Protein AF-A0A949DR14-F1 (afdb_monomer)

pLDDT: mean 87.58, std 13.89, range [32.75, 98.5]

Nearest PDB structures (foldseek):
  3b0y-assembly1_A  TM=7.344E-01  e=4.936E-49  Thermus thermophilus HB8
  3au6-assembly1_A  TM=6.839E-01  e=1.281E-44  Thermus thermophilus HB8
  2w9m-assembly2_B  TM=6.385E-01  e=6.179E-33  Deinococcus radiodurans
  2w9m-assembly1_A  TM=6.493E-01  e=2.794E-31  Deinococcus radiodurans
  4k4g-assembly4_M  TM=5.877E-01  e=2.862E-17  Homo sapiens

Mean predicted aligned error: 13.81 Å

Solvent-accessible surface area (backbone atoms only — not comparable to full-atom values): 28981 Å² total; per-residue (Å²): 137,54,42,64,60,55,21,52,54,31,42,50,46,17,52,53,32,53,56,70,65,48,76,73,56,24,61,44,30,41,37,24,19,53,32,44,54,68,47,94,58,59,58,69,58,45,35,74,74,46,41,62,65,48,38,38,70,37,58,54,24,46,67,80,50,22,54,43,51,50,42,25,73,76,70,75,46,43,69,76,52,52,53,49,44,72,76,53,72,48,44,57,82,58,39,47,60,22,51,94,29,48,70,55,51,47,49,50,42,27,78,74,70,67,39,35,42,55,68,51,46,49,54,36,41,74,71,56,56,46,39,75,41,92,96,25,45,65,71,50,33,52,43,39,51,55,21,44,57,41,51,75,73,31,88,64,50,40,49,37,84,73,49,47,61,64,50,52,52,52,50,53,58,55,59,67,39,90,53,43,79,42,75,45,68,24,20,44,62,51,29,65,38,69,59,27,57,52,44,35,38,43,30,28,37,94,53,37,56,68,56,50,55,50,61,72,64,36,91,54,49,75,44,75,78,46,83,53,72,44,39,37,33,33,33,32,77,87,72,43,40,40,37,41,38,48,38,52,58,65,18,39,7,23,29,51,50,54,52,30,31,30,75,63,30,49,51,53,55,35,50,57,23,41,79,68,29,27,45,61,47,56,66,27,34,26,52,26,88,86,63,55,91,66,90,72,84,83,62,51,72,49,72,9,53,42,46,56,38,46,27,50,75,68,61,28,48,69,75,60,53,67,54,33,66,66,80,57,51,64,65,25,15,61,67,71,57,60,80,89,74,90,50,80,87,72,57,46,54,53,67,81,36,62,26,46,82,35,74,39,88,44,45,65,67,57,52,48,54,51,36,50,75,72,66,28,43,33,39,23,39,23,37,44,28,47,77,42,69,92,46,46,24,40,49,69,66,51,52,56,51,51,48,55,51,49,53,53,49,37,57,48,65,66,39,93,84,58,78,82,77,84,84,73,80,94,68,92,81,71,78,82,88,73,80,78,72,82,64,83,48,43,73,41,50,39,28,32,36,40,43,41,92,84,9,49,63,57,62,59,65,81,55,48,6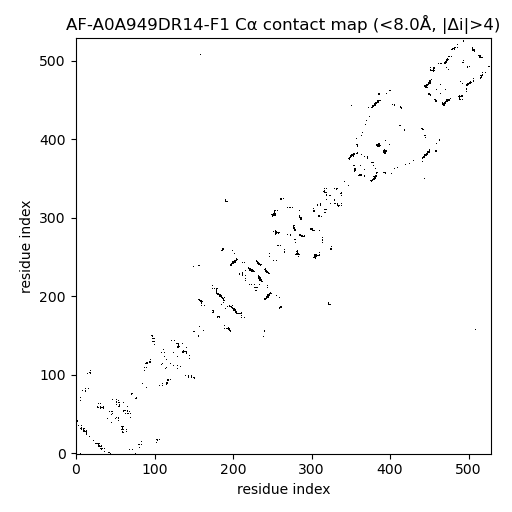8,68,42,78,45,26,31,36,29,68,87,66,76,64,84,47,56,38,70,57,42,32,51,19,52,43,46,38,53,66,37,94,55,49,76,41,73,44,71,86,42,60,52,36,91,99,77,39,73,58,41,51,62,50,62,70,62,46,52,51,46,61,73,72,96

Radius of gyration: 28.85 Å; Cα contacts (8 Å, |Δi|>4): 848; chains: 1; bounding box: 71×71×62 Å

Sequence (529 aa):
MKNSELAKVFYKIAEYLKMDRVPFKPQAYEKAAIGIEALDKNIKDIYKKGGLKALEEIPGVGKSIAEKIEECLKTGRVKYYEEFRKKLPINLEEITKVEGVGSQKAKMLYEKLGIKNLAELEAAAKKGEIRTIAGFGEKTEKNILEGIAFVKKNTGRFLLGNIMPPVKEIYKKLKKLKEVEKIDIAGSVRRMKETIGDVDFLIISKNPKPIIDFFVSLPEVIKIWNKGKTKSSVRTKYGFDMDIRVVPEKSYGAALQYFTGSKEHNIVLRKIAIEKGLKLNEYGIFSAPGGSAAGGRKSKMLPSKNEKDIYKTLGLQWIPPELRENQGEIEAAQKNSLPFLVGYGDIKGDLHCHSSWGTAKNSIEEIANAA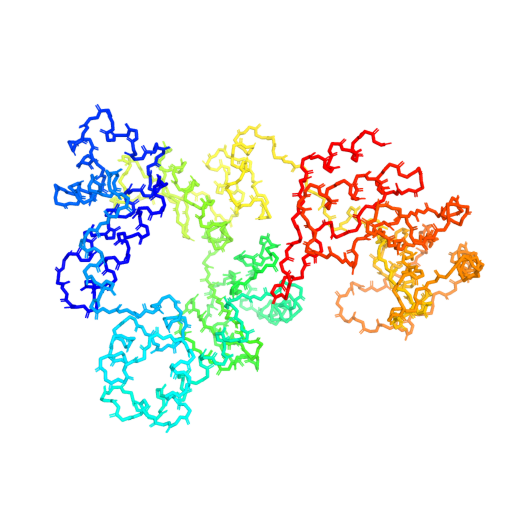ISMGYEYIGISDHTKFLKIERGLDEKQLAQQREEIKKLNAKFQNPNAKSNPKSLATRDLAKPDKCQIKKFRILQGCEANILADGSLDIKDEALAKLDYVIAGVHSNFKMPKEKMTERIIRAIKNPNVDIISHPTGRLIQKRDEYLIDFDKILAAAKAA

Structure (mmCIF, N/CA/C/O backbone):
data_AF-A0A949DR14-F1
#
_entry.id   AF-A0A949DR14-F1
#
loop_
_atom_site.group_PDB
_atom_site.id
_atom_site.type_symbol
_atom_site.label_atom_id
_atom_site.label_alt_id
_atom_site.label_comp_id
_atom_site.label_asym_id
_atom_site.label_entity_id
_atom_site.label_seq_id
_atom_site.pdbx_PDB_ins_code
_atom_site.Cartn_x
_atom_site.Cartn_y
_atom_site.Cartn_z
_atom_site.occupancy
_atom_site.B_iso_or_equiv
_atom_site.auth_seq_id
_atom_site.auth_comp_id
_atom_site.auth_asym_id
_atom_site.auth_atom_id
_atom_site.pdbx_PDB_model_num
ATOM 1 N N . MET A 1 1 ? -22.107 18.424 -13.526 1.00 66.75 1 MET A N 1
ATOM 2 C CA . MET A 1 1 ? -21.779 18.477 -12.094 1.00 66.75 1 MET A CA 1
ATOM 3 C C . MET A 1 1 ? -22.125 17.138 -11.476 1.00 66.75 1 MET A C 1
ATOM 5 O O . MET A 1 1 ? -23.219 16.635 -11.724 1.00 66.75 1 MET A O 1
ATOM 9 N N . LYS A 1 2 ? -21.174 16.527 -10.774 1.00 79.69 2 LYS A N 1
ATOM 10 C CA . LYS A 1 2 ? -21.366 15.260 -10.051 1.00 79.69 2 LYS A CA 1
ATOM 11 C C . LYS A 1 2 ? -21.955 15.535 -8.662 1.00 79.69 2 LYS A C 1
ATOM 13 O O . LYS A 1 2 ? -21.693 16.592 -8.092 1.00 79.69 2 LYS A O 1
ATOM 18 N N . ASN A 1 3 ? -22.692 14.579 -8.091 1.00 84.88 3 ASN A N 1
ATOM 19 C CA . ASN A 1 3 ? -23.276 14.708 -6.744 1.00 84.88 3 ASN A CA 1
ATOM 20 C C . ASN A 1 3 ? -22.206 15.065 -5.694 1.00 84.88 3 ASN A C 1
ATOM 22 O O . ASN A 1 3 ? -22.406 15.958 -4.877 1.00 84.88 3 ASN A O 1
ATOM 26 N N . SER A 1 4 ? -21.025 14.445 -5.789 1.00 79.62 4 SER A N 1
ATOM 27 C CA . SER A 1 4 ? -19.880 14.706 -4.909 1.00 79.62 4 SER A CA 1
ATOM 28 C C . SER A 1 4 ? -19.288 16.114 -5.046 1.00 79.62 4 SER A C 1
ATOM 30 O O . SER A 1 4 ? -18.778 16.663 -4.074 1.00 79.62 4 SER A O 1
ATOM 32 N N . GLU A 1 5 ? -19.353 16.736 -6.226 1.00 81.38 5 GLU A N 1
ATOM 33 C CA . GLU A 1 5 ? -18.899 18.122 -6.421 1.00 81.38 5 GLU A CA 1
ATOM 34 C C . GLU A 1 5 ? -19.849 19.103 -5.736 1.00 81.38 5 GLU A C 1
ATOM 36 O O . GLU A 1 5 ? -19.405 20.026 -5.055 1.00 81.38 5 GLU A O 1
ATOM 41 N N . LEU A 1 6 ? -21.155 18.866 -5.866 1.00 88.06 6 LEU A N 1
ATOM 42 C CA . LEU A 1 6 ? -22.175 19.679 -5.219 1.00 88.06 6 LEU A CA 1
ATOM 43 C C . LEU A 1 6 ? -22.131 19.522 -3.694 1.00 88.06 6 LEU A C 1
ATOM 45 O O . LEU A 1 6 ? -22.119 20.519 -2.978 1.00 88.06 6 LEU A O 1
ATOM 49 N N . ALA A 1 7 ? -22.028 18.294 -3.186 1.00 86.94 7 ALA A N 1
ATOM 50 C CA . ALA A 1 7 ? -21.921 18.045 -1.752 1.00 86.94 7 ALA A CA 1
ATOM 51 C C . ALA A 1 7 ? -20.710 18.751 -1.123 1.00 86.94 7 ALA A C 1
ATOM 53 O O . ALA A 1 7 ? -20.838 19.370 -0.066 1.00 86.94 7 ALA A O 1
ATOM 54 N N . LYS A 1 8 ? -19.556 18.764 -1.809 1.00 85.44 8 LYS A N 1
ATOM 55 C CA . LYS A 1 8 ? -18.371 19.527 -1.376 1.00 85.44 8 LYS A CA 1
ATOM 56 C C . LYS A 1 8 ? -18.664 21.014 -1.197 1.00 85.44 8 LYS A C 1
ATOM 58 O O . LYS A 1 8 ? -18.208 21.598 -0.218 1.00 85.44 8 LYS A O 1
ATOM 63 N N . VAL A 1 9 ? -19.430 21.633 -2.098 1.00 88.69 9 VAL A N 1
ATOM 64 C CA . VAL A 1 9 ? -19.832 23.044 -1.952 1.00 88.69 9 VAL A CA 1
ATOM 65 C C . VAL A 1 9 ? -20.643 23.241 -0.667 1.00 88.69 9 VAL A C 1
ATOM 67 O O . VAL A 1 9 ? -20.390 24.182 0.081 1.00 88.69 9 VAL A O 1
ATOM 70 N N . PHE A 1 10 ? -21.565 22.328 -0.359 1.00 90.81 10 PHE A N 1
ATOM 71 C CA . PHE A 1 10 ? -22.442 22.434 0.810 1.00 90.81 10 PHE A CA 1
ATOM 72 C C . PHE A 1 10 ? -21.691 22.176 2.125 1.00 90.81 10 PHE A C 1
ATOM 74 O O . PHE A 1 10 ? -21.909 22.912 3.089 1.00 90.81 10 PHE A O 1
ATOM 81 N N . TYR A 1 11 ? -20.732 21.242 2.153 1.00 86.50 11 TYR A N 1
ATOM 82 C CA . TYR A 1 11 ? -19.811 21.100 3.287 1.00 86.50 11 TYR A CA 1
ATOM 83 C C . TYR A 1 11 ? -19.008 22.383 3.534 1.00 86.50 11 TYR A C 1
ATOM 85 O O . TYR A 1 11 ? -18.891 22.819 4.678 1.00 86.50 11 TYR A O 1
ATOM 93 N N . LYS A 1 12 ? -18.520 23.044 2.476 1.00 84.81 12 LYS A N 1
ATOM 94 C CA . LYS A 1 12 ? -17.783 24.310 2.620 1.00 84.81 12 LYS A CA 1
ATOM 95 C C . LYS A 1 12 ? -18.666 25.443 3.139 1.00 84.81 12 LYS A C 1
ATOM 97 O O . LYS A 1 12 ? -18.232 26.203 3.998 1.00 84.81 12 LYS A O 1
ATOM 102 N N . ILE A 1 13 ? -19.916 25.545 2.677 1.00 89.62 13 ILE A N 1
ATOM 103 C CA . ILE A 1 13 ? -20.883 26.508 3.232 1.00 89.62 13 ILE A CA 1
ATOM 104 C C . ILE A 1 13 ? -21.096 26.246 4.730 1.00 89.62 13 ILE A C 1
ATOM 106 O O . ILE A 1 13 ? -21.083 27.188 5.524 1.00 89.62 13 ILE A O 1
ATOM 110 N N . ALA A 1 14 ? -21.259 24.983 5.135 1.00 85.94 14 ALA A N 1
ATOM 111 C CA . ALA A 1 14 ? -21.400 24.633 6.545 1.00 85.94 14 ALA A CA 1
ATOM 112 C C . ALA A 1 14 ? -20.175 25.054 7.367 1.00 85.94 14 ALA A C 1
ATOM 114 O O . ALA A 1 14 ? -20.325 25.583 8.469 1.00 85.94 14 ALA A O 1
ATOM 115 N N . GLU A 1 15 ? -18.975 24.860 6.825 1.00 82.44 15 GLU A N 1
ATOM 116 C CA . GLU A 1 15 ? -17.727 25.253 7.471 1.00 82.44 15 GLU A CA 1
ATOM 117 C C . GLU A 1 15 ? -17.649 26.770 7.692 1.00 82.44 15 GLU A C 1
ATOM 119 O O . GLU A 1 15 ? -17.400 27.210 8.816 1.00 82.44 15 GLU A O 1
ATOM 124 N N . TYR A 1 16 ? -17.956 27.576 6.670 1.00 86.44 16 TYR A N 1
ATOM 125 C CA . TYR A 1 16 ? -18.011 29.037 6.798 1.00 86.44 16 TYR A CA 1
ATOM 126 C C . TYR A 1 16 ? -19.037 29.488 7.844 1.00 86.44 16 TYR A C 1
ATOM 128 O O . TYR A 1 16 ? -18.732 30.306 8.711 1.00 86.44 16 TYR A O 1
ATOM 136 N N . LEU A 1 17 ? -20.233 28.898 7.841 1.00 86.56 17 LEU A N 1
ATOM 137 C CA . LEU A 1 17 ? -21.263 29.220 8.830 1.00 86.56 17 LEU A CA 1
ATOM 138 C C . LEU A 1 17 ? -20.843 28.846 10.263 1.00 86.56 17 LEU A C 1
ATOM 140 O O . LEU A 1 17 ? -21.196 29.555 11.207 1.00 86.56 17 LEU A O 1
ATOM 144 N N . LYS A 1 18 ? -20.065 27.768 10.445 1.00 81.31 18 LYS A N 1
ATOM 145 C CA . LYS A 1 18 ? -19.467 27.416 11.749 1.00 81.31 18 LYS A CA 1
ATOM 146 C C . LYS A 1 18 ? -18.436 28.446 12.196 1.00 81.31 18 LYS A C 1
ATOM 148 O O . LYS A 1 18 ? -18.366 28.741 13.391 1.00 81.31 18 LYS A O 1
ATOM 153 N N . MET A 1 19 ? -17.647 28.995 11.272 1.00 81.69 19 MET A N 1
ATOM 154 C CA . MET A 1 19 ? -16.696 30.070 11.585 1.00 81.69 19 MET A CA 1
ATOM 155 C C . MET A 1 19 ? -17.413 31.339 12.046 1.00 81.69 19 MET A C 1
ATOM 157 O O . MET A 1 19 ? -16.953 31.994 12.979 1.00 81.69 19 MET A O 1
ATOM 161 N N . ASP A 1 20 ? -18.567 31.638 11.455 1.00 83.06 20 ASP A N 1
ATOM 162 C CA . ASP A 1 20 ? -19.420 32.771 11.832 1.00 83.06 20 ASP A CA 1
ATOM 163 C C . ASP A 1 20 ? -20.282 32.500 13.078 1.00 83.06 20 ASP A C 1
ATOM 165 O O . ASP A 1 20 ? -21.082 33.345 13.474 1.00 83.06 20 ASP A O 1
ATOM 169 N N . ARG A 1 21 ? -20.121 31.331 13.720 1.00 80.94 21 ARG A N 1
ATOM 170 C CA . ARG A 1 21 ? -20.894 30.887 14.896 1.00 80.94 21 ARG A CA 1
ATOM 171 C C . ARG A 1 21 ? -22.409 30.927 14.675 1.00 80.94 21 ARG A C 1
ATOM 173 O O . ARG A 1 21 ? -23.176 31.099 15.621 1.00 80.94 21 ARG A O 1
ATOM 180 N N . VAL A 1 22 ? -22.850 30.730 13.434 1.00 85.12 22 VAL A N 1
ATOM 181 C CA . VAL A 1 22 ? -24.274 30.699 13.103 1.00 85.12 22 VAL A CA 1
ATOM 182 C C . VAL A 1 22 ? -24.890 29.423 13.688 1.00 85.12 22 VAL A C 1
ATOM 184 O O . VAL A 1 22 ? -24.437 28.322 13.361 1.00 85.12 22 VAL A O 1
ATOM 187 N N . PRO A 1 23 ? -25.928 29.524 14.533 1.00 78.75 23 PRO A N 1
ATOM 188 C CA . PRO A 1 23 ? -26.549 28.354 15.137 1.00 78.75 23 PRO A CA 1
ATOM 189 C C . PRO A 1 23 ? -27.419 27.601 14.117 1.00 78.75 23 PRO A C 1
ATOM 191 O O . PRO A 1 23 ? -28.038 28.214 13.246 1.00 78.75 23 PRO A O 1
ATOM 194 N N . PHE A 1 24 ? -27.484 26.270 14.242 1.00 79.56 24 PHE A N 1
ATOM 195 C CA . PHE A 1 24 ? -28.365 25.327 13.517 1.00 79.56 24 PHE A CA 1
ATOM 196 C C . PHE A 1 24 ? -28.199 25.217 11.986 1.00 79.56 24 PHE A C 1
ATOM 198 O O . PHE A 1 24 ? -28.328 24.124 11.429 1.00 79.56 24 PHE A O 1
ATOM 205 N N . LYS A 1 25 ? -27.895 26.314 11.280 1.00 86.50 25 LYS A N 1
ATOM 206 C CA . LYS A 1 25 ? -27.720 26.332 9.820 1.00 86.50 25 LYS A CA 1
ATOM 207 C C . LYS A 1 25 ? -26.566 25.448 9.338 1.00 86.50 25 LYS A C 1
ATOM 209 O O . LYS A 1 25 ? -26.790 24.731 8.365 1.00 86.50 25 LYS A O 1
ATOM 214 N N . PRO A 1 26 ? -25.377 25.415 9.977 1.00 87.88 26 PRO A N 1
ATOM 215 C CA . PRO A 1 26 ? -24.319 24.517 9.531 1.00 87.88 26 PRO A CA 1
ATOM 216 C C . PRO A 1 26 ? -24.736 23.048 9.495 1.00 87.88 26 PRO A C 1
ATOM 218 O O . PRO A 1 26 ? -24.476 22.370 8.506 1.00 87.88 26 PRO A O 1
ATOM 221 N N . GLN A 1 27 ? -25.437 22.567 10.530 1.00 85.75 27 GLN A N 1
ATOM 222 C CA . GLN A 1 27 ? -25.889 21.176 10.575 1.00 85.75 27 GLN A CA 1
ATOM 223 C C . GLN A 1 27 ? -26.884 20.860 9.451 1.00 85.75 27 GLN A C 1
ATOM 225 O O . GLN A 1 27 ? -26.908 19.734 8.963 1.00 85.75 27 GLN A O 1
ATOM 230 N N . ALA A 1 28 ? -27.699 21.832 9.030 1.00 87.75 28 ALA A N 1
ATOM 231 C CA . ALA A 1 28 ? -28.611 21.656 7.902 1.00 87.75 28 ALA A CA 1
ATOM 232 C C . ALA A 1 28 ? -27.850 21.472 6.577 1.00 87.75 28 ALA A C 1
ATOM 234 O O . ALA A 1 28 ? -28.162 20.555 5.822 1.00 87.75 28 ALA A O 1
ATOM 235 N N . TYR A 1 29 ? -26.809 22.276 6.325 1.00 90.62 29 TYR A N 1
ATOM 236 C CA . TYR A 1 29 ? -25.963 22.124 5.134 1.00 90.62 29 TYR A CA 1
ATOM 237 C C . TYR A 1 29 ? -25.152 20.819 5.144 1.00 90.62 29 TYR A C 1
ATOM 239 O O . TYR A 1 29 ? -25.017 20.190 4.098 1.00 90.62 29 TYR A O 1
ATOM 247 N N . GLU A 1 30 ? -24.671 20.366 6.306 1.00 82.94 30 GLU A N 1
ATOM 248 C CA . GLU A 1 30 ? -23.996 19.062 6.430 1.00 82.94 30 GLU A CA 1
ATOM 249 C C . GLU A 1 30 ? -24.945 17.896 6.158 1.00 82.94 30 GLU A C 1
ATOM 251 O O . GLU A 1 30 ? -24.602 16.986 5.409 1.00 82.94 30 GLU A O 1
ATOM 256 N N . LYS A 1 31 ? -26.159 17.934 6.719 1.00 81.62 31 LYS A N 1
ATOM 257 C CA . LYS A 1 31 ? -27.185 16.915 6.456 1.00 81.62 31 LYS A CA 1
ATOM 258 C C . LYS A 1 31 ? -27.568 16.869 4.979 1.00 81.62 31 LYS A C 1
ATOM 260 O O . LYS A 1 31 ? -27.669 15.779 4.429 1.00 81.62 31 LYS A O 1
ATOM 265 N N . ALA A 1 32 ? -27.729 18.027 4.339 1.00 89.50 32 ALA A N 1
ATOM 266 C CA . ALA A 1 32 ? -27.984 18.111 2.905 1.00 89.50 32 ALA A CA 1
ATOM 267 C C . ALA A 1 32 ? -26.828 17.532 2.078 1.00 89.50 32 ALA A C 1
ATOM 269 O O . ALA A 1 32 ? -27.072 16.760 1.158 1.00 89.50 32 ALA A O 1
ATOM 270 N N . ALA A 1 33 ? -25.574 17.853 2.414 1.00 86.56 33 ALA A N 1
ATOM 271 C CA . ALA A 1 33 ? -24.408 17.307 1.721 1.00 86.56 33 ALA A CA 1
ATOM 272 C C . ALA A 1 33 ? -24.351 15.772 1.822 1.00 86.56 33 ALA A C 1
ATOM 274 O O . ALA A 1 33 ? -24.183 15.107 0.802 1.00 86.56 33 ALA A O 1
ATOM 275 N N . ILE A 1 34 ? -24.590 15.214 3.016 1.00 77.56 34 ILE A N 1
ATOM 276 C CA . ILE A 1 34 ? -24.683 13.760 3.242 1.00 77.56 34 ILE A CA 1
ATOM 277 C C . ILE A 1 34 ? -25.807 13.146 2.398 1.00 77.56 34 ILE A C 1
ATOM 279 O O . ILE A 1 34 ? -25.598 12.124 1.747 1.00 77.56 34 ILE A O 1
ATOM 283 N N . GLY A 1 35 ? -26.989 13.771 2.388 1.00 82.50 35 GLY A N 1
ATOM 284 C CA . GLY A 1 35 ? -28.129 13.327 1.587 1.00 82.50 35 GLY A CA 1
ATOM 285 C C . GLY A 1 35 ? -27.824 13.303 0.091 1.00 82.50 35 GLY A C 1
ATOM 286 O O . GLY A 1 35 ? -28.159 12.332 -0.577 1.00 82.50 35 GLY A O 1
ATOM 287 N N . ILE A 1 36 ? -27.136 14.331 -0.420 1.00 85.38 36 ILE A N 1
ATOM 288 C CA . ILE A 1 36 ? -26.722 14.440 -1.827 1.00 85.38 36 ILE A CA 1
ATOM 289 C C . ILE A 1 36 ? -25.675 13.374 -2.190 1.00 85.38 36 ILE A C 1
ATOM 291 O O . ILE A 1 36 ? -25.758 12.787 -3.270 1.00 85.38 36 ILE A O 1
ATOM 295 N N . GLU A 1 37 ? -24.694 13.108 -1.322 1.00 85.00 37 GLU A N 1
ATOM 296 C CA . GLU A 1 37 ? -23.682 12.060 -1.551 1.00 85.00 37 GLU A CA 1
ATOM 297 C C . GLU A 1 37 ? -24.285 10.657 -1.568 1.00 85.00 37 GLU A C 1
ATOM 299 O O . GLU A 1 37 ? -23.803 9.799 -2.303 1.00 85.00 37 GLU A O 1
ATOM 304 N N . ALA A 1 38 ? -25.339 10.434 -0.784 1.00 76.19 38 ALA A N 1
ATOM 305 C CA . ALA A 1 38 ? -26.017 9.147 -0.673 1.00 76.19 38 ALA A CA 1
ATOM 306 C C . ALA A 1 38 ? -26.935 8.815 -1.865 1.00 76.19 38 ALA A C 1
ATOM 308 O O . ALA A 1 38 ? -27.539 7.744 -1.885 1.00 76.19 38 ALA A O 1
ATOM 309 N N . LEU A 1 39 ? -27.075 9.714 -2.845 1.00 80.44 39 LEU A N 1
ATOM 310 C CA . LEU A 1 39 ? -27.920 9.489 -4.015 1.00 80.44 39 LEU A CA 1
ATOM 311 C C . LEU A 1 39 ? -27.258 8.536 -5.019 1.00 80.44 39 LEU A C 1
ATOM 313 O O . LEU A 1 39 ? -26.227 8.864 -5.605 1.00 80.44 39 LEU A O 1
ATOM 317 N N . ASP A 1 40 ? -27.938 7.426 -5.314 1.00 71.69 40 ASP A N 1
ATOM 318 C CA . ASP A 1 40 ? -27.542 6.465 -6.359 1.00 71.69 40 ASP A CA 1
ATOM 319 C C . ASP A 1 40 ? -27.697 7.037 -7.784 1.00 71.69 40 ASP A C 1
ATOM 321 O O . ASP A 1 40 ? -27.048 6.596 -8.732 1.00 71.69 40 ASP A O 1
ATOM 325 N N . LYS A 1 41 ? -28.580 8.029 -7.954 1.00 81.06 41 LYS A N 1
ATOM 326 C CA . LYS A 1 41 ? -28.862 8.691 -9.236 1.00 81.06 41 LYS A CA 1
ATOM 327 C C . LYS A 1 41 ? -28.239 10.080 -9.270 1.00 81.06 41 LYS A C 1
ATOM 329 O O . LYS A 1 41 ? -28.132 10.757 -8.247 1.00 81.06 41 LYS A O 1
ATOM 334 N N . ASN A 1 42 ? -27.863 10.540 -10.462 1.00 87.56 42 ASN A N 1
ATOM 335 C CA . ASN A 1 42 ? -27.356 11.897 -10.620 1.00 87.56 42 ASN A CA 1
ATOM 336 C C . ASN A 1 42 ? -28.444 12.907 -10.220 1.00 87.56 42 ASN A C 1
ATOM 338 O O . ASN A 1 42 ? -29.575 12.846 -10.705 1.00 87.56 42 ASN A O 1
ATOM 342 N N . ILE A 1 43 ? -28.099 13.860 -9.356 1.00 89.44 43 ILE A N 1
ATOM 343 C CA . ILE A 1 43 ? -29.037 14.864 -8.844 1.00 89.44 43 ILE A CA 1
ATOM 344 C C . ILE A 1 43 ? -29.642 15.725 -9.964 1.00 89.44 43 ILE A C 1
ATOM 346 O O . ILE A 1 43 ? -30.779 16.182 -9.855 1.00 89.44 43 ILE A O 1
ATOM 350 N N . LYS A 1 44 ? -28.931 15.880 -11.090 1.00 90.38 44 LYS A N 1
ATOM 351 C CA . LYS A 1 44 ? -29.440 16.549 -12.293 1.00 90.38 44 LYS A CA 1
ATOM 352 C C . LYS A 1 44 ? -30.631 15.804 -12.899 1.00 90.38 44 LYS A C 1
ATOM 354 O O . LYS A 1 44 ? -31.551 16.446 -13.398 1.00 90.38 44 LYS A O 1
ATOM 359 N N . ASP A 1 45 ? -30.631 14.476 -12.844 1.00 89.44 45 ASP A N 1
ATOM 360 C CA . ASP A 1 45 ? -31.712 13.653 -13.392 1.00 89.44 45 ASP A CA 1
ATOM 361 C C . ASP A 1 45 ? -32.930 13.638 -12.467 1.00 89.44 45 ASP A C 1
ATOM 363 O O . ASP A 1 45 ? -34.063 13.643 -12.945 1.00 89.44 45 ASP A O 1
ATOM 367 N N . ILE A 1 46 ? -32.707 13.692 -11.151 1.00 88.38 46 ILE A N 1
ATOM 368 C CA . ILE A 1 46 ? -33.771 13.866 -10.149 1.00 88.38 46 ILE A CA 1
ATOM 369 C C . ILE A 1 46 ? -34.474 15.209 -10.371 1.00 88.38 46 ILE A C 1
ATOM 371 O O . ILE A 1 46 ? -35.696 15.256 -10.520 1.00 88.38 46 ILE A O 1
ATOM 375 N N . TYR A 1 47 ? -33.696 16.287 -10.504 1.00 92.38 47 TYR A N 1
ATOM 376 C CA . TYR A 1 47 ? -34.227 17.620 -10.779 1.00 92.38 47 TYR A CA 1
ATOM 377 C C . TYR A 1 47 ? -34.988 17.691 -12.112 1.00 92.38 47 TYR A C 1
ATOM 379 O O . TYR A 1 47 ? -36.078 18.251 -12.168 1.00 92.38 47 TYR A O 1
ATOM 387 N N . LYS A 1 48 ? -34.473 17.079 -13.187 1.00 89.94 48 LYS A N 1
ATOM 388 C CA . LYS A 1 48 ? -35.177 17.037 -14.482 1.00 89.94 48 LYS A CA 1
ATOM 389 C C . LYS A 1 48 ? -36.537 16.339 -14.413 1.00 89.94 48 LYS A C 1
ATOM 391 O O . LYS A 1 48 ? -37.423 16.694 -15.180 1.00 89.94 48 LYS A O 1
ATOM 396 N N . LYS A 1 49 ? -36.690 15.334 -13.545 1.00 87.56 49 LYS A N 1
ATOM 397 C CA . LYS A 1 49 ? -37.914 14.526 -13.453 1.00 87.56 49 LYS A CA 1
ATOM 398 C C . LYS A 1 49 ? -39.004 15.148 -12.587 1.00 87.56 49 LYS A C 1
ATOM 400 O O . LYS A 1 49 ? -40.172 14.957 -12.898 1.00 87.56 49 LYS A O 1
ATOM 405 N N . GLY A 1 50 ? -38.648 15.861 -11.519 1.00 85.94 50 GLY A N 1
ATOM 406 C CA . GLY A 1 50 ? -39.640 16.379 -10.565 1.00 85.94 50 GLY A CA 1
ATOM 407 C C . GLY A 1 50 ? -39.364 17.782 -10.026 1.00 85.94 50 GLY A C 1
ATOM 408 O O . GLY A 1 50 ? -39.995 18.202 -9.055 1.00 85.94 50 GLY A O 1
ATOM 409 N N . GLY A 1 51 ? -38.437 18.518 -10.643 1.00 91.19 51 GLY A N 1
ATOM 410 C CA . GLY A 1 51 ? -38.125 19.903 -10.301 1.00 91.19 51 GLY A CA 1
ATOM 411 C C . GLY A 1 51 ? -37.684 20.079 -8.847 1.00 91.19 51 GLY A C 1
ATOM 412 O O . GLY A 1 51 ? -37.031 19.213 -8.267 1.00 91.19 51 GLY A O 1
ATOM 413 N N . LEU A 1 52 ? -38.051 21.216 -8.251 1.00 90.50 52 LEU A N 1
ATOM 414 C CA . LEU A 1 52 ? -37.728 21.547 -6.857 1.00 90.50 52 LEU A CA 1
ATOM 415 C C . LEU A 1 52 ? -38.331 20.563 -5.849 1.00 90.50 52 LEU A C 1
ATOM 417 O O . LEU A 1 52 ? -37.653 20.196 -4.895 1.00 90.50 52 LEU A O 1
ATOM 421 N N . LYS A 1 53 ? -39.557 20.076 -6.082 1.00 90.88 53 LYS A N 1
ATOM 422 C CA . LYS A 1 53 ? -40.218 19.133 -5.164 1.00 90.88 53 LYS A CA 1
ATOM 423 C C . LYS A 1 53 ? -39.427 17.833 -5.018 1.00 90.88 53 LYS A C 1
ATOM 425 O O . LYS A 1 53 ? -39.201 17.388 -3.902 1.00 90.88 53 LYS A O 1
ATOM 430 N N . ALA A 1 54 ? -38.908 17.291 -6.121 1.00 89.44 54 ALA A N 1
ATOM 431 C CA . ALA A 1 54 ? -38.060 16.098 -6.075 1.00 89.44 54 ALA A CA 1
ATOM 432 C C . ALA A 1 54 ? -36.703 16.332 -5.388 1.00 89.44 54 ALA A C 1
ATOM 434 O O . ALA A 1 54 ? -36.089 15.388 -4.898 1.00 89.44 54 ALA A O 1
ATOM 435 N N . LEU A 1 55 ? -36.213 17.576 -5.344 1.00 91.50 55 LEU A N 1
ATOM 436 C CA . LEU A 1 55 ? -35.017 17.911 -4.569 1.00 91.50 55 LEU A CA 1
ATOM 437 C C . LEU A 1 55 ? -35.313 17.991 -3.066 1.00 91.50 55 LEU A C 1
ATOM 439 O O . LEU A 1 55 ? -34.469 17.594 -2.270 1.00 91.50 55 LEU A O 1
ATOM 443 N N . GLU A 1 56 ? -36.493 18.475 -2.676 1.00 93.38 56 GLU A N 1
ATOM 444 C CA . GLU A 1 56 ? -36.931 18.543 -1.271 1.00 93.38 56 GLU A CA 1
ATOM 445 C C . GLU A 1 56 ? -37.173 17.158 -0.645 1.00 93.38 56 GLU A C 1
ATOM 447 O O . GLU A 1 56 ? -37.111 17.004 0.572 1.00 93.38 56 GLU A O 1
ATOM 452 N N . GLU A 1 57 ? -37.399 16.131 -1.465 1.00 90.38 57 GLU A N 1
ATOM 453 C CA . GLU A 1 57 ? -37.511 14.739 -1.011 1.00 90.38 57 GLU A CA 1
ATOM 454 C C . GLU A 1 57 ? -36.159 14.127 -0.601 1.00 90.38 57 GLU A C 1
ATOM 456 O O . GLU A 1 57 ? -36.120 13.086 0.060 1.00 90.38 57 GLU A O 1
ATOM 461 N N . ILE A 1 58 ? -35.036 14.759 -0.964 1.00 89.50 58 ILE A N 1
ATOM 462 C CA . ILE A 1 58 ? -33.704 14.281 -0.587 1.00 89.50 58 ILE A CA 1
ATOM 463 C C . ILE A 1 58 ? -33.527 14.458 0.932 1.00 89.50 58 ILE A C 1
ATOM 465 O O . ILE A 1 58 ? -33.659 15.576 1.442 1.00 89.50 58 ILE A O 1
ATOM 469 N N . PRO A 1 59 ? -33.161 13.401 1.686 1.00 83.62 59 PRO A N 1
ATOM 470 C CA . PRO A 1 59 ? -32.978 13.500 3.130 1.00 83.62 59 PRO A CA 1
ATOM 471 C C . PRO A 1 59 ? -32.023 14.634 3.529 1.00 83.62 59 PRO A C 1
ATOM 473 O O . PRO A 1 59 ? -30.860 14.657 3.138 1.00 83.62 59 PRO A O 1
ATOM 476 N N . GLY A 1 60 ? -32.515 15.578 4.335 1.00 85.38 60 GLY A N 1
ATOM 477 C CA . GLY A 1 60 ? -31.738 16.734 4.796 1.00 85.38 60 GLY A CA 1
ATOM 478 C C . GLY A 1 60 ? -31.783 17.962 3.880 1.00 85.38 60 GLY A C 1
ATOM 479 O O . GLY A 1 60 ? -31.241 18.999 4.262 1.00 85.38 60 GLY A O 1
ATOM 480 N N . VAL A 1 61 ? -32.452 17.891 2.727 1.00 92.38 61 VAL A N 1
ATOM 481 C CA . VAL A 1 61 ? -32.650 19.018 1.807 1.00 92.38 61 VAL A CA 1
ATOM 482 C C . VAL A 1 61 ? -34.029 19.638 2.034 1.00 92.38 61 VAL A C 1
ATOM 484 O O . VAL A 1 61 ? -35.046 19.088 1.648 1.00 92.38 61 VAL A O 1
ATOM 487 N N . GLY A 1 62 ? -34.073 20.815 2.662 1.00 90.38 62 GLY A N 1
ATOM 488 C CA . GLY A 1 62 ? -35.297 21.625 2.734 1.00 90.38 62 GLY A CA 1
ATOM 489 C C . GLY A 1 62 ? -35.421 22.603 1.561 1.00 90.38 62 GLY A C 1
ATOM 490 O O . GLY A 1 62 ? -34.452 22.824 0.835 1.00 90.38 62 GLY A O 1
ATOM 491 N N . LYS A 1 63 ? -36.569 23.279 1.442 1.00 92.44 63 LYS A N 1
ATOM 492 C CA . LYS A 1 63 ? -36.878 24.254 0.375 1.00 92.44 63 LYS A CA 1
ATOM 493 C C . LYS A 1 63 ? -35.730 25.219 0.032 1.00 92.44 63 LYS A C 1
ATOM 495 O O . LYS A 1 63 ? -35.292 25.302 -1.108 1.00 92.44 63 LYS A O 1
ATOM 500 N N . SER A 1 64 ? -35.158 25.889 1.035 1.00 91.88 64 SER A N 1
ATOM 501 C CA . SER A 1 64 ? -34.083 26.878 0.815 1.00 91.88 64 SER A CA 1
ATOM 502 C C . SER A 1 64 ? -32.744 26.280 0.352 1.00 91.88 64 SER A C 1
ATOM 504 O O . SER A 1 64 ? -31.886 27.003 -0.164 1.00 91.88 64 SER A O 1
ATOM 506 N N . ILE A 1 65 ? -32.530 24.984 0.588 1.00 94.31 65 ILE A N 1
ATOM 507 C CA . ILE A 1 65 ? -31.366 24.217 0.130 1.00 94.31 65 ILE A CA 1
ATOM 508 C C . ILE A 1 65 ? -31.652 23.702 -1.284 1.00 94.31 65 ILE A C 1
ATOM 510 O O . ILE A 1 65 ? -30.785 23.834 -2.144 1.00 94.31 65 ILE A O 1
ATOM 514 N N . ALA A 1 66 ? -32.870 23.220 -1.554 1.00 94.75 66 ALA A N 1
ATOM 515 C CA . ALA A 1 66 ? -33.325 22.822 -2.886 1.00 94.75 66 ALA A CA 1
ATOM 516 C C . ALA A 1 66 ? -33.195 23.967 -3.907 1.00 94.75 66 ALA A C 1
ATOM 518 O O . ALA A 1 66 ? -32.653 23.756 -4.989 1.00 94.75 66 ALA A O 1
ATOM 519 N N . GLU A 1 67 ? -33.569 25.194 -3.534 1.00 94.75 67 GLU A N 1
ATOM 520 C CA . GLU A 1 67 ? -33.380 26.400 -4.360 1.00 94.75 67 GLU A CA 1
ATOM 521 C C . GLU A 1 67 ? -31.899 26.654 -4.707 1.00 94.75 67 GLU A C 1
ATOM 523 O O . GLU A 1 67 ? -31.568 27.011 -5.835 1.00 94.75 67 GLU A O 1
ATOM 528 N N . LYS A 1 68 ? -30.973 26.409 -3.768 1.00 94.94 68 LYS A N 1
ATOM 529 C CA . LYS A 1 68 ? -29.521 26.561 -4.005 1.00 94.94 68 LYS A CA 1
ATOM 530 C C . LYS A 1 68 ? -28.945 25.429 -4.847 1.00 94.94 68 LYS A C 1
ATOM 532 O O . LYS A 1 68 ? -28.013 25.644 -5.618 1.00 94.94 68 LYS A O 1
ATOM 537 N N . ILE A 1 69 ? -29.476 24.219 -4.696 1.00 93.38 69 ILE A N 1
ATOM 538 C CA . ILE A 1 69 ? -29.137 23.092 -5.568 1.00 93.38 69 ILE A CA 1
ATOM 539 C C . ILE A 1 69 ? -29.570 23.425 -6.996 1.00 93.38 69 ILE A C 1
ATOM 541 O O . ILE A 1 69 ? -28.769 23.290 -7.918 1.00 93.38 69 ILE A O 1
ATOM 545 N N . GLU A 1 70 ? -30.797 23.912 -7.176 1.00 94.50 70 GLU A N 1
ATOM 546 C CA . GLU A 1 70 ? -31.313 24.344 -8.474 1.00 94.50 70 GLU A CA 1
ATOM 547 C C . GLU A 1 70 ? -30.442 25.449 -9.093 1.00 94.50 70 GLU A C 1
ATOM 549 O O . GLU A 1 70 ? -30.040 25.332 -10.253 1.00 94.50 70 GLU A O 1
ATOM 554 N N . GLU A 1 71 ? -30.101 26.485 -8.322 1.00 93.62 71 GLU A N 1
ATOM 555 C CA . GLU A 1 71 ? -29.193 27.557 -8.747 1.00 93.62 71 GLU A CA 1
ATOM 556 C C . GLU A 1 71 ? -27.864 26.985 -9.262 1.00 93.62 71 GLU A C 1
ATOM 558 O O . GLU A 1 71 ? -27.415 27.326 -10.361 1.00 93.62 71 GLU A O 1
ATOM 563 N N . CYS A 1 72 ? -27.273 26.058 -8.507 1.00 92.25 72 CYS A N 1
ATOM 564 C CA . CYS A 1 72 ? -26.021 25.406 -8.868 1.00 92.25 72 CYS A CA 1
ATOM 565 C C . CYS A 1 72 ? -26.145 24.570 -10.146 1.00 92.25 72 CYS A C 1
ATOM 567 O O . CYS A 1 72 ? -25.252 24.584 -10.993 1.00 92.25 72 CYS A O 1
ATOM 569 N N . LEU A 1 73 ? -27.261 23.864 -10.324 1.00 90.56 73 LEU A N 1
ATOM 570 C CA . LEU A 1 73 ? -27.509 23.050 -11.513 1.00 90.56 73 LEU A CA 1
ATOM 571 C C . LEU A 1 73 ? -27.719 23.894 -12.776 1.00 90.56 73 LEU A C 1
ATOM 573 O O . LEU A 1 73 ? -27.313 23.457 -13.856 1.00 90.56 73 LEU A O 1
ATOM 577 N N . LYS A 1 74 ? -28.327 25.081 -12.648 1.00 90.50 74 LYS A N 1
ATOM 578 C CA . LYS A 1 74 ? -28.576 26.009 -13.764 1.00 90.50 74 LYS A CA 1
ATOM 579 C C . LYS A 1 74 ? -27.344 26.838 -14.126 1.00 90.50 74 LYS A C 1
ATOM 581 O O . LYS A 1 74 ? -27.051 27.010 -15.303 1.00 90.50 74 LYS A O 1
ATOM 586 N N . THR A 1 75 ? -26.629 27.349 -13.128 1.00 89.31 75 THR A N 1
ATOM 587 C CA . THR A 1 75 ? -25.563 28.350 -13.325 1.00 89.31 75 THR A CA 1
ATOM 588 C C . THR A 1 75 ? -24.151 27.790 -13.145 1.00 89.31 75 THR A C 1
ATOM 590 O O . THR A 1 75 ? -23.167 28.451 -13.472 1.00 89.31 75 THR A O 1
ATOM 593 N N . GLY A 1 76 ? -24.030 26.579 -12.597 1.00 86.88 76 GLY A N 1
ATOM 594 C CA . GLY A 1 76 ? -22.759 25.980 -12.192 1.00 86.88 76 GLY A CA 1
ATOM 595 C C . GLY A 1 76 ? -22.183 26.545 -10.890 1.00 86.88 76 GLY A C 1
ATOM 596 O O . GLY A 1 76 ? -21.072 26.163 -10.521 1.00 86.88 76 GLY A O 1
ATOM 597 N N . ARG A 1 77 ? -22.880 27.465 -10.205 1.00 88.69 77 ARG A N 1
ATOM 598 C CA . ARG A 1 77 ? -22.399 28.149 -8.993 1.00 88.69 77 ARG A CA 1
ATOM 599 C C . ARG A 1 77 ? -23.522 28.332 -7.969 1.00 88.69 77 ARG A C 1
ATOM 601 O O . ARG A 1 77 ? -24.692 28.369 -8.320 1.00 88.69 77 ARG A O 1
ATOM 608 N N . VAL A 1 78 ? -23.149 28.489 -6.700 1.00 93.19 78 VAL A N 1
ATOM 609 C CA . VAL A 1 78 ? -24.068 28.891 -5.621 1.00 93.19 78 VAL A CA 1
ATOM 610 C C . VAL A 1 78 ? -23.663 30.288 -5.173 1.00 93.19 78 VAL A C 1
ATOM 612 O O . VAL A 1 78 ? -22.594 30.440 -4.574 1.00 93.19 78 VAL A O 1
ATOM 615 N N . LYS A 1 79 ? -24.483 31.316 -5.424 1.00 91.12 79 LYS A N 1
ATOM 616 C CA . LYS A 1 79 ? -24.150 32.707 -5.060 1.00 91.12 79 LYS A CA 1
ATOM 617 C C . LYS A 1 79 ? -23.823 32.846 -3.576 1.00 91.12 79 LYS A C 1
ATOM 619 O O . LYS A 1 79 ? -22.861 33.516 -3.215 1.00 91.12 79 LYS A O 1
ATOM 624 N N . TYR A 1 80 ? -24.561 32.130 -2.731 1.00 90.00 80 TYR A N 1
ATOM 625 C CA . TYR A 1 80 ? -24.339 32.119 -1.286 1.00 90.00 80 TYR A CA 1
ATOM 626 C C . TYR A 1 80 ? -22.934 31.628 -0.895 1.00 90.00 80 TYR A C 1
ATOM 628 O O . TYR A 1 80 ? -22.327 32.155 0.030 1.00 90.00 80 TYR A O 1
ATOM 636 N N . TYR A 1 81 ? -22.379 30.654 -1.622 1.00 88.88 81 TYR A N 1
ATOM 637 C CA . TYR A 1 81 ? -21.008 30.184 -1.413 1.00 88.88 81 TYR A CA 1
ATOM 638 C C . TYR A 1 81 ? -19.971 31.200 -1.912 1.00 88.88 81 TYR A C 1
ATOM 640 O O . TYR A 1 81 ? -18.970 31.458 -1.243 1.00 88.88 81 TYR A O 1
ATOM 648 N N . GLU A 1 82 ? -20.227 31.818 -3.064 1.00 87.81 82 GLU A N 1
ATOM 649 C CA . GLU A 1 82 ? -19.346 32.836 -3.643 1.00 87.81 82 GLU A CA 1
ATOM 650 C C . GLU A 1 82 ? -19.241 34.090 -2.759 1.00 87.81 82 GLU A C 1
ATOM 652 O O . GLU A 1 82 ? -18.171 34.690 -2.661 1.00 87.81 82 GLU A O 1
ATOM 657 N N . GLU A 1 83 ? -20.309 34.462 -2.050 1.00 88.88 83 GLU A N 1
ATOM 658 C CA . GLU A 1 83 ? -20.278 35.548 -1.062 1.00 88.88 83 GLU A CA 1
ATOM 659 C C . GLU A 1 83 ? -19.297 35.263 0.085 1.00 88.88 83 GLU A C 1
ATOM 661 O O . GLU A 1 83 ? -18.534 36.152 0.469 1.00 88.88 83 GLU A O 1
ATOM 666 N N . PHE A 1 84 ? -19.250 34.026 0.591 1.00 85.44 84 PHE A N 1
ATOM 667 C CA . PHE A 1 84 ? -18.258 33.634 1.597 1.00 85.44 84 PHE A CA 1
ATOM 668 C C . PHE A 1 84 ? -16.837 33.643 1.036 1.00 85.44 84 PHE A C 1
ATOM 670 O O . PHE A 1 84 ? -15.935 34.175 1.683 1.00 85.44 84 PHE A O 1
ATOM 677 N N . ARG A 1 85 ? -16.633 33.140 -0.188 1.00 82.62 85 ARG A N 1
ATOM 678 C CA . ARG A 1 85 ? -15.312 33.146 -0.842 1.00 82.62 85 ARG A CA 1
ATOM 679 C C . ARG A 1 85 ? -14.768 34.551 -1.077 1.00 82.62 85 ARG A C 1
ATOM 681 O O . ARG A 1 85 ? -13.563 34.754 -0.971 1.00 82.62 85 ARG A O 1
ATOM 688 N N . LYS A 1 86 ? -15.638 35.517 -1.385 1.00 85.06 86 LYS A N 1
ATOM 689 C CA . LYS A 1 86 ? -15.251 36.928 -1.538 1.00 85.06 86 LYS A CA 1
ATOM 690 C C . LYS A 1 86 ? -14.879 37.574 -0.205 1.00 85.06 86 LYS A C 1
ATOM 692 O O . LYS A 1 86 ? -13.934 38.351 -0.161 1.00 85.06 86 LYS A O 1
ATOM 697 N N . LYS A 1 87 ? -15.610 37.258 0.869 1.00 82.75 87 LYS A N 1
ATOM 698 C CA . LYS A 1 87 ? -15.360 37.810 2.213 1.00 82.75 87 LYS A CA 1
ATOM 699 C C . LYS A 1 87 ? -14.114 37.213 2.873 1.00 82.75 87 LYS A C 1
ATOM 701 O O . LYS A 1 87 ? -13.387 37.923 3.559 1.00 82.75 87 LYS A O 1
ATOM 706 N N . LEU A 1 88 ? -13.871 35.922 2.658 1.00 82.25 88 LEU A N 1
ATOM 707 C CA . LEU A 1 88 ? -12.764 35.160 3.232 1.00 82.25 88 LEU A CA 1
ATOM 708 C C . LEU A 1 88 ? -12.035 34.383 2.116 1.00 82.25 88 LEU A C 1
ATOM 710 O O . LEU A 1 88 ? -12.225 33.166 1.994 1.00 82.25 88 LEU A O 1
ATOM 714 N N . PRO A 1 89 ? -11.212 35.066 1.290 1.00 84.12 89 PRO A N 1
ATOM 715 C CA . PRO A 1 89 ? -10.419 34.476 0.208 1.00 84.12 89 PRO A CA 1
ATOM 716 C C . PRO A 1 89 ? -9.200 33.711 0.753 1.00 84.12 89 PRO A C 1
ATOM 718 O O . PRO A 1 89 ? -8.053 34.001 0.419 1.00 84.12 89 PRO A O 1
ATOM 721 N N . ILE A 1 90 ? -9.462 32.741 1.624 1.00 83.06 90 ILE A N 1
ATOM 722 C CA . ILE A 1 90 ? -8.465 31.911 2.295 1.00 83.06 90 ILE A CA 1
ATOM 723 C C . ILE A 1 90 ? -8.492 30.485 1.749 1.00 83.06 90 ILE A C 1
ATOM 725 O O . ILE A 1 90 ? -9.558 29.915 1.497 1.00 83.06 90 ILE A O 1
ATOM 729 N N . ASN A 1 91 ? -7.319 29.872 1.608 1.00 81.94 91 ASN A N 1
ATOM 730 C CA . ASN A 1 91 ? -7.195 28.454 1.301 1.00 81.94 91 ASN A CA 1
ATOM 731 C C . ASN A 1 91 ? -7.347 27.622 2.583 1.00 81.94 91 ASN A C 1
ATOM 733 O O . ASN A 1 91 ? -6.373 27.138 3.164 1.00 81.94 91 ASN A O 1
ATOM 737 N N . LEU A 1 92 ? -8.592 27.482 3.045 1.00 76.62 92 LEU A N 1
ATOM 738 C CA . LEU A 1 92 ? -8.922 26.757 4.277 1.00 76.62 92 LEU A CA 1
ATOM 739 C C . LEU A 1 92 ? -8.388 25.332 4.281 1.00 76.62 92 LEU A C 1
ATOM 741 O O . LEU A 1 92 ? -7.849 24.893 5.290 1.00 76.62 92 LEU A O 1
ATOM 745 N N . GLU A 1 93 ? -8.486 24.629 3.155 1.00 73.12 93 GLU A N 1
ATOM 746 C CA . GLU A 1 93 ? -8.011 23.248 3.035 1.00 73.12 93 GLU A CA 1
ATOM 747 C C . GLU A 1 93 ? -6.505 23.121 3.275 1.00 73.12 93 GLU A C 1
ATOM 749 O O . GLU A 1 93 ? -6.034 22.076 3.709 1.00 73.12 93 GLU A O 1
ATOM 754 N N . GLU A 1 94 ? -5.731 24.160 2.979 1.00 77.12 94 GLU A N 1
ATOM 755 C CA . GLU A 1 94 ? -4.280 24.156 3.142 1.00 77.12 94 GLU A CA 1
ATOM 756 C C . GLU A 1 94 ? -3.876 24.587 4.553 1.00 77.12 94 GLU A C 1
ATOM 758 O O . GLU A 1 94 ? -3.050 23.936 5.189 1.00 77.12 94 GLU A O 1
ATOM 763 N N . ILE A 1 95 ? -4.513 25.639 5.071 1.00 82.56 95 ILE A N 1
ATOM 764 C CA . ILE A 1 95 ? -4.246 26.172 6.411 1.00 82.56 95 ILE A CA 1
ATOM 765 C C . ILE A 1 95 ? -4.721 25.200 7.496 1.00 82.56 95 ILE A C 1
ATOM 767 O O . ILE A 1 95 ? -4.010 24.985 8.474 1.00 82.56 95 ILE A O 1
ATOM 771 N N . THR A 1 96 ? -5.889 24.574 7.328 1.00 78.12 96 THR A N 1
ATOM 772 C CA . THR A 1 96 ? -6.452 23.660 8.340 1.00 78.12 96 THR A CA 1
ATOM 773 C C . THR A 1 96 ? -5.742 22.310 8.427 1.00 78.12 96 THR A C 1
ATOM 775 O O . THR A 1 96 ? -5.928 21.583 9.402 1.00 78.12 96 THR A O 1
ATOM 778 N N . LYS A 1 97 ? -4.874 21.986 7.457 1.00 74.25 97 LYS A N 1
ATOM 779 C CA . LYS A 1 97 ? -3.933 20.857 7.566 1.00 74.25 97 LYS A CA 1
ATOM 780 C C . LYS A 1 97 ? -2.853 21.105 8.614 1.00 74.25 97 LYS A C 1
ATOM 782 O O . LYS A 1 97 ? -2.273 20.142 9.110 1.00 74.25 97 LYS A O 1
ATOM 787 N N . VAL A 1 98 ? -2.566 22.367 8.943 1.00 79.31 98 VAL A N 1
ATOM 788 C CA . VAL A 1 98 ? -1.632 22.702 10.016 1.00 79.31 98 VAL A CA 1
ATOM 789 C C . VAL A 1 98 ? -2.297 22.394 11.344 1.00 79.31 98 VAL A C 1
ATOM 791 O O . VAL A 1 98 ? -3.291 23.003 11.745 1.00 79.31 98 VAL A O 1
ATOM 794 N N . GLU A 1 99 ? -1.724 21.423 12.039 1.00 67.31 99 GLU A N 1
ATOM 795 C CA . GLU A 1 99 ? -2.220 20.996 13.332 1.00 67.31 99 GLU A CA 1
ATOM 796 C C . GLU A 1 99 ? -2.307 22.175 14.315 1.00 67.31 99 GLU A C 1
ATOM 798 O O . GLU A 1 99 ? -1.387 22.980 14.456 1.00 67.31 99 GLU A O 1
ATOM 803 N N . GLY A 1 100 ? -3.443 22.291 15.005 1.00 68.38 100 GLY A N 1
ATOM 804 C CA . GLY A 1 100 ? -3.699 23.393 15.933 1.00 68.38 100 GLY A CA 1
ATOM 805 C C . GLY A 1 100 ? -4.284 24.651 15.286 1.00 68.38 100 GLY A C 1
ATOM 806 O O . GLY A 1 100 ? -4.639 25.573 16.033 1.00 68.38 100 GLY A O 1
ATOM 807 N N . VAL A 1 101 ? -4.467 24.667 13.958 1.00 80.19 101 VAL A N 1
ATOM 808 C CA . VAL A 1 101 ? -5.137 25.730 13.191 1.00 80.19 101 VAL A CA 1
ATOM 809 C C . VAL A 1 101 ? -6.454 25.212 12.606 1.00 80.19 101 VAL A C 1
ATOM 811 O O . VAL A 1 101 ? -6.545 24.822 11.453 1.00 80.19 101 VAL A O 1
ATOM 814 N N . GLY A 1 102 ? -7.517 25.205 13.411 1.00 74.62 102 GLY A N 1
ATOM 815 C CA . GLY A 1 102 ? -8.867 24.925 12.905 1.00 74.62 102 GLY A CA 1
ATOM 816 C C . GLY A 1 102 ? -9.467 26.107 12.132 1.00 74.62 102 GLY A C 1
ATOM 817 O O . GLY A 1 102 ? -8.964 27.228 12.203 1.00 74.62 102 GLY A O 1
ATOM 818 N N . SER A 1 103 ? -10.608 25.888 11.481 1.00 79.50 103 SER A N 1
ATOM 819 C CA . SER A 1 103 ? -11.356 26.869 10.676 1.00 79.50 103 SER A CA 1
ATOM 820 C C . SER A 1 103 ? -11.545 28.240 11.354 1.00 79.50 103 SER A C 1
ATOM 822 O O . SER A 1 103 ? -11.372 29.283 10.730 1.00 79.50 103 SER A O 1
ATOM 824 N N . GLN A 1 104 ? -11.828 28.264 12.664 1.00 81.69 104 GLN A N 1
ATOM 825 C CA . GLN A 1 104 ? -11.968 29.514 13.431 1.00 81.69 104 GLN A CA 1
ATOM 826 C C . GLN A 1 104 ? -10.645 30.271 13.586 1.00 81.69 104 GLN A C 1
ATOM 828 O O . GLN A 1 104 ? -10.596 31.489 13.440 1.00 81.69 104 GLN A O 1
ATOM 833 N N . LYS A 1 105 ? -9.560 29.546 13.863 1.00 84.81 105 LYS A N 1
ATOM 834 C CA . LYS A 1 105 ? -8.221 30.124 13.976 1.00 84.81 105 LYS A CA 1
ATOM 835 C C . LYS A 1 105 ? -7.718 30.615 12.622 1.00 84.81 105 LYS A C 1
ATOM 837 O O . LYS A 1 105 ? -7.142 31.693 12.563 1.00 84.81 105 LYS A O 1
ATOM 842 N N . ALA A 1 106 ? -7.995 29.877 11.546 1.00 85.88 106 ALA A N 1
ATOM 843 C CA . ALA A 1 106 ? -7.695 30.296 10.179 1.00 85.88 106 ALA A CA 1
ATOM 844 C C . ALA A 1 106 ? -8.373 31.633 9.832 1.00 85.88 106 ALA A C 1
ATOM 846 O O . ALA A 1 106 ? -7.723 32.534 9.308 1.00 85.88 106 ALA A O 1
ATOM 847 N N . LYS A 1 107 ? -9.649 31.802 10.209 1.00 86.44 107 LYS A N 1
ATOM 848 C CA . LYS A 1 107 ? -10.361 33.078 10.060 1.00 86.44 107 LYS A CA 1
ATOM 849 C C . LYS A 1 107 ? -9.699 34.210 10.857 1.00 86.44 107 LYS A C 1
ATOM 851 O O . LYS A 1 107 ? -9.459 35.269 10.292 1.00 86.44 107 LYS A O 1
ATOM 856 N N . MET A 1 108 ? -9.345 33.985 12.125 1.00 87.19 108 MET A N 1
ATOM 857 C CA . MET A 1 108 ? -8.664 35.002 12.947 1.00 87.19 108 MET A CA 1
ATOM 858 C C . MET A 1 108 ? -7.305 35.419 12.368 1.00 87.19 108 MET A C 1
ATOM 860 O O . MET A 1 108 ? -6.977 36.603 12.364 1.00 87.19 108 MET A O 1
ATOM 864 N N . LEU A 1 109 ? -6.525 34.459 11.864 1.00 90.25 109 LEU A N 1
ATOM 865 C CA . LEU A 1 109 ? -5.235 34.707 11.213 1.00 90.25 109 LEU A CA 1
ATOM 866 C C . LEU A 1 109 ? -5.399 35.573 9.957 1.00 90.25 109 LEU A C 1
ATOM 868 O O . LEU A 1 109 ? -4.605 36.483 9.727 1.00 90.25 109 LEU A O 1
ATOM 872 N N . TYR A 1 110 ? -6.460 35.345 9.186 1.00 90.88 110 TYR A N 1
ATOM 873 C CA . TYR A 1 110 ? -6.793 36.189 8.044 1.00 90.88 110 TYR A CA 1
ATOM 874 C C . TYR A 1 110 ? -7.261 37.589 8.454 1.00 90.88 110 TYR A C 1
ATOM 876 O O . TYR A 1 110 ? -6.757 38.578 7.936 1.00 90.88 110 TYR A O 1
ATOM 884 N N . GLU A 1 111 ? -8.189 37.701 9.403 1.00 88.75 111 GLU A N 1
ATOM 885 C CA . GLU A 1 111 ? -8.734 38.998 9.828 1.00 88.75 111 GLU A CA 1
ATOM 886 C C . GLU A 1 111 ? -7.685 39.901 10.488 1.00 88.75 111 GLU A C 1
ATOM 888 O O . GLU A 1 111 ? -7.784 41.122 10.394 1.00 88.75 111 GLU A O 1
ATOM 893 N N . LYS A 1 112 ? -6.696 39.317 11.177 1.00 91.44 112 LYS A N 1
ATOM 894 C CA . LYS A 1 112 ? -5.670 40.073 11.907 1.00 91.44 112 LYS A CA 1
ATOM 895 C C . LYS A 1 112 ? -4.383 40.290 11.123 1.00 91.44 112 LYS A C 1
ATOM 897 O O . LYS A 1 112 ? -3.796 41.356 11.259 1.00 91.44 112 LYS A O 1
ATOM 902 N N . LEU A 1 113 ? -3.949 39.309 10.333 1.00 91.06 113 LEU A N 1
ATOM 903 C CA . LEU A 1 113 ? -2.656 39.343 9.634 1.00 91.06 113 LEU A CA 1
ATOM 904 C C . LEU A 1 113 ? -2.781 39.183 8.113 1.00 91.06 113 LEU A C 1
ATOM 906 O O . LEU A 1 113 ? -1.774 39.159 7.416 1.00 91.06 113 LEU A O 1
ATOM 910 N N . GLY A 1 114 ? -3.995 39.056 7.572 1.00 90.94 114 GLY A N 1
ATOM 911 C CA . GLY A 1 114 ? -4.217 38.921 6.131 1.00 90.94 114 GLY A CA 1
ATOM 912 C C . GLY A 1 114 ? -3.752 37.590 5.536 1.00 90.94 114 GLY A C 1
ATOM 913 O O . GLY A 1 114 ? -3.654 37.497 4.317 1.00 90.94 114 GLY A O 1
ATOM 914 N N . ILE A 1 115 ? -3.482 36.575 6.366 1.00 92.06 115 ILE A N 1
ATOM 915 C CA . ILE A 1 115 ? -2.911 35.284 5.952 1.00 92.06 115 ILE A CA 1
ATOM 916 C C . ILE A 1 115 ? -3.931 34.457 5.156 1.00 92.06 115 ILE A C 1
ATOM 918 O O . ILE A 1 115 ? -4.983 34.080 5.679 1.00 92.06 115 ILE A O 1
ATOM 922 N N . LYS A 1 116 ? -3.602 34.127 3.904 1.00 89.81 116 LYS A N 1
ATOM 923 C CA . LYS A 1 116 ? -4.481 33.430 2.947 1.00 89.81 116 LYS A CA 1
ATOM 924 C C . LYS A 1 116 ? -4.068 32.003 2.621 1.00 89.81 116 LYS A C 1
ATOM 926 O O . LYS A 1 116 ? -4.915 31.222 2.192 1.00 89.81 116 LYS A O 1
ATOM 931 N N . ASN A 1 117 ? -2.801 31.648 2.797 1.00 87.56 117 ASN A N 1
ATOM 932 C CA . ASN A 1 117 ? -2.255 30.340 2.421 1.00 87.56 117 ASN A CA 1
ATOM 933 C C . ASN A 1 117 ? -1.163 29.881 3.402 1.00 87.56 117 ASN A C 1
ATOM 935 O O . ASN A 1 117 ? -0.789 30.602 4.330 1.00 87.56 117 ASN A O 1
ATOM 939 N N . LEU A 1 118 ? -0.654 28.661 3.206 1.00 85.19 118 LEU A N 1
ATOM 940 C CA . LEU A 1 118 ? 0.349 28.059 4.090 1.00 85.19 118 LEU A CA 1
ATOM 941 C C . LEU A 1 118 ? 1.689 28.803 4.072 1.00 85.19 118 LEU A C 1
ATOM 943 O O . LEU A 1 118 ? 2.359 28.880 5.099 1.00 85.19 118 LEU A O 1
ATOM 947 N N . ALA A 1 119 ? 2.088 29.346 2.919 1.00 85.75 119 ALA A N 1
ATOM 948 C CA . ALA A 1 119 ? 3.349 30.069 2.781 1.00 85.75 119 ALA A CA 1
ATOM 949 C C . ALA A 1 119 ? 3.339 31.373 3.594 1.00 85.75 119 ALA A C 1
ATOM 951 O O . ALA A 1 119 ? 4.295 31.657 4.315 1.00 85.75 119 ALA A O 1
ATOM 952 N N . GLU A 1 120 ? 2.238 32.123 3.530 1.00 92.56 120 GLU A N 1
ATOM 953 C CA . GLU A 1 120 ? 2.026 33.330 4.337 1.00 92.56 120 GLU A CA 1
ATOM 954 C C . GLU A 1 120 ? 1.943 33.005 5.831 1.00 92.56 120 GLU A C 1
ATOM 956 O O . GLU A 1 120 ? 2.545 33.704 6.646 1.00 92.56 120 GLU A O 1
ATOM 961 N N . LEU A 1 121 ? 1.270 31.905 6.192 1.00 92.38 121 LEU A N 1
ATOM 962 C CA . LEU A 1 121 ? 1.204 31.442 7.577 1.00 92.38 121 LEU A CA 1
ATOM 963 C C . LEU A 1 121 ? 2.598 31.132 8.134 1.00 92.38 121 LEU A C 1
ATOM 965 O O . LEU A 1 121 ? 2.908 31.498 9.264 1.00 92.38 121 LEU A O 1
ATOM 969 N N . GLU A 1 122 ? 3.455 30.487 7.343 1.00 90.94 122 GLU A N 1
ATOM 970 C CA . GLU A 1 122 ? 4.831 30.193 7.742 1.00 90.94 122 GLU A CA 1
ATOM 971 C C . GLU A 1 122 ? 5.681 31.445 7.892 1.00 90.94 122 GLU A C 1
ATOM 973 O O . GLU A 1 122 ? 6.450 31.548 8.848 1.00 90.94 122 GLU A O 1
ATOM 978 N N . ALA A 1 123 ? 5.552 32.388 6.960 1.00 92.62 123 ALA A N 1
ATOM 979 C CA . ALA A 1 123 ? 6.279 33.645 7.019 1.00 92.62 123 ALA A CA 1
ATOM 980 C C . ALA A 1 123 ? 5.919 34.424 8.294 1.00 92.62 123 ALA A C 1
ATOM 982 O O . ALA A 1 123 ? 6.823 34.833 9.023 1.00 92.62 123 ALA A O 1
ATOM 983 N N . ALA A 1 124 ? 4.626 34.555 8.600 1.00 93.31 124 ALA A N 1
ATOM 984 C CA . ALA A 1 124 ? 4.146 35.233 9.804 1.00 93.31 124 ALA A CA 1
ATOM 985 C C . ALA A 1 124 ? 4.588 34.515 11.090 1.00 93.31 124 ALA A C 1
ATOM 987 O O . ALA A 1 124 ? 5.055 35.148 12.038 1.00 93.31 124 ALA A O 1
ATOM 988 N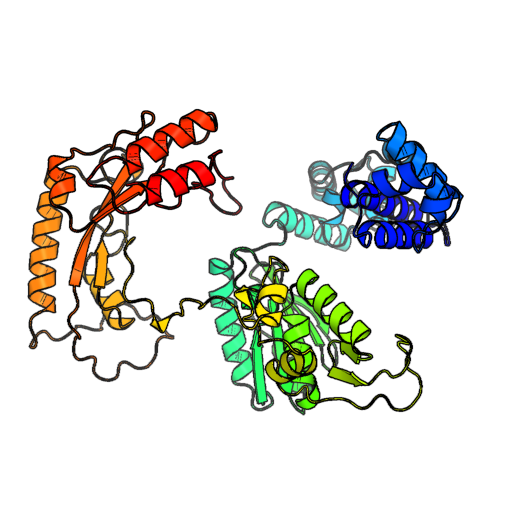 N . ALA A 1 125 ? 4.511 33.180 11.112 1.00 91.06 125 ALA A N 1
ATOM 989 C CA . ALA A 1 125 ? 4.939 32.384 12.259 1.00 91.06 125 ALA A CA 1
ATOM 990 C C . ALA A 1 125 ? 6.452 32.504 12.520 1.00 91.06 125 ALA A C 1
ATOM 992 O O . ALA A 1 125 ? 6.874 32.627 13.667 1.00 91.06 125 ALA A O 1
ATOM 993 N N . LYS A 1 126 ? 7.283 32.509 11.467 1.00 91.12 126 LYS A N 1
ATOM 994 C CA . LYS A 1 126 ? 8.747 32.664 11.577 1.00 91.12 126 LYS A CA 1
ATOM 995 C C . LYS A 1 126 ? 9.162 34.045 12.073 1.00 91.12 126 LYS A C 1
ATOM 997 O O . LYS A 1 126 ? 10.175 34.159 12.756 1.00 91.12 126 LYS A O 1
ATOM 1002 N N . LYS A 1 127 ? 8.395 35.077 11.722 1.00 93.50 127 LYS A N 1
ATOM 1003 C CA . LYS A 1 127 ? 8.628 36.461 12.152 1.00 93.50 127 LYS A CA 1
ATOM 1004 C C . LYS A 1 127 ? 8.126 36.757 13.566 1.00 93.50 127 LYS A C 1
ATOM 1006 O O . LYS A 1 127 ? 8.370 37.847 14.067 1.00 93.50 127 LYS A O 1
ATOM 1011 N N . GLY A 1 128 ? 7.436 35.816 14.211 1.00 91.38 128 GLY A N 1
ATOM 1012 C CA . GLY A 1 128 ? 6.842 36.052 15.525 1.00 91.38 128 GLY A CA 1
ATOM 1013 C C . GLY A 1 128 ? 5.610 36.958 15.482 1.00 91.38 128 GLY A C 1
ATOM 1014 O O . GLY A 1 128 ? 5.280 37.587 16.481 1.00 91.38 128 GLY A O 1
ATOM 1015 N N . GLU A 1 129 ? 4.943 37.082 14.334 1.00 92.69 129 GLU A N 1
ATOM 1016 C CA . GLU A 1 129 ? 3.777 37.961 14.184 1.00 92.69 129 GLU A CA 1
ATOM 1017 C C . GLU A 1 129 ? 2.508 37.304 14.753 1.00 92.69 129 GLU A C 1
ATOM 1019 O O . GLU A 1 129 ? 1.625 37.990 15.268 1.00 92.69 129 GLU A O 1
ATOM 1024 N N . ILE A 1 130 ? 2.422 35.968 14.730 1.00 92.25 130 ILE A N 1
ATOM 1025 C CA . ILE A 1 130 ? 1.235 35.222 15.173 1.00 92.25 130 ILE A CA 1
ATOM 1026 C C . ILE A 1 130 ? 1.069 35.295 16.691 1.00 92.25 130 ILE A C 1
ATOM 1028 O O . ILE A 1 130 ? -0.065 35.402 17.166 1.00 92.25 130 ILE A O 1
ATOM 1032 N N . ARG A 1 131 ? 2.173 35.284 17.456 1.00 90.25 131 ARG A N 1
ATOM 1033 C CA . ARG A 1 131 ? 2.134 35.304 18.930 1.00 90.25 131 ARG A CA 1
ATOM 1034 C C . ARG A 1 131 ? 1.470 36.555 19.534 1.00 90.25 131 ARG A C 1
ATOM 1036 O O . ARG A 1 131 ? 1.190 36.594 20.729 1.00 90.25 131 ARG A O 1
ATOM 1043 N N . THR A 1 132 ? 1.265 37.588 18.716 1.00 87.62 132 THR A N 1
ATOM 1044 C CA . THR A 1 132 ? 0.658 38.871 19.102 1.00 87.62 132 THR A CA 1
ATOM 1045 C C . THR A 1 132 ? -0.875 38.841 19.080 1.00 87.62 132 THR A C 1
ATOM 1047 O O . THR A 1 132 ? -1.526 39.729 19.631 1.00 87.62 132 THR A O 1
ATOM 1050 N N . ILE A 1 133 ? -1.479 37.809 18.480 1.00 90.38 133 ILE A N 1
ATOM 1051 C CA . ILE A 1 133 ? -2.934 37.663 18.397 1.00 90.38 133 ILE A CA 1
ATOM 1052 C C . ILE A 1 133 ? -3.464 37.022 19.685 1.00 90.38 133 ILE A C 1
ATOM 1054 O O . ILE A 1 133 ? -3.023 35.949 20.098 1.00 90.38 133 ILE A O 1
ATOM 1058 N N . ALA A 1 134 ? -4.498 37.618 20.286 1.00 82.62 134 ALA A N 1
ATOM 1059 C CA . ALA A 1 134 ? -5.202 37.023 21.422 1.00 82.62 134 ALA A CA 1
ATOM 1060 C C . ALA A 1 134 ? -5.675 35.586 21.103 1.00 82.62 134 ALA A C 1
ATOM 1062 O O . ALA A 1 134 ? -6.413 35.357 20.144 1.00 82.62 134 ALA A O 1
ATOM 1063 N N . GLY A 1 135 ? -5.242 34.609 21.908 1.00 79.44 135 GLY A N 1
ATOM 1064 C CA . GLY A 1 135 ? -5.504 33.177 21.685 1.00 79.44 135 GLY A CA 1
ATOM 1065 C C . GLY A 1 135 ? -4.401 32.421 20.926 1.00 79.44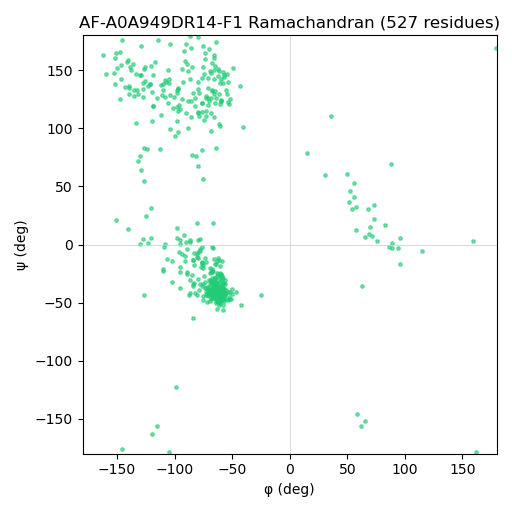 135 GLY A C 1
ATOM 1066 O O . GLY A 1 135 ? -4.486 31.197 20.795 1.00 79.44 135 GLY A O 1
ATOM 1067 N N . PHE A 1 136 ? -3.349 33.113 20.485 1.00 82.62 136 PHE A N 1
ATOM 1068 C CA . PHE A 1 136 ? -2.159 32.544 19.861 1.00 82.62 136 PHE A CA 1
ATOM 1069 C C . PHE A 1 136 ? -0.926 33.000 20.643 1.00 82.62 136 PHE A C 1
ATOM 1071 O O . PHE A 1 136 ? -0.297 33.972 20.284 1.00 82.62 136 PHE A O 1
ATOM 1078 N N . GLY A 1 137 ? -0.586 32.334 21.749 1.00 86.88 137 GLY A N 1
ATOM 1079 C CA . GLY A 1 137 ? 0.676 32.607 22.461 1.00 86.88 137 GLY A CA 1
ATOM 1080 C C . GLY A 1 137 ? 1.887 31.936 21.797 1.00 86.88 137 GLY A C 1
ATOM 1081 O O . GLY A 1 137 ? 1.727 31.145 20.866 1.00 86.88 137 GLY A O 1
ATOM 1082 N N . GLU A 1 138 ? 3.090 32.144 22.343 1.00 85.50 138 GLU A N 1
ATOM 1083 C CA . GLU A 1 138 ? 4.351 31.571 21.822 1.00 85.50 138 GLU A CA 1
ATOM 1084 C C . GLU A 1 138 ? 4.297 30.051 21.619 1.00 85.50 138 GLU A C 1
ATOM 1086 O O . GLU A 1 138 ? 4.739 29.525 20.600 1.00 85.50 138 GLU A O 1
ATOM 1091 N N . LYS A 1 139 ? 3.673 29.326 22.556 1.00 78.44 139 LYS A N 1
ATOM 1092 C CA . LYS A 1 139 ? 3.464 27.875 22.445 1.00 78.44 139 LYS A CA 1
ATOM 1093 C C . LYS A 1 139 ? 2.603 27.499 21.235 1.00 78.44 139 LYS A C 1
ATOM 1095 O O . LYS A 1 139 ? 2.838 26.473 20.607 1.00 78.44 139 LYS A O 1
ATOM 1100 N N . THR A 1 140 ? 1.595 28.309 20.916 1.00 79.06 140 THR A N 1
ATOM 1101 C CA . THR A 1 140 ? 0.723 28.069 19.757 1.00 79.06 140 THR A CA 1
ATOM 1102 C C . THR A 1 140 ? 1.471 28.348 18.463 1.00 79.06 140 THR A C 1
ATOM 1104 O O . THR A 1 140 ? 1.387 27.540 17.548 1.00 79.06 140 THR A O 1
ATOM 1107 N N . GLU A 1 141 ? 2.240 29.433 18.398 1.00 88.38 141 GLU A N 1
ATOM 1108 C CA . GLU A 1 141 ? 3.070 29.754 17.232 1.00 88.38 141 GLU A CA 1
ATOM 1109 C C . GLU A 1 141 ? 4.139 28.682 16.975 1.00 88.38 141 GLU A C 1
ATOM 1111 O O . GLU A 1 141 ? 4.298 28.232 15.841 1.00 88.38 141 GLU A O 1
ATOM 1116 N N . LYS A 1 142 ? 4.796 28.186 18.030 1.00 83.81 142 LYS A N 1
ATOM 1117 C CA . LYS A 1 142 ? 5.729 27.058 17.927 1.00 83.81 142 LYS A CA 1
ATOM 1118 C C . LYS A 1 142 ? 5.050 25.808 17.360 1.00 83.81 142 LYS A C 1
ATOM 1120 O O . LYS A 1 142 ? 5.569 25.209 16.423 1.00 83.81 142 LYS A O 1
ATOM 1125 N N . ASN A 1 143 ? 3.865 25.456 17.866 1.00 77.69 143 ASN A N 1
ATOM 1126 C CA . ASN A 1 143 ? 3.089 24.328 17.339 1.00 77.69 143 ASN A CA 1
ATOM 1127 C C . ASN A 1 143 ? 2.684 24.541 15.869 1.00 77.69 143 ASN A C 1
ATOM 1129 O O . ASN A 1 143 ? 2.673 23.586 15.100 1.00 77.69 143 ASN A O 1
ATOM 1133 N N . ILE A 1 144 ? 2.369 25.780 15.472 1.00 84.88 144 ILE A N 1
ATOM 1134 C CA . ILE A 1 144 ? 2.059 26.132 14.080 1.00 84.88 144 ILE A CA 1
ATOM 1135 C C . ILE A 1 144 ? 3.291 25.920 13.194 1.00 84.88 144 ILE A C 1
ATOM 1137 O O . ILE A 1 144 ? 3.170 25.281 12.155 1.00 84.88 144 ILE A O 1
ATOM 1141 N N . LEU A 1 145 ? 4.480 26.375 13.604 1.00 85.56 145 LEU A N 1
ATOM 1142 C CA . LEU A 1 145 ? 5.729 26.155 12.859 1.00 85.56 145 LEU A CA 1
ATOM 1143 C C . LEU A 1 145 ? 6.069 24.669 12.708 1.00 85.56 145 LEU A C 1
ATOM 1145 O O . LEU A 1 145 ? 6.411 24.222 11.611 1.00 85.56 145 LEU A O 1
ATOM 1149 N N . GLU A 1 146 ? 5.942 23.897 13.787 1.00 79.19 146 GLU A N 1
ATOM 1150 C CA . GLU A 1 146 ? 6.127 22.441 13.765 1.00 79.19 146 GLU A CA 1
ATOM 1151 C C . GLU A 1 146 ? 5.100 21.764 12.840 1.00 79.19 146 GLU A C 1
ATOM 1153 O O . GLU A 1 146 ? 5.464 20.926 12.010 1.00 79.19 146 GLU A O 1
ATOM 1158 N N . GLY A 1 147 ? 3.833 22.183 12.912 1.00 74.44 147 GLY A N 1
ATOM 1159 C CA . GLY A 1 147 ? 2.754 21.703 12.052 1.00 74.44 147 GLY A CA 1
ATOM 1160 C C . GLY A 1 147 ? 2.967 22.043 10.575 1.00 74.44 147 GLY A C 1
ATOM 1161 O O . GLY A 1 147 ? 2.736 21.199 9.714 1.00 74.44 147 GLY A O 1
ATOM 1162 N N . ILE A 1 148 ? 3.472 23.236 10.252 1.00 80.88 148 ILE A N 1
ATOM 1163 C CA . ILE A 1 148 ? 3.790 23.631 8.871 1.00 80.88 148 ILE A CA 1
ATOM 1164 C 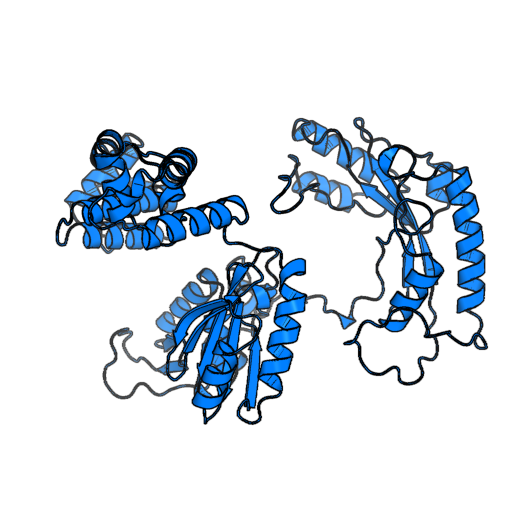C . ILE A 1 148 ? 4.952 22.809 8.328 1.00 80.88 148 ILE A C 1
ATOM 1166 O O . ILE A 1 148 ? 4.872 22.302 7.209 1.00 80.88 148 ILE A O 1
ATOM 1170 N N . ALA A 1 149 ? 6.021 22.641 9.112 1.00 73.19 149 ALA A N 1
ATOM 1171 C CA . ALA A 1 149 ? 7.149 21.802 8.722 1.00 73.19 149 ALA A CA 1
ATOM 1172 C C . ALA A 1 149 ? 6.691 20.366 8.425 1.00 73.19 149 ALA A C 1
ATOM 1174 O O . ALA A 1 149 ? 7.226 19.725 7.520 1.00 73.19 149 ALA A O 1
ATOM 1175 N N . PHE A 1 150 ? 5.669 19.886 9.137 1.00 64.56 150 PHE A N 1
ATOM 1176 C CA . PHE A 1 150 ? 5.039 18.599 8.886 1.00 64.56 150 PHE A CA 1
ATOM 1177 C C . PHE A 1 150 ? 4.192 18.582 7.609 1.00 64.56 150 PHE A C 1
ATOM 1179 O O . PHE A 1 150 ? 4.410 17.702 6.784 1.00 64.56 150 PHE A O 1
ATOM 1186 N N . VAL A 1 151 ? 3.301 19.558 7.393 1.00 67.38 151 VAL A N 1
ATOM 1187 C CA . VAL A 1 151 ? 2.486 19.664 6.162 1.00 67.38 151 VAL A CA 1
ATOM 1188 C C . VAL A 1 151 ? 3.368 19.785 4.916 1.00 67.38 151 VAL A C 1
ATOM 1190 O O . VAL A 1 151 ? 3.057 19.210 3.874 1.00 67.38 151 VAL A O 1
ATOM 1193 N N . LYS A 1 152 ? 4.498 20.493 5.026 1.00 65.44 152 LYS A N 1
ATOM 1194 C CA . LYS A 1 152 ? 5.482 20.626 3.946 1.00 65.44 152 LYS A CA 1
ATOM 1195 C C . LYS A 1 152 ? 6.306 19.363 3.709 1.00 65.44 152 LYS A C 1
ATOM 1197 O O . LYS A 1 152 ? 6.703 19.122 2.575 1.00 65.44 152 LYS A O 1
ATOM 1202 N N . LYS A 1 153 ? 6.591 18.574 4.752 1.00 59.06 153 LYS A N 1
ATOM 1203 C CA . LYS A 1 153 ? 7.366 17.326 4.632 1.00 59.06 153 LYS A CA 1
ATOM 1204 C C . LYS A 1 153 ? 6.513 16.109 4.285 1.00 59.06 153 LYS A C 1
ATOM 1206 O O . LYS A 1 153 ? 7.021 15.203 3.641 1.00 59.06 153 LYS A O 1
ATOM 1211 N N . ASN A 1 154 ? 5.251 16.079 4.702 1.00 54.72 154 ASN A N 1
ATOM 1212 C CA . ASN A 1 154 ? 4.352 14.945 4.556 1.00 54.72 154 ASN A CA 1
ATOM 1213 C C . ASN A 1 154 ? 2.959 15.449 4.172 1.00 54.72 154 ASN A C 1
ATOM 1215 O O . ASN A 1 154 ? 2.351 16.244 4.884 1.00 54.72 154 ASN A O 1
ATOM 1219 N N . THR A 1 155 ? 2.371 14.878 3.124 1.00 58.53 155 THR A N 1
ATOM 1220 C CA . THR A 1 155 ? 0.951 15.051 2.759 1.00 58.53 155 THR A CA 1
ATOM 1221 C C . THR A 1 155 ? -0.021 14.442 3.790 1.00 58.53 155 THR A C 1
ATOM 1223 O O . THR A 1 155 ? -1.172 14.152 3.470 1.00 58.53 155 THR A O 1
ATOM 1226 N N . GLY A 1 156 ? 0.440 14.184 5.021 1.00 69.00 156 GLY A N 1
ATOM 1227 C CA . GLY A 1 156 ? -0.236 13.358 6.020 1.00 69.00 156 GLY A CA 1
ATOM 1228 C C . GLY A 1 156 ? -0.286 11.872 5.654 1.00 69.00 156 GLY A C 1
ATOM 1229 O O . GLY A 1 156 ? -0.989 11.117 6.317 1.00 69.00 156 GLY A O 1
ATOM 1230 N N . ARG A 1 157 ? 0.422 11.446 4.597 1.00 83.19 157 ARG A N 1
ATOM 1231 C CA . ARG A 1 157 ? 0.526 10.044 4.186 1.00 83.19 157 ARG A CA 1
ATOM 1232 C C . ARG A 1 157 ? 1.980 9.611 4.048 1.00 83.19 157 ARG A C 1
ATOM 1234 O O . ARG A 1 157 ? 2.838 10.406 3.677 1.00 83.19 157 ARG A O 1
ATOM 1241 N N . PHE A 1 158 ? 2.236 8.332 4.267 1.00 88.12 158 PHE A N 1
ATOM 1242 C CA . PHE A 1 158 ? 3.560 7.720 4.294 1.00 88.12 158 PHE A CA 1
ATOM 1243 C C . PHE A 1 158 ? 3.599 6.497 3.385 1.00 88.12 158 PHE A C 1
ATOM 1245 O O . PHE A 1 158 ? 2.609 5.778 3.283 1.00 88.12 158 PHE A O 1
ATOM 1252 N N . LEU A 1 159 ? 4.737 6.229 2.746 1.00 91.88 159 LEU A N 1
ATOM 1253 C CA . LEU A 1 159 ? 4.910 5.009 1.954 1.00 91.88 159 LEU A CA 1
ATOM 1254 C C . LEU A 1 159 ? 4.845 3.773 2.849 1.00 91.88 159 LEU A C 1
ATOM 1256 O O . LEU A 1 159 ? 5.564 3.702 3.850 1.00 91.88 159 LEU A O 1
ATOM 1260 N N . LEU A 1 160 ? 4.058 2.774 2.442 1.00 94.69 160 LEU A N 1
ATOM 1261 C CA . LEU A 1 160 ? 3.948 1.501 3.160 1.00 94.69 160 LEU A CA 1
ATOM 1262 C C . LEU A 1 160 ? 5.3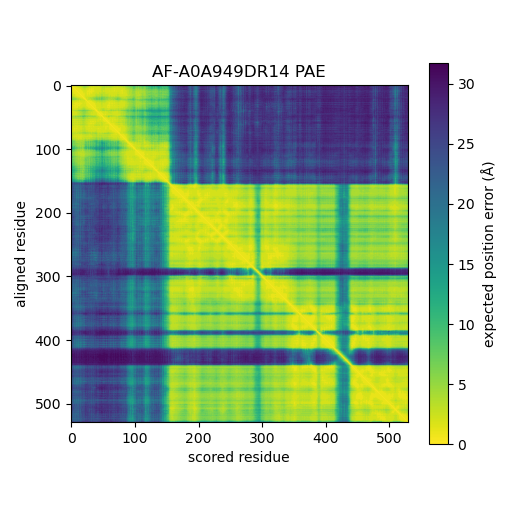21 0.870 3.412 1.00 94.69 160 LEU A C 1
ATOM 1264 O O . LEU A 1 160 ? 5.616 0.470 4.534 1.00 94.69 160 LEU A O 1
ATOM 1268 N N . GLY A 1 161 ? 6.185 0.852 2.391 1.00 92.56 161 GLY A N 1
ATOM 1269 C CA . GLY A 1 161 ? 7.538 0.297 2.489 1.00 92.56 161 GLY A CA 1
ATOM 1270 C C . GLY A 1 161 ? 8.420 0.981 3.539 1.00 92.56 161 GLY A C 1
ATOM 1271 O O . GLY A 1 161 ? 9.257 0.323 4.147 1.00 92.56 161 GLY A O 1
ATOM 1272 N N . ASN A 1 162 ? 8.190 2.269 3.817 1.00 89.19 162 ASN A N 1
ATOM 1273 C CA . ASN A 1 162 ? 8.962 3.017 4.812 1.00 89.19 162 ASN A CA 1
ATOM 1274 C C . ASN A 1 162 ? 8.429 2.809 6.232 1.00 89.19 162 ASN A C 1
ATOM 1276 O O . ASN A 1 162 ? 9.209 2.775 7.182 1.00 89.19 162 ASN A O 1
ATOM 1280 N N . ILE A 1 163 ? 7.109 2.685 6.393 1.00 91.75 163 ILE A N 1
ATOM 1281 C CA . ILE A 1 163 ? 6.500 2.553 7.722 1.00 91.75 163 ILE A CA 1
ATOM 1282 C C . ILE A 1 163 ? 6.388 1.104 8.197 1.00 91.75 163 ILE A C 1
ATOM 1284 O O . ILE A 1 163 ? 6.361 0.853 9.398 1.00 91.75 163 ILE A O 1
ATOM 1288 N N . MET A 1 164 ? 6.328 0.134 7.285 1.00 94.88 164 MET A N 1
ATOM 1289 C CA . MET A 1 164 ? 6.104 -1.264 7.642 1.00 94.88 164 MET A CA 1
ATOM 1290 C C . MET A 1 164 ? 7.206 -1.823 8.561 1.00 94.88 164 MET A C 1
ATOM 1292 O O . MET A 1 164 ? 6.848 -2.501 9.525 1.00 94.88 164 MET A O 1
ATOM 1296 N N . PRO A 1 165 ? 8.513 -1.548 8.349 1.00 94.75 165 PRO A N 1
ATOM 1297 C CA . PRO A 1 165 ? 9.553 -2.025 9.261 1.00 94.75 165 PRO A CA 1
ATOM 1298 C C . PRO A 1 165 ? 9.368 -1.562 10.720 1.00 94.75 165 PRO A C 1
ATOM 1300 O O . PRO A 1 165 ? 9.216 -2.436 11.578 1.00 94.75 165 PRO A O 1
ATOM 1303 N N . PRO A 1 166 ? 9.272 -0.251 11.045 1.00 94.06 166 PRO A N 1
ATOM 1304 C CA . PRO A 1 166 ? 9.053 0.169 12.431 1.00 94.06 166 PRO A CA 1
ATOM 1305 C C . PRO A 1 166 ? 7.702 -0.307 12.989 1.00 94.06 166 PRO A C 1
ATOM 1307 O O . PRO A 1 166 ? 7.613 -0.672 14.161 1.00 94.06 166 PRO A O 1
ATOM 1310 N N . VAL A 1 167 ? 6.650 -0.385 12.165 1.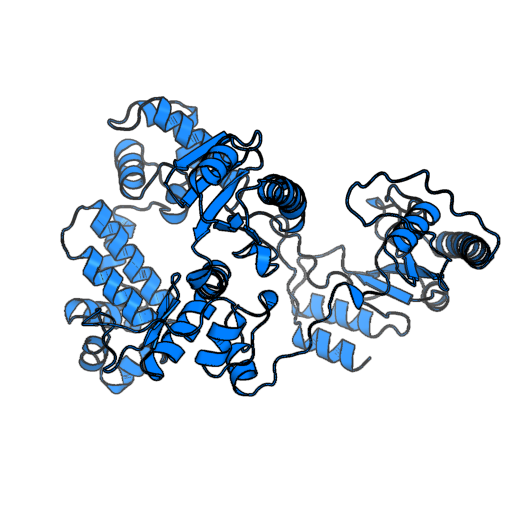00 96.00 167 VAL A N 1
ATOM 1311 C CA . VAL A 1 167 ? 5.349 -0.934 12.590 1.00 96.00 167 VAL A CA 1
ATOM 1312 C C . VAL A 1 167 ? 5.464 -2.405 12.992 1.00 96.00 167 VAL A C 1
ATOM 1314 O O . VAL A 1 167 ? 4.917 -2.799 14.023 1.00 96.00 167 VAL A O 1
ATOM 1317 N N . LYS A 1 168 ? 6.204 -3.222 12.232 1.00 96.44 168 LYS A N 1
ATOM 1318 C CA . LYS A 1 168 ? 6.463 -4.632 12.567 1.00 96.44 168 LYS A CA 1
ATOM 1319 C C . LYS A 1 168 ? 7.256 -4.775 13.866 1.00 96.44 168 LYS A C 1
ATOM 1321 O O . LYS A 1 168 ? 6.972 -5.686 14.646 1.00 96.44 168 LYS A O 1
ATOM 1326 N N . GLU A 1 169 ? 8.214 -3.892 14.130 1.00 96.12 169 GLU A N 1
ATOM 1327 C CA . GLU A 1 169 ? 8.949 -3.884 15.401 1.00 96.12 169 GLU A CA 1
ATOM 1328 C C . GLU A 1 169 ? 8.028 -3.572 16.587 1.00 96.12 169 GLU A C 1
ATOM 1330 O O . GLU A 1 169 ? 8.039 -4.288 17.591 1.00 96.12 169 GLU A O 1
ATOM 1335 N N . ILE A 1 170 ? 7.179 -2.550 16.462 1.00 96.31 170 ILE A N 1
ATOM 1336 C CA . ILE A 1 170 ? 6.211 -2.163 17.499 1.00 96.31 170 ILE A CA 1
ATOM 1337 C C . ILE A 1 170 ? 5.174 -3.269 17.715 1.00 96.31 170 ILE A C 1
ATOM 1339 O O . ILE A 1 170 ? 4.909 -3.647 18.858 1.00 96.31 170 ILE A O 1
ATOM 1343 N N . TYR A 1 171 ? 4.662 -3.864 16.634 1.00 97.88 171 TYR A N 1
ATOM 1344 C CA . TYR A 1 171 ? 3.789 -5.037 16.685 1.00 97.88 171 TYR A CA 1
ATOM 1345 C C . TYR A 1 171 ? 4.419 -6.162 17.516 1.00 97.88 171 TYR A C 1
ATOM 1347 O O . TYR A 1 171 ? 3.770 -6.723 18.398 1.00 97.88 171 TYR A O 1
ATOM 1355 N N . LYS A 1 172 ? 5.705 -6.468 17.292 1.00 97.75 172 LYS A N 1
ATOM 1356 C CA . LYS A 1 172 ? 6.434 -7.497 18.051 1.00 97.75 172 LYS A CA 1
ATOM 1357 C C . LYS A 1 172 ? 6.593 -7.144 19.522 1.00 97.75 172 LYS A C 1
ATOM 1359 O O . LYS A 1 172 ? 6.494 -8.042 20.356 1.00 97.75 172 LYS A O 1
ATOM 1364 N N . LYS A 1 173 ? 6.841 -5.873 19.851 1.00 97.38 173 LYS A N 1
ATOM 1365 C CA . LYS A 1 173 ? 6.913 -5.402 21.244 1.00 97.38 173 LYS A CA 1
ATOM 1366 C C . LYS A 1 173 ? 5.570 -5.591 21.952 1.00 97.38 173 LYS A C 1
ATOM 1368 O O . LYS A 1 173 ? 5.538 -6.200 23.015 1.00 97.38 173 LYS A O 1
ATOM 1373 N N . LEU A 1 174 ? 4.473 -5.154 21.332 1.00 97.50 174 LEU A N 1
ATOM 1374 C CA . LEU A 1 174 ? 3.119 -5.299 21.880 1.00 97.50 174 LEU A CA 1
ATOM 1375 C C . LEU A 1 174 ? 2.711 -6.770 22.020 1.00 97.50 174 LEU A C 1
ATOM 1377 O O . LEU A 1 174 ? 2.206 -7.171 23.063 1.00 97.50 174 LEU A O 1
ATOM 1381 N N . LYS A 1 175 ? 2.991 -7.597 21.007 1.00 97.56 175 LYS A N 1
ATOM 1382 C CA . LYS A 1 175 ? 2.670 -9.033 21.005 1.00 97.56 175 LYS A CA 1
ATOM 1383 C C . LYS A 1 175 ? 3.335 -9.819 22.142 1.00 97.56 175 LYS A C 1
ATOM 1385 O O . LYS A 1 175 ? 2.833 -10.871 22.512 1.00 97.56 175 LYS A O 1
ATOM 1390 N N . LYS A 1 176 ? 4.467 -9.345 22.674 1.00 97.44 176 LYS A N 1
ATOM 1391 C CA . LYS A 1 176 ? 5.199 -10.003 23.772 1.00 97.44 176 LYS A CA 1
ATOM 1392 C C . LYS A 1 176 ? 4.608 -9.735 25.159 1.00 97.44 176 LYS A C 1
ATOM 1394 O O . LYS A 1 176 ? 5.032 -10.380 26.114 1.00 97.44 176 LYS A O 1
ATOM 1399 N N . LEU A 1 177 ? 3.681 -8.786 25.295 1.00 97.81 177 LEU A N 1
ATOM 1400 C CA . LEU A 1 177 ? 3.031 -8.510 26.574 1.00 97.81 177 LEU A CA 1
ATOM 1401 C C . LEU A 1 177 ? 2.139 -9.690 26.971 1.00 97.81 177 LEU A C 1
ATOM 1403 O O . LEU A 1 177 ? 1.331 -10.154 26.171 1.00 97.81 177 LEU A O 1
ATOM 1407 N N . LYS A 1 178 ? 2.243 -10.146 28.223 1.00 97.31 178 LYS A N 1
ATOM 1408 C CA . LYS A 1 178 ? 1.469 -11.292 28.737 1.00 97.31 178 LYS A CA 1
ATOM 1409 C C . LYS A 1 178 ? -0.043 -11.047 28.733 1.00 97.31 178 LYS A C 1
ATOM 1411 O O . LYS A 1 178 ? -0.823 -11.991 28.715 1.00 97.31 178 LYS A O 1
ATOM 1416 N N . GLU A 1 179 ? -0.459 -9.784 28.778 1.00 97.75 179 GLU A N 1
ATOM 1417 C CA . GLU A 1 179 ? -1.859 -9.375 28.748 1.00 97.75 179 GLU A CA 1
ATOM 1418 C C . GLU A 1 179 ? -2.470 -9.462 27.343 1.00 97.75 179 GLU A C 1
ATOM 1420 O O . GLU A 1 179 ? -3.693 -9.406 27.218 1.00 97.75 179 GLU A O 1
ATOM 1425 N N . VAL A 1 180 ? -1.654 -9.558 26.289 1.00 97.94 180 VAL A N 1
ATOM 1426 C CA . VAL A 1 180 ? -2.122 -9.626 24.901 1.00 97.94 180 VAL A CA 1
ATOM 1427 C C . VAL A 1 180 ? -2.445 -11.073 24.548 1.00 97.94 180 VAL A C 1
ATOM 1429 O O . VAL A 1 180 ? -1.555 -11.897 24.369 1.00 97.94 180 VAL A O 1
ATOM 1432 N N . GLU A 1 181 ? -3.734 -11.372 24.392 1.00 97.06 181 GLU A N 1
ATOM 1433 C CA . GLU A 1 181 ? -4.197 -12.683 23.916 1.00 97.06 181 GLU A CA 1
ATOM 1434 C C . GLU A 1 181 ? -4.046 -12.784 22.389 1.00 97.06 181 GLU A C 1
ATOM 1436 O O . GLU A 1 181 ? -3.646 -13.813 21.846 1.00 97.06 181 GLU A O 1
ATOM 1441 N N . LYS A 1 182 ? -4.343 -11.687 21.681 1.00 96.88 182 LYS A N 1
ATOM 1442 C CA . LYS A 1 182 ? -4.205 -11.572 20.225 1.00 96.88 182 LYS A CA 1
ATOM 1443 C C . LYS A 1 182 ? -3.966 -10.123 19.823 1.00 96.88 182 LYS A C 1
ATOM 1445 O O . LYS A 1 182 ? -4.503 -9.219 20.456 1.00 96.88 182 LYS A O 1
ATOM 1450 N N . ILE A 1 183 ? -3.204 -9.911 18.753 1.00 97.75 183 ILE A N 1
ATOM 1451 C CA . ILE A 1 183 ? -2.963 -8.596 18.159 1.00 97.75 183 ILE A CA 1
ATOM 1452 C C . ILE A 1 183 ? -2.885 -8.695 16.638 1.00 97.75 183 ILE A C 1
ATOM 1454 O O . ILE A 1 183 ? -2.168 -9.545 16.103 1.00 97.75 183 ILE A O 1
ATOM 1458 N N . ASP A 1 184 ? -3.552 -7.762 15.967 1.00 97.81 184 ASP A N 1
ATOM 1459 C CA . ASP A 1 184 ? -3.492 -7.575 14.522 1.00 97.81 184 ASP A CA 1
ATOM 1460 C C . ASP A 1 184 ? -3.303 -6.092 14.185 1.00 97.81 184 ASP A C 1
ATOM 1462 O O . ASP A 1 184 ? -3.788 -5.205 14.892 1.00 97.81 184 ASP A O 1
ATOM 1466 N N . ILE A 1 185 ? -2.579 -5.836 13.096 1.00 98.00 185 ILE A N 1
ATOM 1467 C CA . ILE A 1 185 ? -2.526 -4.515 12.466 1.00 98.00 185 ILE A CA 1
ATOM 1468 C C . ILE A 1 185 ? -3.799 -4.379 11.627 1.00 98.00 185 ILE A C 1
ATOM 1470 O O . ILE A 1 185 ? -4.155 -5.311 10.905 1.00 98.00 185 ILE A O 1
ATOM 1474 N N . ALA A 1 186 ? -4.486 -3.247 11.726 1.00 97.31 186 ALA A N 1
ATOM 1475 C CA . ALA A 1 186 ? -5.707 -2.942 10.990 1.00 97.31 186 ALA A CA 1
ATOM 1476 C C . ALA A 1 186 ? -5.479 -1.766 10.018 1.00 97.31 186 ALA A C 1
ATOM 1478 O O . ALA A 1 186 ? -4.361 -1.531 9.547 1.00 97.31 186 ALA A O 1
ATOM 1479 N N . GLY A 1 187 ? -6.555 -1.071 9.655 1.00 96.75 187 GLY A N 1
ATOM 1480 C CA . GLY A 1 187 ? -6.502 0.107 8.806 1.00 96.75 187 GLY A CA 1
ATOM 1481 C C . GLY A 1 187 ? -5.947 -0.160 7.412 1.00 96.75 187 GLY A C 1
ATOM 1482 O O . GLY A 1 187 ? -5.979 -1.271 6.878 1.00 96.75 187 GLY A O 1
ATOM 1483 N N . SER A 1 188 ? -5.422 0.905 6.812 1.00 96.31 188 SER A N 1
ATOM 1484 C CA . SER A 1 188 ? -4.859 0.866 5.457 1.00 96.31 188 SER A CA 1
ATOM 1485 C C . SER A 1 188 ? -3.588 0.017 5.341 1.00 96.31 188 SER A C 1
ATOM 1487 O O . SER A 1 188 ? -3.312 -0.500 4.259 1.00 96.31 188 SER A O 1
ATOM 1489 N N . VAL A 1 189 ? -2.866 -0.200 6.450 1.00 97.06 189 VAL A N 1
ATOM 149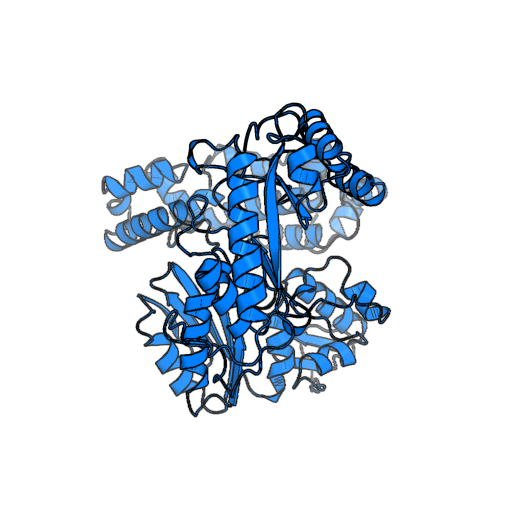0 C CA . VAL A 1 189 ? -1.682 -1.075 6.485 1.00 97.06 189 VAL A CA 1
ATOM 1491 C C . VAL A 1 189 ? -2.085 -2.516 6.214 1.00 97.06 189 VAL A C 1
ATOM 1493 O O . VAL A 1 189 ? -1.466 -3.180 5.388 1.00 97.06 189 VAL A O 1
ATOM 1496 N N . ARG A 1 190 ? -3.162 -2.988 6.855 1.00 97.44 190 ARG A N 1
ATOM 1497 C CA . ARG A 1 190 ? -3.676 -4.348 6.651 1.00 97.44 190 ARG A CA 1
ATOM 1498 C C . ARG A 1 190 ? -4.202 -4.575 5.234 1.00 97.44 190 ARG A C 1
ATOM 1500 O O . ARG A 1 190 ? -4.161 -5.696 4.751 1.00 97.44 190 ARG A O 1
ATOM 1507 N N . ARG A 1 191 ? -4.689 -3.522 4.572 1.00 97.25 191 ARG A N 1
ATOM 1508 C CA . ARG A 1 191 ? -5.154 -3.574 3.175 1.00 97.25 191 ARG A CA 1
ATOM 1509 C C . ARG A 1 191 ? -4.034 -3.365 2.154 1.00 97.25 191 ARG A C 1
ATOM 1511 O O . ARG A 1 191 ? -4.315 -3.278 0.967 1.00 97.25 191 ARG A O 1
ATOM 1518 N N . MET A 1 192 ? -2.784 -3.250 2.610 1.00 96.31 192 MET A N 1
ATOM 1519 C CA . MET A 1 192 ? -1.599 -3.090 1.762 1.00 96.31 192 MET A CA 1
ATOM 1520 C C . MET A 1 192 ? -1.657 -1.861 0.838 1.00 96.31 192 MET A C 1
ATOM 1522 O O . MET A 1 192 ? -1.084 -1.866 -0.250 1.00 96.31 192 MET A O 1
ATOM 1526 N N . LYS A 1 193 ? -2.316 -0.776 1.278 1.00 95.81 193 LYS A N 1
ATOM 1527 C CA . LYS A 1 193 ? -2.330 0.495 0.536 1.00 95.81 193 LYS A CA 1
ATOM 1528 C C . LYS A 1 193 ? -0.918 1.039 0.380 1.00 95.81 193 LYS A C 1
ATOM 1530 O O . LYS A 1 193 ? -0.148 1.072 1.335 1.00 95.81 193 LYS A O 1
ATOM 1535 N N . GLU A 1 194 ? -0.605 1.561 -0.797 1.00 93.56 194 GLU A N 1
ATOM 1536 C CA . GLU A 1 194 ? 0.719 2.082 -1.136 1.00 93.56 194 GLU A CA 1
ATOM 1537 C C . GLU A 1 194 ? 1.108 3.312 -0.302 1.00 93.56 194 GLU A C 1
ATOM 1539 O O . GLU A 1 194 ? 2.289 3.526 -0.009 1.00 93.56 194 GLU A O 1
ATOM 1544 N N . THR A 1 195 ? 0.110 4.086 0.141 1.00 92.31 195 THR A N 1
ATOM 1545 C CA . THR A 1 195 ? 0.286 5.167 1.112 1.00 92.31 195 THR A CA 1
ATOM 1546 C C . THR A 1 195 ? -0.642 5.016 2.312 1.00 92.31 195 THR A C 1
ATOM 1548 O O . THR A 1 195 ? -1.825 4.702 2.175 1.00 92.31 195 THR A O 1
ATOM 1551 N N . ILE A 1 196 ? -0.127 5.323 3.496 1.00 93.12 196 ILE A N 1
ATOM 1552 C CA . ILE A 1 196 ? -0.757 5.086 4.797 1.00 93.12 196 ILE A CA 1
ATOM 1553 C C . ILE A 1 196 ? -0.869 6.406 5.552 1.00 93.12 196 ILE A C 1
ATOM 1555 O O . ILE A 1 196 ? 0.078 7.181 5.535 1.00 93.12 196 ILE A O 1
ATOM 1559 N N . GLY A 1 197 ? -2.010 6.682 6.183 1.00 87.25 197 GLY A N 1
ATOM 1560 C CA . GLY A 1 197 ? -2.162 7.868 7.038 1.00 87.25 197 GLY A CA 1
ATOM 1561 C C . GLY A 1 197 ? -1.642 7.600 8.448 1.00 87.25 197 GLY A C 1
ATOM 1562 O O . GLY A 1 197 ? -0.649 8.178 8.889 1.00 87.25 197 GLY A O 1
ATOM 1563 N N . ASP A 1 198 ? -2.304 6.664 9.112 1.00 91.50 198 ASP A N 1
ATOM 1564 C CA . ASP A 1 198 ? -2.071 6.200 10.472 1.00 91.50 198 ASP A CA 1
ATOM 1565 C C . ASP A 1 198 ? -1.973 4.668 10.528 1.00 91.50 198 ASP A C 1
ATOM 1567 O O . ASP A 1 198 ? -2.200 3.952 9.544 1.00 91.50 198 ASP A O 1
ATOM 1571 N N . VAL A 1 199 ? -1.566 4.166 11.692 1.00 96.31 199 VAL A N 1
ATOM 1572 C CA . VAL A 1 199 ? -1.414 2.736 11.962 1.00 96.31 199 VAL A CA 1
ATOM 1573 C C . VAL A 1 199 ? -2.343 2.332 13.093 1.00 96.31 199 VAL A C 1
ATOM 1575 O O . VAL A 1 199 ? -2.181 2.781 14.224 1.00 96.31 199 VAL A O 1
ATOM 1578 N N . ASP A 1 200 ? -3.263 1.422 12.805 1.00 96.75 200 ASP A N 1
ATOM 1579 C CA . ASP A 1 200 ? -4.190 0.877 13.789 1.00 96.75 200 ASP A CA 1
ATOM 1580 C C . ASP A 1 200 ? -3.705 -0.473 14.328 1.00 96.75 200 ASP A C 1
ATOM 1582 O O . ASP A 1 200 ? -3.430 -1.401 13.563 1.00 96.75 200 ASP A O 1
ATOM 1586 N N . PHE A 1 201 ? -3.684 -0.630 15.648 1.00 98.31 201 PHE A N 1
ATOM 1587 C CA . PHE A 1 201 ? -3.503 -1.910 16.329 1.00 98.31 201 PHE A CA 1
ATOM 1588 C C . PHE A 1 201 ? -4.791 -2.323 17.036 1.00 98.31 201 PHE A C 1
ATOM 1590 O O . PHE A 1 201 ? -5.340 -1.574 17.850 1.00 98.31 201 PHE A O 1
ATOM 1597 N N . LEU A 1 202 ? -5.239 -3.551 16.782 1.00 97.94 202 LEU A N 1
ATOM 1598 C CA . LEU A 1 202 ? -6.396 -4.141 17.445 1.00 97.94 202 LEU A CA 1
ATOM 1599 C C . LEU A 1 202 ? -5.975 -5.337 18.295 1.00 97.94 202 LEU A C 1
ATOM 1601 O O . LEU A 1 202 ? -5.347 -6.271 17.798 1.00 97.94 202 LEU A O 1
ATOM 1605 N N . ILE A 1 203 ? -6.349 -5.312 19.571 1.00 97.94 203 ILE A N 1
ATOM 1606 C CA . ILE A 1 203 ? -5.880 -6.256 20.584 1.00 97.94 203 ILE A CA 1
ATOM 1607 C C . ILE A 1 203 ? -7.048 -6.907 21.321 1.00 97.94 203 ILE A C 1
ATOM 1609 O O . ILE A 1 203 ? -7.996 -6.228 21.716 1.00 97.94 203 ILE A O 1
ATOM 1613 N N . ILE A 1 204 ? -6.941 -8.212 21.571 1.00 97.50 204 ILE A N 1
ATOM 1614 C CA . ILE A 1 204 ? -7.773 -8.928 22.543 1.00 97.50 204 ILE A CA 1
ATOM 1615 C C . ILE A 1 204 ? -7.039 -8.963 23.881 1.00 97.50 204 ILE A C 1
ATOM 1617 O O . ILE A 1 204 ? -5.895 -9.416 23.954 1.00 97.50 204 ILE A O 1
ATOM 1621 N N . SER A 1 205 ? -7.700 -8.487 24.937 1.00 96.56 205 SER A N 1
ATOM 1622 C CA . SER A 1 205 ? -7.216 -8.623 26.312 1.00 96.56 205 SER A CA 1
ATOM 1623 C C . SER A 1 205 ? -8.340 -8.453 27.329 1.00 96.56 205 SER A C 1
ATOM 1625 O O . SER A 1 205 ? -9.243 -7.630 27.148 1.00 96.56 205 SER A O 1
ATOM 1627 N N . LYS A 1 206 ? -8.239 -9.177 28.448 1.00 95.44 206 LYS A N 1
ATOM 1628 C CA . LYS A 1 206 ? -9.058 -8.964 29.653 1.00 95.44 206 LYS A CA 1
ATOM 1629 C C . LYS A 1 206 ? -8.518 -7.856 30.559 1.00 95.44 206 LYS A C 1
ATOM 1631 O O . LYS A 1 206 ? -9.268 -7.343 31.385 1.00 95.44 206 LYS A O 1
ATOM 1636 N N . ASN A 1 207 ? -7.249 -7.469 30.403 1.00 95.69 207 ASN A N 1
ATOM 1637 C CA . ASN A 1 207 ? -6.601 -6.431 31.204 1.00 95.69 207 ASN A CA 1
ATOM 1638 C C . ASN A 1 207 ? -5.964 -5.350 30.305 1.00 95.69 207 ASN A C 1
ATOM 1640 O O . ASN A 1 207 ? -4.765 -5.389 30.035 1.00 95.69 207 ASN A O 1
ATOM 1644 N N . PRO A 1 208 ? -6.749 -4.362 29.837 1.00 96.00 208 PRO A N 1
ATOM 1645 C CA . PRO A 1 208 ? -6.277 -3.356 28.884 1.00 96.00 208 PRO A CA 1
ATOM 1646 C C . PRO A 1 208 ? -5.220 -2.392 29.434 1.00 96.00 208 PRO A C 1
ATOM 1648 O O . PRO A 1 208 ? -4.411 -1.864 28.674 1.00 96.00 208 PRO A O 1
ATOM 1651 N N . LYS A 1 209 ? -5.234 -2.120 30.745 1.00 97.06 209 LYS A N 1
ATOM 1652 C CA . LYS A 1 209 ? -4.462 -1.020 31.339 1.00 97.06 209 LYS A CA 1
ATOM 1653 C C . LYS A 1 209 ? -2.942 -1.162 31.128 1.00 97.06 209 LYS A C 1
ATOM 1655 O O . LYS A 1 209 ? -2.366 -0.203 30.618 1.00 97.06 209 LYS A O 1
ATOM 1660 N N . PRO A 1 210 ? -2.296 -2.310 31.422 1.00 97.81 210 PRO A N 1
ATOM 1661 C CA . PRO A 1 210 ? -0.862 -2.482 31.175 1.00 97.81 210 PRO A CA 1
ATOM 1662 C C . PRO A 1 210 ? -0.470 -2.302 29.705 1.00 97.81 210 PRO A C 1
ATOM 1664 O O . PRO A 1 210 ? 0.576 -1.733 29.411 1.00 97.81 210 PRO A O 1
ATOM 1667 N N . ILE A 1 211 ? -1.334 -2.725 28.779 1.00 98.19 211 ILE A N 1
ATOM 1668 C CA . ILE A 1 211 ? -1.100 -2.615 27.334 1.00 98.19 211 ILE A CA 1
ATOM 1669 C C . ILE A 1 211 ? -1.123 -1.151 26.903 1.00 98.19 211 ILE A C 1
ATOM 1671 O O . ILE A 1 211 ? -0.229 -0.695 26.193 1.00 98.19 211 ILE A O 1
ATOM 1675 N N . ILE A 1 212 ? -2.133 -0.403 27.355 1.00 98.38 212 ILE A N 1
ATOM 1676 C CA . ILE A 1 212 ? -2.242 1.027 27.074 1.00 98.38 212 ILE A CA 1
ATOM 1677 C C . ILE A 1 212 ? -1.070 1.797 27.687 1.00 98.38 212 ILE A C 1
ATOM 1679 O O . ILE A 1 212 ? -0.496 2.653 27.016 1.00 98.38 212 ILE A O 1
ATOM 1683 N N . ASP A 1 213 ? -0.720 1.501 28.940 1.00 98.12 213 ASP A N 1
ATOM 1684 C CA . ASP A 1 213 ? 0.385 2.153 29.643 1.00 98.12 213 ASP A CA 1
ATOM 1685 C C . ASP A 1 213 ? 1.724 1.897 28.927 1.00 98.12 213 ASP A C 1
ATOM 1687 O O . ASP A 1 213 ? 2.466 2.849 28.698 1.00 98.12 213 ASP A O 1
ATOM 1691 N N . PHE A 1 214 ? 1.979 0.660 28.483 1.00 98.31 214 PHE A N 1
ATOM 1692 C CA . PHE A 1 214 ? 3.164 0.309 27.694 1.00 98.31 214 PHE A CA 1
ATOM 1693 C C . PHE A 1 214 ? 3.188 0.989 26.319 1.00 98.31 214 PHE A C 1
ATOM 1695 O O . PHE A 1 214 ? 4.220 1.508 25.898 1.00 98.31 214 PHE A O 1
ATOM 1702 N N . PHE A 1 215 ? 2.057 1.006 25.608 1.00 98.31 215 PHE A N 1
ATOM 1703 C CA . PHE A 1 215 ? 1.963 1.605 24.275 1.00 98.31 215 PHE A CA 1
ATOM 1704 C C . PHE A 1 215 ? 2.329 3.090 24.285 1.00 98.31 215 PHE A C 1
ATOM 1706 O O . PHE A 1 215 ? 3.093 3.544 23.437 1.00 98.31 215 PHE A O 1
ATOM 1713 N N . VAL A 1 216 ? 1.823 3.847 25.263 1.00 97.69 216 VAL A N 1
ATOM 1714 C CA . VAL A 1 216 ? 2.124 5.283 25.367 1.00 97.69 216 VAL A CA 1
ATOM 1715 C C . VAL A 1 216 ? 3.524 5.570 25.917 1.00 97.69 216 VAL A C 1
ATOM 1717 O O . VAL A 1 216 ? 3.990 6.697 25.778 1.00 97.69 216 VAL A O 1
ATOM 1720 N N . SER A 1 217 ? 4.192 4.584 26.529 1.00 97.62 217 SER A N 1
ATOM 1721 C CA . SER A 1 217 ? 5.564 4.701 27.044 1.00 97.62 217 SER A CA 1
ATOM 1722 C C . SER A 1 217 ? 6.633 4.197 26.071 1.00 97.62 217 SER A C 1
ATOM 1724 O O . SER A 1 217 ? 7.804 4.119 26.442 1.00 97.62 217 SER A O 1
ATOM 1726 N N . LEU A 1 218 ? 6.256 3.789 24.855 1.00 97.19 218 LEU A N 1
ATOM 1727 C CA . LEU A 1 218 ? 7.207 3.331 23.845 1.00 97.19 218 LEU A CA 1
ATOM 1728 C C . LEU A 1 218 ? 8.243 4.432 23.535 1.00 97.19 218 LEU A C 1
ATOM 1730 O O . LEU A 1 218 ? 7.864 5.591 23.381 1.00 97.19 218 LEU A O 1
ATOM 1734 N N . PRO A 1 219 ? 9.536 4.097 23.367 1.00 94.75 219 PRO A N 1
ATOM 1735 C CA . PRO A 1 219 ? 10.579 5.086 23.067 1.00 94.75 219 PRO A CA 1
ATOM 1736 C C . PRO A 1 219 ? 10.398 5.758 21.698 1.00 94.75 219 PRO A C 1
ATOM 1738 O O . PRO A 1 219 ? 11.018 6.779 21.403 1.00 94.75 219 PRO A O 1
ATOM 1741 N N . GLU A 1 220 ? 9.580 5.177 20.823 1.00 93.06 220 GLU A N 1
ATOM 1742 C CA . GLU A 1 220 ? 9.185 5.775 19.555 1.00 93.06 220 GLU A CA 1
ATOM 1743 C C . GLU A 1 220 ? 8.151 6.897 19.717 1.00 93.06 220 GLU A C 1
ATOM 1745 O O . GLU A 1 220 ? 7.978 7.674 18.780 1.00 93.06 220 GLU A O 1
ATOM 1750 N N . VAL A 1 221 ? 7.457 6.988 20.855 1.00 93.00 221 VAL A N 1
ATOM 1751 C CA . VAL A 1 221 ? 6.383 7.960 21.091 1.00 93.00 221 VAL A CA 1
ATOM 1752 C C . VAL A 1 221 ? 6.964 9.309 21.494 1.00 93.00 221 VAL A C 1
ATOM 1754 O O . VAL A 1 221 ? 7.715 9.414 22.458 1.00 93.00 221 VAL A O 1
ATOM 1757 N N . ILE A 1 222 ? 6.569 10.359 20.770 1.00 87.06 222 ILE A N 1
ATOM 1758 C CA . ILE A 1 222 ? 6.986 11.745 21.048 1.00 87.06 222 ILE A CA 1
ATOM 1759 C C . ILE A 1 222 ? 5.843 12.616 21.574 1.00 87.06 222 ILE A C 1
ATOM 1761 O O . ILE A 1 222 ? 6.085 13.652 22.188 1.00 87.06 222 ILE A O 1
ATOM 1765 N N . LYS A 1 223 ? 4.588 12.218 21.332 1.00 83.19 223 LYS A N 1
ATOM 1766 C CA . LYS A 1 223 ? 3.396 12.938 21.795 1.00 83.19 223 LYS A CA 1
ATOM 1767 C C . LYS A 1 223 ? 2.242 11.963 21.987 1.00 83.19 223 LYS A C 1
ATOM 1769 O O . LYS A 1 223 ? 2.016 11.091 21.153 1.00 83.19 223 LYS A O 1
ATOM 1774 N N . ILE A 1 224 ? 1.497 12.133 23.073 1.00 91.75 224 ILE A N 1
ATOM 1775 C CA . ILE A 1 224 ? 0.277 11.374 23.359 1.00 91.75 224 ILE A CA 1
ATOM 1776 C C . ILE A 1 224 ? -0.910 12.276 23.018 1.00 91.75 224 ILE A C 1
ATOM 1778 O O . ILE A 1 224 ? -1.074 13.330 23.631 1.00 91.75 224 ILE A O 1
ATOM 1782 N N . TRP A 1 225 ? -1.730 11.879 22.045 1.00 80.81 225 TRP A N 1
ATOM 1783 C CA . TRP A 1 225 ? -2.950 12.608 21.677 1.00 80.81 225 TRP A CA 1
ATOM 1784 C C . TRP A 1 225 ? -4.053 12.381 22.692 1.00 80.81 225 TRP A C 1
ATOM 1786 O O . TRP A 1 225 ? -4.720 13.311 23.139 1.00 80.81 225 TRP A O 1
ATOM 1796 N N . ASN A 1 226 ? -4.255 11.114 23.038 1.00 87.06 226 ASN A N 1
ATOM 1797 C CA . ASN A 1 226 ? -5.212 10.697 24.038 1.00 87.06 226 ASN A CA 1
ATOM 1798 C C . ASN A 1 226 ? -4.724 9.412 24.715 1.00 87.06 226 ASN A C 1
ATOM 1800 O O . ASN A 1 226 ? -3.999 8.606 24.128 1.00 87.06 226 ASN A O 1
ATOM 1804 N N . LYS A 1 227 ? -5.144 9.239 25.967 1.00 93.75 227 LYS A N 1
ATOM 1805 C CA . LYS A 1 227 ? -4.919 8.028 26.748 1.00 93.75 227 LYS A CA 1
ATOM 1806 C C . LYS A 1 227 ? -6.220 7.633 27.431 1.00 93.75 227 LYS A C 1
ATOM 1808 O O . LYS A 1 227 ? -6.648 8.279 28.386 1.00 93.75 227 LYS A O 1
ATOM 1813 N N . GLY A 1 228 ? -6.874 6.605 26.912 1.00 90.12 228 GLY A N 1
ATOM 1814 C CA . GLY A 1 228 ? -8.112 6.053 27.455 1.00 90.12 228 GLY A CA 1
ATOM 1815 C C . GLY A 1 228 ? -7.895 4.731 28.188 1.00 90.12 228 GLY A C 1
ATOM 1816 O O . GLY A 1 228 ? -6.784 4.226 28.294 1.00 90.12 228 GLY A O 1
ATOM 1817 N N . LYS A 1 229 ? -8.985 4.133 28.686 1.00 91.94 229 LYS A N 1
ATOM 1818 C CA . LYS A 1 229 ? -8.933 2.815 29.350 1.00 91.94 229 LYS A CA 1
ATOM 1819 C C . LYS A 1 229 ? -8.680 1.666 28.368 1.00 91.94 229 LYS A C 1
ATOM 1821 O O . LYS A 1 229 ? -8.011 0.706 28.717 1.00 91.94 229 LYS A O 1
ATOM 1826 N N . THR A 1 230 ? -9.240 1.757 27.163 1.00 92.19 230 THR A N 1
ATOM 1827 C CA . THR A 1 230 ? -9.208 0.699 26.133 1.00 92.19 230 THR A CA 1
ATOM 1828 C C . THR A 1 230 ? -8.763 1.206 24.765 1.00 92.19 230 THR A C 1
ATOM 1830 O O . THR A 1 230 ? -8.725 0.439 23.809 1.00 92.19 230 THR A O 1
ATOM 1833 N N . LYS A 1 231 ? -8.454 2.499 24.647 1.00 94.88 231 LYS A N 1
ATOM 1834 C CA . LYS A 1 231 ? -7.995 3.120 23.407 1.00 94.88 231 LYS A CA 1
ATOM 1835 C C . LYS A 1 231 ? -7.004 4.228 23.712 1.00 94.88 231 LYS A C 1
ATOM 1837 O O . LYS A 1 231 ? -7.224 4.953 24.682 1.00 94.88 231 LYS A O 1
ATOM 1842 N N . SER A 1 232 ? -5.981 4.360 22.882 1.00 92.75 232 SER A N 1
ATOM 1843 C CA . SER A 1 232 ? -5.018 5.460 22.946 1.00 92.75 232 SER A CA 1
ATOM 1844 C C . SER A 1 232 ? -4.531 5.817 21.551 1.00 92.75 232 SER A C 1
ATOM 1846 O O . SER A 1 232 ? -4.512 4.959 20.670 1.00 92.75 232 SER A O 1
ATOM 1848 N N . SER A 1 233 ? -4.095 7.060 21.390 1.00 93.06 233 SER A N 1
ATOM 1849 C CA . SER A 1 233 ? -3.554 7.591 20.140 1.00 93.06 233 SER A CA 1
ATOM 1850 C C . SER A 1 233 ? -2.257 8.335 20.437 1.00 93.06 233 SER A C 1
ATOM 1852 O O . SER A 1 233 ? -2.203 9.146 21.370 1.00 93.06 233 SER A O 1
ATOM 1854 N N . VAL A 1 234 ? -1.211 8.079 19.656 1.00 91.25 234 VAL A N 1
ATOM 1855 C CA . VAL A 1 234 ? 0.130 8.656 19.849 1.00 91.25 234 VAL A CA 1
ATOM 1856 C C . VAL A 1 234 ? 0.758 9.073 18.521 1.00 91.25 234 VAL A C 1
ATOM 1858 O O . VAL A 1 234 ? 0.488 8.470 17.487 1.00 91.25 234 VAL A O 1
ATOM 1861 N N . ARG A 1 235 ? 1.650 10.064 18.562 1.00 89.88 235 ARG A N 1
ATOM 1862 C CA . ARG A 1 235 ? 2.545 10.431 17.457 1.00 89.88 235 ARG A CA 1
ATOM 1863 C C . ARG A 1 235 ? 3.904 9.779 17.668 1.00 89.88 235 ARG A C 1
ATOM 1865 O O . ARG A 1 235 ? 4.478 9.868 18.760 1.00 89.88 235 ARG A O 1
ATOM 1872 N N . THR A 1 236 ? 4.447 9.194 16.608 1.00 88.62 236 THR A N 1
ATOM 1873 C CA . THR A 1 236 ? 5.794 8.612 16.616 1.00 88.62 236 THR A CA 1
ATOM 1874 C C . THR A 1 236 ? 6.870 9.612 16.194 1.00 88.62 236 THR A C 1
ATOM 1876 O O . THR A 1 236 ? 6.605 10.554 15.445 1.00 88.62 236 THR A O 1
ATOM 1879 N N . LYS A 1 237 ? 8.124 9.353 16.581 1.00 83.50 237 LYS A N 1
ATOM 1880 C CA . LYS A 1 237 ? 9.317 10.056 16.072 1.00 83.50 237 LYS A CA 1
ATOM 1881 C C . LYS A 1 237 ? 9.512 9.913 14.558 1.00 83.50 237 LYS A C 1
ATOM 1883 O O . LYS A 1 237 ? 10.238 10.700 13.964 1.00 83.50 237 LYS A O 1
ATOM 1888 N N . TYR A 1 238 ? 8.867 8.921 13.936 1.00 82.44 238 TYR A N 1
ATOM 1889 C CA . TYR A 1 238 ? 8.866 8.716 12.485 1.00 82.44 238 TYR A CA 1
ATOM 1890 C C . TYR A 1 238 ? 7.869 9.632 11.756 1.00 82.44 238 TYR A C 1
ATOM 1892 O O . TYR A 1 238 ? 7.862 9.681 10.529 1.00 82.44 238 TYR A O 1
ATOM 1900 N N . GLY A 1 239 ? 7.025 10.358 12.496 1.00 80.81 239 GLY A N 1
ATOM 1901 C CA . GLY A 1 239 ? 6.081 11.336 11.964 1.00 80.81 239 GLY A CA 1
ATOM 1902 C C . GLY A 1 239 ? 4.662 10.809 11.747 1.00 80.81 239 GLY A C 1
ATOM 1903 O O . GLY A 1 239 ? 3.748 11.622 11.659 1.00 80.81 239 GLY A O 1
ATOM 1904 N N . PHE A 1 240 ? 4.423 9.497 11.718 1.00 86.56 240 PHE A N 1
ATOM 1905 C CA . PHE A 1 240 ? 3.065 8.945 11.592 1.00 86.56 240 PHE A CA 1
ATOM 1906 C C . PHE A 1 240 ? 2.397 8.727 12.955 1.00 86.56 240 PHE A C 1
ATOM 1908 O O . PHE A 1 240 ? 3.078 8.576 13.979 1.00 86.56 240 PHE A O 1
ATOM 1915 N N . ASP A 1 241 ? 1.064 8.726 12.952 1.00 92.81 241 ASP A N 1
ATOM 1916 C CA . ASP A 1 241 ? 0.245 8.435 14.129 1.00 92.81 241 ASP A CA 1
ATOM 1917 C C . ASP A 1 241 ? -0.023 6.939 14.265 1.00 92.81 241 ASP A C 1
ATOM 1919 O O . ASP A 1 241 ? -0.107 6.208 13.276 1.00 92.81 241 ASP A O 1
ATOM 1923 N N . MET A 1 242 ? -0.164 6.497 15.511 1.00 96.06 242 MET A N 1
ATOM 1924 C CA . MET A 1 242 ? -0.584 5.145 15.843 1.00 96.06 242 MET A CA 1
ATOM 1925 C C . MET A 1 242 ? -1.765 5.178 16.802 1.00 96.06 242 MET A C 1
ATOM 1927 O O . MET A 1 242 ? -1.717 5.846 17.840 1.00 96.06 242 MET A O 1
ATOM 1931 N N . ASP A 1 243 ? -2.758 4.361 16.492 1.00 96.69 243 ASP A N 1
ATOM 1932 C CA . ASP A 1 243 ? -3.932 4.110 17.307 1.00 96.69 243 ASP A CA 1
ATOM 1933 C C . ASP A 1 243 ? -3.888 2.678 17.840 1.00 96.69 243 ASP A C 1
ATOM 1935 O O . ASP A 1 243 ? -3.575 1.728 17.124 1.00 96.69 243 ASP A O 1
ATOM 1939 N N . ILE A 1 244 ? -4.226 2.503 19.114 1.00 97.81 244 ILE A N 1
ATOM 1940 C CA . ILE A 1 244 ? -4.379 1.185 19.735 1.00 97.81 244 ILE A CA 1
ATOM 1941 C C . ILE A 1 244 ? -5.790 1.040 20.284 1.00 97.81 244 ILE A C 1
ATOM 1943 O O . ILE A 1 244 ? -6.336 1.967 20.892 1.00 97.81 244 ILE A O 1
ATOM 1947 N N . ARG A 1 245 ? -6.389 -0.135 20.092 1.00 97.56 245 ARG A N 1
ATOM 1948 C CA . ARG A 1 245 ? -7.711 -0.478 20.621 1.00 97.56 245 ARG A CA 1
ATOM 1949 C C . ARG A 1 245 ? -7.698 -1.871 21.221 1.00 97.56 245 ARG A C 1
ATOM 1951 O O . ARG A 1 245 ? -7.325 -2.838 20.565 1.00 97.56 245 ARG A O 1
ATOM 1958 N N . VAL A 1 246 ? -8.155 -1.968 22.462 1.00 97.19 246 VAL A N 1
ATOM 1959 C CA . VAL A 1 246 ? -8.322 -3.224 23.189 1.00 97.19 246 VAL A CA 1
ATOM 1960 C C . VAL A 1 246 ? -9.809 -3.552 23.255 1.00 97.19 246 VAL A C 1
ATOM 1962 O O . VAL A 1 246 ? -10.607 -2.754 23.755 1.00 97.19 246 VAL A O 1
ATOM 1965 N N . VAL A 1 247 ? -10.188 -4.716 22.739 1.00 95.06 247 VAL A N 1
ATOM 1966 C CA . VAL A 1 247 ? -11.579 -5.171 22.632 1.00 95.06 247 VAL A CA 1
ATOM 1967 C C . VAL A 1 247 ? -11.759 -6.540 23.294 1.00 95.06 247 VAL A C 1
ATOM 1969 O O . VAL A 1 247 ? -10.812 -7.325 23.360 1.00 95.06 247 VAL A O 1
ATOM 1972 N N . PRO A 1 248 ? -12.967 -6.865 23.789 1.00 93.19 248 PRO A N 1
ATOM 1973 C CA . PRO A 1 248 ? -13.256 -8.213 24.259 1.00 93.19 248 PRO A CA 1
ATOM 1974 C C . PRO A 1 248 ? -13.299 -9.196 23.080 1.00 93.19 248 PRO A C 1
ATOM 1976 O O . PRO A 1 248 ? -13.745 -8.840 21.989 1.00 93.19 248 PRO A O 1
ATOM 1979 N N . GLU A 1 249 ? -12.929 -10.456 23.323 1.00 94.12 249 GLU A N 1
ATOM 1980 C CA . GLU A 1 249 ? -12.867 -11.519 22.303 1.00 94.12 249 GLU A CA 1
ATOM 1981 C C . GLU A 1 249 ? -14.156 -11.626 21.467 1.00 94.12 249 GLU A C 1
ATOM 1983 O O . GLU A 1 249 ? -14.116 -11.713 20.243 1.00 94.12 249 GLU A O 1
ATOM 1988 N N . LYS A 1 250 ? -15.326 -11.532 22.113 1.00 92.81 250 LYS A N 1
ATOM 1989 C CA . LYS A 1 250 ? -16.631 -11.608 21.433 1.00 92.81 250 LYS A CA 1
ATOM 1990 C C . LYS A 1 250 ? -16.837 -10.545 20.347 1.00 92.81 250 LYS A C 1
ATOM 1992 O O . LYS A 1 250 ? -17.585 -10.790 19.408 1.00 92.81 250 LYS A O 1
ATOM 1997 N N . SER A 1 251 ? -16.204 -9.382 20.481 1.00 93.56 251 SER A N 1
ATOM 1998 C CA . SER A 1 251 ? -16.330 -8.252 19.553 1.00 93.56 251 SER A CA 1
ATOM 1999 C C . SER A 1 251 ? -15.208 -8.211 18.520 1.00 93.56 251 SER A C 1
ATOM 2001 O O . SER A 1 251 ? -15.236 -7.374 17.622 1.00 93.56 251 SER A O 1
ATOM 2003 N N . TYR A 1 252 ? -14.212 -9.087 18.642 1.00 95.56 252 TYR A N 1
ATOM 2004 C CA . TYR A 1 252 ? -12.968 -8.976 17.899 1.00 95.56 252 TYR A CA 1
ATOM 2005 C C . TYR A 1 252 ? -13.155 -9.087 16.381 1.00 95.56 252 TYR A C 1
ATOM 2007 O O . TYR A 1 252 ? -12.587 -8.288 15.641 1.00 95.56 252 TYR A O 1
ATOM 2015 N N . GLY A 1 253 ? -13.988 -10.013 15.903 1.00 95.88 253 GLY A N 1
ATOM 2016 C CA . GLY A 1 253 ? -14.262 -10.176 14.476 1.00 95.88 253 GLY A CA 1
ATOM 2017 C C . GLY A 1 253 ? -14.914 -8.945 13.851 1.00 95.88 253 GLY A C 1
ATOM 2018 O O . GLY A 1 253 ? -14.502 -8.506 12.779 1.00 95.88 253 GLY A O 1
ATOM 2019 N N . ALA A 1 254 ? -15.889 -8.353 14.543 1.00 96.31 254 ALA A N 1
ATOM 2020 C CA . ALA A 1 254 ? -16.545 -7.125 14.097 1.00 96.31 254 ALA A CA 1
ATOM 2021 C C . ALA A 1 254 ? -15.600 -5.917 14.151 1.00 96.31 254 ALA A C 1
ATOM 2023 O O . ALA A 1 254 ? -15.535 -5.145 13.198 1.00 96.31 254 ALA A O 1
ATOM 2024 N N . ALA A 1 255 ? -14.818 -5.788 15.224 1.00 95.81 255 ALA A N 1
ATOM 2025 C CA . ALA A 1 255 ? -13.825 -4.731 15.357 1.00 95.81 255 ALA A CA 1
ATOM 2026 C C . ALA A 1 255 ? -12.749 -4.831 14.266 1.00 95.81 255 ALA A C 1
ATOM 2028 O O . ALA A 1 255 ? -12.413 -3.823 13.651 1.00 95.81 255 ALA A O 1
ATOM 2029 N N . LEU A 1 256 ? -12.240 -6.032 13.978 1.00 97.75 256 LEU A N 1
ATOM 2030 C CA . LEU A 1 256 ? -11.222 -6.225 12.949 1.00 97.75 256 LEU A CA 1
ATOM 2031 C C . LEU A 1 256 ? -11.773 -5.873 11.566 1.00 97.75 256 LEU A C 1
ATOM 2033 O O . LEU A 1 256 ? -11.111 -5.140 10.837 1.00 97.75 256 LEU A O 1
ATOM 2037 N N . GLN A 1 257 ? -12.998 -6.295 11.240 1.00 97.94 257 GLN A N 1
ATOM 2038 C CA . GLN A 1 257 ? -13.681 -5.901 10.004 1.00 97.94 257 GLN A CA 1
ATOM 2039 C C . GLN A 1 257 ? -13.809 -4.369 9.925 1.00 97.94 257 GLN A C 1
ATOM 2041 O O . GLN A 1 257 ? -13.343 -3.760 8.961 1.00 97.94 257 GLN A O 1
ATOM 2046 N N . TYR A 1 258 ? -14.344 -3.749 10.979 1.00 96.25 258 TYR A N 1
ATOM 2047 C CA . TYR A 1 258 ? -14.606 -2.313 11.048 1.00 96.25 258 TYR A CA 1
ATOM 2048 C C . TYR A 1 258 ? -13.333 -1.468 10.917 1.00 96.25 258 TYR A C 1
ATOM 2050 O O . TYR A 1 258 ? -13.275 -0.577 10.069 1.00 96.25 258 TYR A O 1
ATOM 2058 N N . PHE A 1 259 ? -12.305 -1.742 11.726 1.00 96.00 259 PHE A N 1
ATOM 2059 C CA . PHE A 1 259 ? -11.060 -0.966 11.730 1.00 96.00 259 PHE A CA 1
ATOM 2060 C C . PHE A 1 259 ? -10.148 -1.306 10.554 1.00 96.00 259 PHE A C 1
ATOM 2062 O O . PHE A 1 259 ? -9.303 -0.496 10.200 1.00 96.00 259 PHE A O 1
ATOM 2069 N N . THR A 1 260 ? -10.321 -2.458 9.900 1.00 98.06 260 THR A N 1
ATOM 2070 C CA . THR A 1 260 ? -9.645 -2.716 8.619 1.00 98.06 260 THR A CA 1
ATOM 2071 C C . THR A 1 260 ? -10.217 -1.843 7.517 1.00 98.06 260 THR A C 1
ATOM 2073 O O . THR A 1 260 ? -9.451 -1.342 6.704 1.00 98.06 260 THR A O 1
ATOM 2076 N N . GLY A 1 261 ? -11.534 -1.634 7.485 1.00 95.12 261 GLY A N 1
ATOM 2077 C CA . GLY A 1 261 ? -12.185 -0.867 6.428 1.00 95.12 261 GLY A CA 1
ATOM 2078 C C . GLY A 1 261 ? -12.077 -1.534 5.046 1.00 95.12 261 GLY A C 1
ATOM 2079 O O . GLY A 1 261 ? -11.955 -2.756 4.973 1.00 95.12 261 GLY A O 1
ATOM 2080 N N . SER A 1 262 ? -12.096 -0.775 3.945 1.00 96.19 262 SER A N 1
ATOM 2081 C CA . SER A 1 262 ? -12.179 0.697 3.873 1.00 96.19 262 SER A CA 1
ATOM 2082 C C . SER A 1 262 ? -13.486 1.284 4.436 1.00 96.19 262 SER A C 1
ATOM 2084 O O . SER A 1 262 ? -14.411 0.563 4.822 1.00 96.19 262 SER A O 1
ATOM 2086 N N . LYS A 1 263 ? -13.578 2.619 4.518 1.00 93.56 263 LYS A N 1
ATOM 2087 C CA . LYS A 1 263 ? -14.815 3.299 4.935 1.00 93.56 263 LYS A CA 1
ATOM 2088 C C . LYS A 1 263 ? -15.961 2.940 3.987 1.00 93.56 263 LYS A C 1
ATOM 2090 O O . LYS A 1 263 ? -17.068 2.670 4.450 1.00 93.56 263 LYS A O 1
ATOM 2095 N N . GLU A 1 264 ? -15.679 2.925 2.693 1.00 95.25 264 GLU A N 1
ATOM 2096 C CA . GLU A 1 264 ? -16.603 2.635 1.602 1.00 95.25 264 GLU A CA 1
ATOM 2097 C C . GLU A 1 264 ? -17.102 1.191 1.708 1.00 95.25 264 GLU A C 1
ATOM 2099 O O . GLU A 1 264 ? -18.310 0.961 1.766 1.00 95.25 264 GLU A O 1
ATOM 2104 N N . HIS A 1 265 ? -16.186 0.238 1.894 1.00 97.75 265 HIS A N 1
ATOM 2105 C CA . HIS A 1 265 ? -16.518 -1.163 2.144 1.00 97.75 265 HIS A CA 1
ATOM 2106 C C . HIS A 1 265 ? -17.434 -1.331 3.373 1.00 97.75 265 HIS A C 1
ATOM 2108 O O . HIS A 1 265 ? -18.476 -1.987 3.318 1.00 97.75 265 HIS A O 1
ATOM 2114 N N . ASN A 1 266 ? -17.105 -0.662 4.484 1.00 96.69 266 ASN A N 1
ATOM 2115 C CA . ASN A 1 266 ? -17.911 -0.699 5.708 1.00 96.69 266 ASN A CA 1
ATOM 2116 C C . ASN A 1 266 ? -19.326 -0.132 5.522 1.00 96.69 266 ASN A C 1
ATOM 2118 O O . ASN A 1 266 ? -20.264 -0.605 6.167 1.00 96.69 266 ASN A O 1
ATOM 2122 N N . ILE A 1 267 ? -19.490 0.914 4.704 1.00 95.12 267 ILE A N 1
ATOM 2123 C CA . ILE A 1 267 ? -20.805 1.505 4.417 1.00 95.12 267 ILE A CA 1
ATOM 2124 C C . ILE A 1 267 ? -21.697 0.468 3.736 1.00 95.12 267 ILE A C 1
ATOM 2126 O O . ILE A 1 267 ? -22.824 0.257 4.190 1.00 95.12 267 ILE A O 1
ATOM 2130 N N . VAL A 1 268 ? -21.179 -0.221 2.719 1.00 97.38 268 VAL A N 1
ATOM 2131 C CA . VAL A 1 268 ? -21.943 -1.228 1.976 1.00 97.38 268 VAL A CA 1
ATOM 2132 C C . VAL A 1 268 ? -22.280 -2.432 2.856 1.00 97.38 268 VAL A C 1
ATOM 2134 O O . VAL A 1 268 ? -23.438 -2.844 2.896 1.00 97.38 268 VAL A O 1
ATOM 2137 N N . LEU A 1 269 ? -21.339 -2.940 3.661 1.00 96.75 269 LEU A N 1
ATOM 2138 C CA . LEU A 1 269 ? -21.643 -4.042 4.586 1.00 96.75 269 LEU A CA 1
ATOM 2139 C C . LEU A 1 269 ? -22.719 -3.680 5.618 1.00 96.75 269 LEU A C 1
ATOM 2141 O O . LEU A 1 269 ? -23.567 -4.511 5.945 1.00 96.75 269 LEU A O 1
ATOM 2145 N N . ARG A 1 270 ? -22.726 -2.439 6.124 1.00 94.81 270 ARG A N 1
ATOM 2146 C CA . ARG A 1 270 ? -23.795 -1.972 7.021 1.00 94.81 270 ARG A CA 1
ATOM 2147 C C . ARG A 1 270 ? -25.141 -1.869 6.310 1.00 94.81 270 ARG A C 1
ATOM 2149 O O . ARG A 1 270 ? -26.146 -2.204 6.928 1.00 94.81 270 ARG A O 1
ATOM 2156 N N . LYS A 1 271 ? -25.170 -1.448 5.042 1.00 94.31 271 LYS A N 1
ATOM 2157 C CA . LYS A 1 271 ? -26.395 -1.427 4.226 1.00 94.31 271 LYS A CA 1
ATOM 2158 C C . LYS A 1 271 ? -26.971 -2.840 4.072 1.00 94.31 271 LYS A C 1
ATOM 2160 O O . LYS A 1 271 ? -28.128 -3.051 4.421 1.00 94.31 271 LYS A O 1
ATOM 2165 N N . ILE A 1 272 ? -26.133 -3.816 3.707 1.00 94.44 272 ILE A N 1
ATOM 2166 C CA . ILE A 1 272 ? -26.519 -5.238 3.615 1.00 94.44 272 ILE A CA 1
ATOM 2167 C C . ILE A 1 272 ? -27.042 -5.761 4.961 1.00 94.44 272 ILE A C 1
ATOM 2169 O O . ILE A 1 272 ? -28.022 -6.503 5.009 1.00 94.44 272 ILE A O 1
ATOM 2173 N N . ALA A 1 273 ? -26.406 -5.377 6.073 1.00 93.19 273 ALA A N 1
ATOM 2174 C CA . ALA A 1 273 ? -26.878 -5.749 7.404 1.00 93.19 273 ALA A CA 1
ATOM 2175 C C . ALA A 1 273 ? -28.290 -5.202 7.674 1.00 93.19 273 ALA A C 1
ATOM 2177 O O . ALA A 1 273 ? -29.165 -5.961 8.086 1.00 93.19 273 ALA A O 1
ATOM 2178 N N . ILE A 1 274 ? -28.527 -3.915 7.398 1.00 91.75 274 ILE A N 1
ATOM 2179 C CA . ILE A 1 274 ? -29.823 -3.253 7.614 1.00 91.75 274 ILE A CA 1
ATOM 2180 C C . ILE A 1 274 ? -30.925 -3.913 6.778 1.00 91.75 274 ILE A C 1
ATOM 2182 O O . ILE A 1 274 ? -31.991 -4.207 7.315 1.00 91.75 274 ILE A O 1
ATOM 2186 N N . GLU A 1 275 ? -30.656 -4.212 5.506 1.00 91.38 275 GLU A N 1
ATOM 2187 C CA . GLU A 1 275 ? -31.591 -4.909 4.606 1.00 91.38 275 GLU A CA 1
ATOM 2188 C C . GLU A 1 275 ? -31.986 -6.300 5.129 1.00 91.38 275 GLU A C 1
ATOM 2190 O O . GLU A 1 275 ? -33.087 -6.780 4.871 1.00 91.38 275 GLU A O 1
ATOM 2195 N N . LYS A 1 276 ? -31.121 -6.929 5.931 1.00 91.06 276 LYS A N 1
ATOM 2196 C CA . LYS A 1 276 ? -31.368 -8.218 6.597 1.00 91.06 276 LYS A CA 1
ATOM 2197 C C . LYS A 1 276 ? -31.959 -8.081 8.007 1.00 91.06 276 LYS A C 1
ATOM 2199 O O . LYS A 1 276 ? -32.029 -9.071 8.732 1.00 91.06 276 LYS A O 1
ATOM 2204 N N . GLY A 1 277 ? -32.353 -6.878 8.433 1.00 88.31 277 GLY A N 1
ATOM 2205 C CA . GLY A 1 277 ? -32.845 -6.632 9.793 1.00 88.31 277 GLY A CA 1
ATOM 2206 C C . GLY A 1 277 ? -31.758 -6.792 10.862 1.00 88.31 277 GLY A C 1
ATOM 2207 O O . GLY A 1 277 ? -32.035 -7.209 11.990 1.00 88.31 277 GLY A O 1
ATOM 2208 N N . LEU A 1 278 ? -30.504 -6.506 10.507 1.00 90.88 278 LEU A N 1
ATOM 2209 C CA . LEU A 1 278 ? -29.335 -6.600 11.375 1.00 90.88 278 LEU A CA 1
ATOM 2210 C C . LEU A 1 278 ? -28.686 -5.228 11.579 1.00 90.88 278 LEU A C 1
ATOM 2212 O O . LEU A 1 278 ? -28.786 -4.319 10.757 1.00 90.88 278 LEU A O 1
ATOM 2216 N N . LYS A 1 279 ? -27.945 -5.098 12.677 1.00 90.62 279 LYS A N 1
ATOM 2217 C CA . LYS A 1 279 ? -27.101 -3.939 12.974 1.00 90.62 279 LYS A CA 1
ATOM 2218 C C . LYS A 1 279 ? -25.649 -4.380 13.076 1.00 90.62 279 LYS A C 1
ATOM 2220 O O . LYS A 1 279 ? -25.323 -5.175 13.950 1.00 90.62 279 LYS A O 1
ATOM 2225 N N . LEU A 1 280 ? -24.785 -3.836 12.220 1.00 92.56 280 LEU A N 1
ATOM 2226 C CA . LEU A 1 280 ? -23.338 -4.063 12.244 1.00 92.56 280 LEU A CA 1
ATOM 2227 C C . LEU A 1 280 ? -22.605 -2.807 12.737 1.00 92.56 280 LEU A C 1
ATOM 2229 O O . LEU A 1 280 ? -22.796 -1.716 12.194 1.00 92.56 280 LEU A O 1
ATOM 2233 N N . ASN A 1 281 ? -21.762 -2.962 13.755 1.00 91.50 281 ASN A N 1
ATOM 2234 C CA . ASN A 1 281 ? -20.874 -1.921 14.276 1.00 91.50 281 ASN A CA 1
ATOM 2235 C C . ASN A 1 281 ? -19.549 -2.530 14.772 1.00 91.50 281 ASN A C 1
ATOM 2237 O O . ASN A 1 281 ? -19.331 -3.732 14.647 1.00 91.50 281 ASN A O 1
ATOM 2241 N N . GLU A 1 282 ? -18.666 -1.718 15.350 1.00 88.81 282 GLU A N 1
ATOM 2242 C CA . GLU A 1 282 ? -17.353 -2.149 15.844 1.00 88.81 282 GLU A CA 1
ATOM 2243 C C . GLU A 1 282 ? -17.414 -3.159 17.003 1.00 88.81 282 GLU A C 1
ATOM 2245 O O . GLU A 1 282 ? -16.423 -3.820 17.302 1.00 88.81 282 GLU A O 1
ATOM 2250 N N . TYR A 1 283 ? -18.563 -3.290 17.668 1.00 89.12 283 TYR A N 1
ATOM 2251 C CA . TYR A 1 283 ? -18.746 -4.185 18.808 1.00 89.12 283 TYR A CA 1
ATOM 2252 C C . TYR A 1 283 ? -19.333 -5.541 18.420 1.00 89.12 283 TYR A C 1
ATOM 2254 O O . TYR A 1 283 ? -19.235 -6.480 19.213 1.00 89.12 283 TYR A O 1
ATOM 2262 N N . GLY A 1 284 ? -19.964 -5.663 17.254 1.00 92.56 284 GLY A N 1
ATOM 2263 C CA . GLY A 1 284 ? -20.639 -6.891 16.858 1.00 92.56 284 GLY A CA 1
ATOM 2264 C C . GLY A 1 284 ? -21.641 -6.716 15.725 1.00 92.56 284 GLY A C 1
ATOM 2265 O O . GLY A 1 284 ? -21.878 -5.618 15.216 1.00 92.56 284 GLY A O 1
ATOM 2266 N N . ILE A 1 285 ? -22.275 -7.835 15.388 1.00 93.12 285 ILE A N 1
ATOM 2267 C CA . ILE A 1 285 ? -23.486 -7.881 14.577 1.00 93.12 285 ILE A CA 1
ATOM 2268 C C . ILE A 1 285 ? -24.661 -8.301 15.466 1.00 93.12 285 ILE A C 1
ATOM 2270 O O . ILE A 1 285 ? -24.547 -9.222 16.276 1.00 93.12 285 ILE A O 1
ATOM 2274 N N . PHE A 1 286 ? -25.780 -7.593 15.368 1.00 91.75 286 PHE A N 1
ATOM 2275 C CA . PHE A 1 286 ? -26.915 -7.740 16.277 1.00 91.75 286 PHE A CA 1
ATOM 2276 C C . PHE A 1 286 ? -28.217 -7.901 15.503 1.00 91.75 286 PHE A C 1
ATOM 2278 O O . PHE A 1 286 ? -28.401 -7.267 14.466 1.00 91.75 286 PHE A O 1
ATOM 2285 N N . SER A 1 287 ? -29.146 -8.688 16.041 1.00 88.25 287 SER A N 1
ATOM 2286 C CA . SER A 1 287 ? -30.524 -8.715 15.549 1.00 88.25 287 SER A CA 1
ATOM 2287 C C . SER A 1 287 ? -31.206 -7.367 15.809 1.00 88.25 287 SER A C 1
ATOM 2289 O O . SER A 1 287 ? -31.203 -6.897 16.953 1.00 88.25 287 SER A O 1
ATOM 2291 N N . ALA A 1 288 ? -31.830 -6.783 14.789 1.00 78.44 288 ALA A N 1
ATOM 2292 C CA . ALA A 1 288 ? -32.617 -5.554 14.884 1.00 78.44 288 ALA A CA 1
ATOM 2293 C C . ALA A 1 288 ? -33.979 -5.729 14.175 1.00 78.44 288 ALA A C 1
ATOM 2295 O O . ALA A 1 288 ? -34.191 -5.173 13.092 1.00 78.44 288 ALA A O 1
ATOM 2296 N N . PRO A 1 289 ? -34.912 -6.510 14.763 1.00 62.72 289 PRO A N 1
ATOM 2297 C CA . PRO A 1 289 ? -36.245 -6.696 14.193 1.00 62.72 289 PRO A CA 1
ATOM 2298 C C . PRO A 1 289 ? -36.955 -5.338 14.085 1.00 62.72 289 PRO A C 1
ATOM 2300 O O . PRO A 1 289 ? -37.069 -4.629 15.082 1.00 62.72 289 PRO A O 1
ATOM 2303 N N . GLY A 1 290 ? -37.399 -4.959 12.882 1.00 57.53 290 GLY A N 1
ATOM 2304 C CA . GLY A 1 290 ? -38.093 -3.686 12.627 1.00 57.53 290 GLY A CA 1
ATOM 2305 C C . GLY A 1 290 ? -37.219 -2.528 12.123 1.00 57.53 290 GLY A C 1
ATOM 2306 O O . GLY A 1 290 ? -37.719 -1.416 11.988 1.00 57.53 290 GLY A O 1
ATOM 2307 N N . GLY A 1 291 ? -35.931 -2.750 11.830 1.00 50.78 291 GLY A N 1
ATOM 2308 C CA . GLY A 1 291 ? -35.104 -1.784 11.087 1.00 50.78 291 GLY A CA 1
ATOM 2309 C C . GLY A 1 291 ? -34.706 -0.507 11.843 1.00 50.78 291 GLY A C 1
ATOM 2310 O O . GLY A 1 291 ? -34.101 0.388 11.253 1.00 50.78 291 GLY A O 1
ATOM 2311 N N . SER A 1 292 ? -34.992 -0.387 13.145 1.00 48.91 292 SER A N 1
ATOM 2312 C CA . SER A 1 292 ? -34.623 0.813 13.898 1.00 48.91 292 SER A CA 1
ATOM 2313 C C . SER A 1 292 ? -33.122 0.836 14.224 1.00 48.91 292 SER A C 1
ATOM 2315 O O . SER A 1 292 ? -32.602 0.059 15.026 1.00 48.91 292 SER A O 1
ATOM 2317 N N . ALA A 1 293 ? -32.401 1.803 13.646 1.00 47.81 293 ALA A N 1
ATOM 2318 C CA . ALA A 1 293 ? -31.017 2.122 14.019 1.00 47.81 293 ALA A CA 1
ATOM 2319 C C . ALA A 1 293 ? -30.886 2.552 15.501 1.00 47.81 293 ALA A C 1
ATOM 2321 O O . ALA A 1 293 ? -29.822 2.386 16.120 1.00 47.81 293 ALA A O 1
ATOM 2322 N N . ALA A 1 294 ? -31.984 3.062 16.072 1.00 43.97 294 ALA A N 1
ATOM 2323 C CA . ALA A 1 294 ? -32.148 3.388 17.481 1.00 43.97 294 ALA A CA 1
ATOM 2324 C C . ALA A 1 294 ? -32.508 2.121 18.273 1.00 43.97 294 ALA A C 1
ATOM 2326 O O . ALA A 1 294 ? -33.503 1.454 17.998 1.00 43.97 294 ALA A O 1
ATOM 2327 N N . GLY A 1 295 ? -31.646 1.765 19.225 1.00 47.09 295 GLY A N 1
ATOM 2328 C CA . GLY A 1 295 ? -31.787 0.563 20.037 1.00 47.09 295 GLY A CA 1
ATOM 2329 C C . GLY A 1 295 ? -33.022 0.610 20.935 1.00 47.09 295 GLY A C 1
ATOM 2330 O O . GLY A 1 295 ? -33.134 1.480 21.792 1.00 47.09 295 GLY A O 1
ATOM 2331 N N . GLY A 1 296 ? -33.897 -0.379 20.773 1.00 41.12 296 GLY A N 1
ATOM 2332 C CA . GLY A 1 2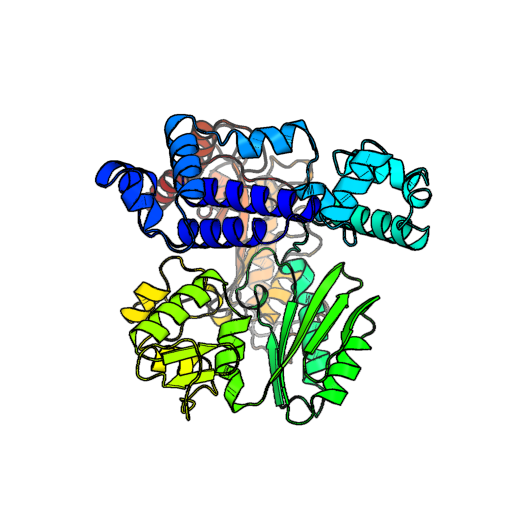96 ? -34.961 -0.729 21.706 1.00 41.12 296 GLY A CA 1
ATOM 2333 C C . GLY A 1 296 ? -34.948 -2.239 21.971 1.00 41.12 296 GLY A C 1
ATOM 2334 O O . GLY A 1 296 ? -34.859 -3.021 21.036 1.00 41.12 296 GLY A O 1
ATOM 2335 N N . ARG A 1 297 ? -34.967 -2.603 23.265 1.00 46.53 297 ARG A N 1
ATOM 2336 C CA . ARG A 1 297 ? -35.082 -3.932 23.922 1.00 46.53 297 ARG A CA 1
ATOM 2337 C C . ARG A 1 297 ? -34.402 -5.159 23.264 1.00 46.53 297 ARG A C 1
ATOM 2339 O O . ARG A 1 297 ? -34.880 -5.736 22.302 1.00 46.53 297 ARG A O 1
ATOM 2346 N N . LYS A 1 298 ? -33.339 -5.632 23.943 1.00 51.34 298 LYS A N 1
ATOM 2347 C CA . LYS A 1 298 ? -32.640 -6.932 23.795 1.00 51.34 298 LYS A CA 1
ATOM 2348 C C . LYS A 1 298 ? -32.258 -7.310 22.352 1.00 51.34 298 LYS A C 1
ATOM 2350 O O . LYS A 1 298 ? -32.614 -8.374 21.859 1.00 51.34 298 LYS A O 1
ATOM 2355 N N . SER A 1 299 ? -31.429 -6.488 21.710 1.00 68.19 299 SER A N 1
ATOM 2356 C CA . SER A 1 299 ? -30.719 -6.905 20.497 1.00 68.19 299 SER A CA 1
ATOM 2357 C C . SER A 1 299 ? -29.727 -8.028 20.837 1.00 68.19 299 SER A C 1
ATOM 2359 O O . SER A 1 299 ? -28.730 -7.790 21.529 1.00 68.19 299 SER A O 1
ATOM 2361 N N . LYS A 1 300 ? -29.998 -9.259 20.388 1.00 84.25 300 LYS A N 1
ATOM 2362 C CA . LYS A 1 300 ? -29.103 -10.404 20.590 1.00 84.25 300 LYS A CA 1
ATOM 2363 C C . LYS A 1 300 ? -27.888 -10.250 19.679 1.00 84.25 300 LYS A C 1
ATOM 2365 O O . LYS A 1 300 ? -28.029 -10.044 18.476 1.00 84.25 300 LYS A O 1
ATOM 2370 N N . MET A 1 301 ? -26.699 -10.353 20.263 1.00 87.38 301 MET A N 1
ATOM 2371 C CA . MET A 1 301 ? -25.448 -10.406 19.513 1.00 87.38 301 MET A CA 1
ATOM 2372 C C . MET A 1 301 ? -25.356 -11.755 18.796 1.00 87.38 301 MET A C 1
ATOM 2374 O O . MET A 1 301 ? -25.513 -12.807 19.421 1.00 87.38 301 MET A O 1
ATOM 2378 N N . LEU A 1 302 ? -25.148 -11.711 17.487 1.00 89.06 302 LEU A N 1
ATOM 2379 C CA . LEU A 1 302 ? -24.894 -12.879 16.651 1.00 89.06 302 LEU A CA 1
ATOM 2380 C C . LEU A 1 302 ? -23.387 -13.210 16.675 1.00 89.06 302 LEU A C 1
ATOM 2382 O O . LEU A 1 302 ? -22.600 -12.418 17.201 1.00 89.06 302 LEU A O 1
ATOM 2386 N N . PRO A 1 303 ? -22.961 -14.378 16.157 1.00 87.50 303 PRO A N 1
ATOM 2387 C CA . PRO A 1 303 ? -21.547 -14.741 16.112 1.00 87.50 303 PRO A CA 1
ATOM 2388 C C . PRO A 1 303 ? -20.675 -13.654 15.463 1.00 87.50 303 PRO A C 1
ATOM 2390 O O . PRO A 1 303 ? -20.927 -13.216 14.344 1.00 87.50 303 PRO A O 1
ATOM 2393 N N . SER A 1 304 ? -19.649 -13.210 16.191 1.00 88.38 304 SER A N 1
ATOM 2394 C CA . SER A 1 304 ? -18.756 -12.117 15.777 1.00 88.38 304 SER A CA 1
ATOM 2395 C C . SER A 1 304 ? -17.343 -12.245 16.350 1.00 88.38 304 SER A C 1
ATOM 2397 O O . SER A 1 304 ? -16.623 -11.249 16.462 1.00 88.38 304 SER A O 1
ATOM 2399 N N . LYS A 1 305 ? -16.945 -13.460 16.752 1.00 88.50 305 LYS A N 1
ATOM 2400 C CA . LYS A 1 305 ? -15.608 -13.711 17.311 1.00 88.50 305 LYS A CA 1
ATOM 2401 C C . LYS A 1 305 ? -14.539 -13.550 16.233 1.00 88.50 305 LYS A C 1
ATOM 2403 O O . LYS A 1 305 ? -13.492 -12.966 16.493 1.00 88.50 305 LYS A O 1
ATOM 2408 N N . ASN A 1 306 ? -14.840 -13.987 15.011 1.00 92.25 306 ASN A N 1
ATOM 2409 C CA . ASN A 1 306 ? -13.948 -13.900 13.860 1.00 92.25 306 ASN A CA 1
ATOM 2410 C C . ASN A 1 306 ? -14.578 -13.074 12.734 1.00 92.25 306 ASN A C 1
ATOM 2412 O O . ASN A 1 306 ? -15.796 -13.037 12.587 1.00 92.25 306 ASN A O 1
ATOM 2416 N N . GLU A 1 307 ? -13.757 -12.450 11.882 1.00 94.56 307 GLU A N 1
ATOM 2417 C CA . GLU A 1 307 ? -14.273 -11.707 10.719 1.00 94.56 307 GLU A CA 1
ATOM 2418 C C . GLU A 1 307 ? -15.135 -12.589 9.813 1.00 94.56 307 GLU A C 1
ATOM 2420 O O . GLU A 1 307 ? -16.158 -12.136 9.312 1.00 94.56 307 GLU A O 1
ATOM 2425 N N . LYS A 1 308 ? -14.749 -13.860 9.630 1.00 96.19 308 LYS A N 1
ATOM 2426 C CA . LYS A 1 308 ? -15.504 -14.833 8.827 1.00 96.19 308 LYS A CA 1
ATOM 2427 C C . LYS A 1 308 ? -16.952 -14.985 9.303 1.00 96.19 308 LYS A C 1
ATOM 2429 O O . LYS A 1 308 ? -17.832 -15.155 8.467 1.00 96.19 308 LYS A O 1
ATOM 2434 N N . ASP A 1 309 ? -17.205 -14.862 10.607 1.00 94.81 309 ASP A N 1
ATOM 2435 C CA . ASP A 1 309 ? -18.558 -14.938 11.167 1.00 94.81 309 ASP A CA 1
ATOM 2436 C C . ASP A 1 309 ? -19.418 -13.756 10.698 1.00 94.81 309 ASP A C 1
ATOM 2438 O O . ASP A 1 309 ? -20.595 -13.934 10.384 1.00 94.81 309 ASP A O 1
ATOM 2442 N N . ILE A 1 310 ? -18.816 -12.563 10.588 1.00 96.56 310 ILE A N 1
ATOM 2443 C CA . ILE A 1 310 ? -19.487 -11.349 10.107 1.00 96.56 310 ILE A CA 1
ATOM 2444 C C . ILE A 1 310 ? -19.925 -11.538 8.658 1.00 96.56 310 ILE A C 1
ATOM 2446 O O . ILE A 1 310 ? -21.113 -11.430 8.364 1.00 96.56 310 ILE A O 1
ATOM 2450 N N . TYR A 1 311 ? -18.993 -11.889 7.767 1.00 97.75 311 TYR A N 1
ATOM 2451 C CA . TYR A 1 311 ? -19.310 -12.101 6.350 1.00 97.75 311 TYR A CA 1
ATOM 2452 C C . TYR A 1 311 ? -20.325 -13.230 6.164 1.00 97.75 311 TYR A C 1
ATOM 2454 O O . TYR A 1 311 ? -21.317 -13.042 5.464 1.00 97.75 311 TYR A O 1
ATOM 2462 N N . LYS A 1 312 ? -20.164 -14.354 6.877 1.00 96.44 312 LYS A N 1
ATOM 2463 C CA . LYS A 1 312 ? -21.118 -15.470 6.832 1.00 96.44 312 LYS A CA 1
ATOM 2464 C C . LYS A 1 312 ? -22.523 -15.042 7.261 1.00 96.44 312 LYS A C 1
ATOM 2466 O O . LYS A 1 312 ? -23.490 -15.396 6.594 1.00 96.44 312 LYS A O 1
ATOM 2471 N N . THR A 1 313 ? -22.646 -14.260 8.333 1.00 95.50 313 THR A N 1
ATOM 2472 C CA . THR A 1 313 ? -23.942 -13.741 8.809 1.00 95.50 313 THR A CA 1
ATOM 2473 C C . THR A 1 313 ? -24.588 -12.804 7.784 1.00 95.50 313 THR A C 1
ATOM 2475 O O . THR A 1 313 ? -25.807 -12.804 7.621 1.00 95.50 313 THR A O 1
ATOM 2478 N N . LEU A 1 314 ? -23.780 -12.043 7.042 1.00 95.94 314 LEU A N 1
ATOM 2479 C CA . LEU A 1 314 ? -24.244 -11.204 5.936 1.00 95.94 314 LEU A CA 1
ATOM 2480 C C . LEU A 1 314 ? -24.527 -11.996 4.646 1.00 95.94 314 LEU A C 1
ATOM 2482 O O . LEU A 1 314 ? -25.047 -11.422 3.693 1.00 95.94 314 LEU A O 1
ATOM 2486 N N . GLY A 1 315 ? -24.256 -13.305 4.609 1.00 96.19 315 GLY A N 1
ATOM 2487 C CA . GLY A 1 315 ? -24.413 -14.139 3.414 1.00 96.19 315 GLY A CA 1
ATOM 2488 C C . GLY A 1 315 ? -23.345 -13.882 2.350 1.00 96.19 315 GLY A C 1
ATOM 2489 O O . GLY A 1 315 ? -23.649 -13.933 1.165 1.00 96.19 315 GLY A O 1
ATOM 2490 N N . LEU A 1 316 ? -22.121 -13.563 2.772 1.00 97.81 316 LEU A N 1
ATOM 2491 C CA . LEU A 1 316 ? -20.987 -13.249 1.906 1.00 97.81 316 LEU A CA 1
ATOM 2492 C C . LEU A 1 316 ? -19.844 -14.244 2.126 1.00 97.81 316 LEU A C 1
ATOM 2494 O O . LEU A 1 316 ? -19.567 -14.651 3.262 1.00 97.81 316 LEU A O 1
ATOM 2498 N N . GLN A 1 317 ? -19.117 -14.563 1.054 1.00 97.56 317 GLN A N 1
ATOM 2499 C CA . GLN A 1 317 ? -17.768 -15.117 1.167 1.00 97.56 317 GLN A CA 1
ATOM 2500 C C . GLN A 1 317 ? -16.881 -14.153 1.979 1.00 97.56 317 GLN A C 1
ATOM 2502 O O . GLN A 1 317 ? -17.024 -12.935 1.881 1.00 97.56 317 GLN A O 1
ATOM 2507 N N . TRP A 1 318 ? -15.962 -14.672 2.802 1.00 97.88 318 TRP A N 1
ATOM 2508 C CA . TRP A 1 318 ? -15.014 -13.808 3.518 1.00 97.88 318 TRP A CA 1
ATOM 2509 C C . TRP A 1 318 ? -14.098 -13.088 2.527 1.00 97.88 318 TRP A C 1
ATOM 2511 O O . TRP A 1 318 ? -13.444 -13.737 1.713 1.00 97.88 318 TRP A O 1
ATOM 2521 N N . ILE A 1 319 ? -14.043 -11.761 2.637 1.00 98.25 319 ILE A N 1
ATOM 2522 C CA . ILE A 1 319 ? -13.308 -10.894 1.714 1.00 98.25 319 ILE A CA 1
ATOM 2523 C C . ILE A 1 319 ? -11.913 -10.589 2.294 1.00 98.25 319 ILE A C 1
ATOM 2525 O O . ILE A 1 319 ? -11.827 -10.001 3.388 1.00 98.25 319 ILE A O 1
ATOM 2529 N N . PRO A 1 320 ? -10.820 -10.959 1.593 1.00 97.12 320 PRO A N 1
ATOM 2530 C CA . PRO A 1 320 ? -9.457 -10.586 1.967 1.00 97.12 320 PRO A CA 1
ATOM 2531 C C . PRO A 1 320 ? -9.299 -9.068 2.158 1.00 97.12 320 PRO A C 1
ATOM 2533 O O . PRO A 1 320 ? -9.892 -8.309 1.390 1.00 97.12 320 PRO A O 1
ATOM 2536 N N . PRO A 1 321 ? -8.547 -8.597 3.172 1.00 97.75 321 PRO A N 1
ATOM 2537 C CA . PRO A 1 321 ? -8.355 -7.169 3.450 1.00 97.75 321 PRO A CA 1
ATOM 2538 C C . PRO A 1 321 ? -7.929 -6.322 2.247 1.00 97.75 321 PRO A C 1
ATOM 2540 O O . PRO A 1 321 ? -8.410 -5.201 2.102 1.00 97.75 321 PRO A O 1
ATOM 2543 N N . GLU A 1 322 ? -7.070 -6.863 1.389 1.00 97.12 322 GLU A N 1
ATOM 2544 C CA . GLU A 1 322 ? -6.496 -6.217 0.206 1.00 97.12 322 GLU A CA 1
ATOM 2545 C C . GLU A 1 322 ? -7.560 -5.824 -0.829 1.00 97.12 322 GLU A C 1
ATOM 2547 O O . GLU A 1 322 ? -7.363 -4.876 -1.584 1.00 97.12 322 GLU A O 1
ATOM 2552 N N . LEU A 1 323 ? -8.709 -6.511 -0.842 1.00 97.88 323 LEU A N 1
ATOM 2553 C CA . LEU A 1 323 ? -9.802 -6.252 -1.784 1.00 97.88 323 LEU A CA 1
ATOM 2554 C C . LEU A 1 323 ? -10.837 -5.243 -1.272 1.00 97.88 323 LEU A C 1
ATOM 2556 O O . LEU A 1 323 ? -11.708 -4.836 -2.034 1.00 97.88 323 LEU A O 1
ATOM 2560 N N . ARG A 1 324 ? -10.791 -4.853 0.008 1.00 97.81 324 ARG A N 1
ATOM 2561 C CA . ARG A 1 324 ? -11.869 -4.099 0.680 1.00 97.81 324 ARG A CA 1
ATOM 2562 C C . ARG A 1 324 ? -11.838 -2.611 0.346 1.00 97.81 324 ARG A C 1
ATOM 2564 O O . ARG A 1 324 ? -11.562 -1.772 1.206 1.00 97.81 324 ARG A O 1
ATOM 2571 N N . GLU A 1 325 ? -12.117 -2.296 -0.908 1.00 96.81 325 GLU A N 1
ATOM 2572 C CA . GLU A 1 325 ? -12.041 -0.953 -1.484 1.00 96.81 325 GLU A CA 1
ATOM 2573 C C . GLU A 1 325 ? -13.330 -0.533 -2.205 1.00 96.81 325 GLU A C 1
ATOM 2575 O O . GLU A 1 325 ? -13.389 0.571 -2.744 1.00 96.81 325 GLU A O 1
ATOM 2580 N N . ASN A 1 326 ? -14.381 -1.358 -2.157 1.00 97.38 326 ASN A N 1
ATOM 2581 C CA . ASN A 1 326 ? -15.654 -1.148 -2.842 1.00 97.38 326 ASN A CA 1
ATOM 2582 C C . ASN A 1 326 ? -15.482 -0.964 -4.361 1.00 97.38 326 ASN A C 1
ATOM 2584 O O . ASN A 1 326 ? -15.922 0.030 -4.944 1.00 97.38 326 ASN A O 1
ATOM 2588 N N . GLN A 1 327 ? -14.796 -1.917 -4.989 1.00 96.56 327 GLN A N 1
ATOM 2589 C CA . GLN A 1 327 ? -14.462 -1.936 -6.419 1.00 96.56 327 GLN A CA 1
ATOM 2590 C C . GLN A 1 327 ? -14.938 -3.222 -7.118 1.00 96.56 327 GLN A C 1
ATOM 2592 O O . GLN A 1 327 ? -14.391 -3.606 -8.149 1.00 96.56 327 GLN A O 1
ATOM 2597 N N . GLY A 1 328 ? -15.957 -3.889 -6.568 1.00 96.81 328 GLY A N 1
ATOM 2598 C CA . GLY A 1 328 ? -16.543 -5.119 -7.119 1.00 96.81 328 GLY A CA 1
ATOM 2599 C C . GLY A 1 328 ? -16.367 -6.354 -6.231 1.00 96.81 328 GLY A C 1
ATOM 2600 O O . GLY A 1 328 ? -16.889 -7.427 -6.540 1.00 96.81 328 GLY A O 1
ATOM 2601 N N . GLU A 1 329 ? -15.627 -6.241 -5.124 1.00 98.19 329 GLU A N 1
ATOM 2602 C CA . GLU A 1 329 ? -15.331 -7.367 -4.240 1.00 98.19 329 GLU A CA 1
ATOM 2603 C C . GLU A 1 329 ? -16.572 -7.874 -3.498 1.00 98.19 329 GLU A C 1
ATOM 2605 O O . GLU A 1 329 ? -16.667 -9.061 -3.191 1.00 98.19 329 GLU A O 1
ATOM 2610 N N . ILE A 1 330 ? -17.535 -6.994 -3.215 1.00 97.81 330 ILE A N 1
ATOM 2611 C CA . ILE A 1 330 ? -18.752 -7.343 -2.475 1.00 97.81 330 ILE A CA 1
ATOM 2612 C C . ILE A 1 330 ? -19.701 -8.128 -3.381 1.00 97.81 330 ILE A C 1
ATOM 2614 O O . ILE A 1 330 ? -20.211 -9.173 -2.978 1.00 97.81 330 ILE A O 1
ATOM 2618 N N . GLU A 1 331 ? -19.883 -7.681 -4.621 1.00 97.56 331 GLU A N 1
ATOM 2619 C CA . GLU A 1 331 ? -20.672 -8.363 -5.646 1.00 97.56 331 GLU A CA 1
ATOM 2620 C C . GLU A 1 331 ? -20.077 -9.737 -5.974 1.00 97.56 331 GLU A C 1
ATOM 2622 O O . GLU A 1 331 ? -20.806 -10.725 -6.093 1.00 97.56 331 GLU A O 1
ATOM 2627 N N . ALA A 1 332 ? -18.748 -9.825 -6.078 1.00 97.88 332 ALA A N 1
ATOM 2628 C CA . ALA A 1 332 ? -18.054 -11.095 -6.259 1.00 97.88 332 ALA A CA 1
ATOM 2629 C C . ALA A 1 332 ? -18.239 -12.023 -5.044 1.00 97.88 332 ALA A C 1
ATOM 2631 O O . ALA A 1 332 ? -18.511 -13.212 -5.211 1.00 97.88 332 ALA A O 1
ATOM 2632 N N . ALA A 1 333 ? -18.175 -11.496 -3.818 1.00 98.00 333 ALA A N 1
ATOM 2633 C CA . ALA A 1 333 ? -18.391 -12.282 -2.602 1.00 98.00 333 ALA A CA 1
ATOM 2634 C C . ALA A 1 333 ? -19.832 -12.786 -2.441 1.00 98.00 333 ALA A C 1
ATOM 2636 O O . ALA A 1 333 ? -20.030 -13.873 -1.898 1.00 98.00 333 ALA A O 1
ATOM 2637 N N . GLN A 1 334 ? -20.832 -12.038 -2.919 1.00 97.06 334 GLN A N 1
ATOM 2638 C CA . GLN A 1 334 ? -22.229 -12.493 -2.977 1.00 97.06 334 GLN A CA 1
ATOM 2639 C C . GLN A 1 334 ? -22.400 -13.688 -3.921 1.00 97.06 334 GLN A C 1
ATOM 2641 O O . GLN A 1 334 ? -23.210 -14.576 -3.661 1.00 97.06 334 GLN A O 1
ATOM 2646 N N . LYS A 1 335 ? -21.623 -13.719 -5.008 1.00 97.50 335 LYS A N 1
ATOM 2647 C CA . LYS A 1 335 ? -21.634 -14.787 -6.018 1.00 97.50 335 LYS A CA 1
ATOM 2648 C C . LYS A 1 335 ? -20.657 -15.929 -5.714 1.00 97.50 335 LYS A C 1
ATOM 2650 O O . LYS A 1 335 ? -20.563 -16.855 -6.510 1.00 97.50 335 LYS A O 1
ATOM 2655 N N . ASN A 1 336 ? -19.938 -15.877 -4.587 1.00 96.56 336 ASN A N 1
ATOM 2656 C CA . ASN A 1 336 ? -18.827 -16.781 -4.260 1.00 96.56 336 ASN A CA 1
ATOM 2657 C C . ASN A 1 336 ? -17.768 -16.876 -5.378 1.00 96.56 336 ASN A C 1
ATOM 2659 O O . ASN A 1 336 ? -17.220 -17.944 -5.644 1.00 96.56 336 ASN A O 1
ATOM 2663 N N . SER A 1 337 ? -17.502 -15.756 -6.051 1.00 97.19 337 SER A N 1
ATOM 2664 C CA . SER A 1 337 ? -16.597 -15.654 -7.198 1.00 97.19 337 SER A CA 1
ATOM 2665 C C . SER A 1 337 ? -15.448 -14.676 -6.935 1.00 97.19 337 SER A C 1
ATOM 2667 O O . SER A 1 337 ? -15.011 -13.977 -7.851 1.00 97.19 337 SER A O 1
ATOM 2669 N N . LEU A 1 338 ? -14.998 -14.556 -5.678 1.00 97.50 338 LEU A N 1
ATOM 2670 C CA . LEU A 1 338 ? -13.811 -13.758 -5.358 1.00 97.50 338 LEU A CA 1
ATOM 2671 C C . LEU A 1 338 ? -12.585 -14.299 -6.111 1.00 97.50 338 LEU A C 1
ATOM 2673 O O . LEU A 1 338 ? -12.437 -15.518 -6.232 1.00 97.50 338 LEU A O 1
ATOM 2677 N N . PRO A 1 339 ? -11.691 -13.416 -6.589 1.00 95.50 339 PRO A N 1
ATOM 2678 C CA . PRO A 1 339 ? -10.485 -13.849 -7.273 1.00 95.50 339 PRO A CA 1
ATOM 2679 C C . PRO A 1 339 ? -9.556 -14.593 -6.311 1.00 95.50 339 PRO A C 1
ATOM 2681 O O . PRO A 1 339 ? -9.500 -14.305 -5.112 1.00 95.50 339 PRO A O 1
ATOM 2684 N N . PHE A 1 340 ? -8.780 -15.523 -6.860 1.00 92.62 340 PHE A N 1
ATOM 2685 C CA . PHE A 1 340 ? -7.619 -16.056 -6.162 1.00 92.62 340 PHE A CA 1
ATOM 2686 C C . PHE A 1 340 ? -6.560 -14.953 -6.034 1.00 92.62 340 PHE A C 1
ATOM 2688 O O . PHE A 1 340 ? -6.262 -14.262 -7.008 1.00 92.62 340 PHE A O 1
ATOM 2695 N N . LEU A 1 341 ? -6.003 -14.785 -4.835 1.00 93.81 341 LEU A N 1
ATOM 2696 C CA . LEU A 1 341 ? -4.930 -13.830 -4.580 1.00 93.81 341 LEU A CA 1
ATOM 2697 C C . LEU A 1 341 ? -3.608 -14.576 -4.468 1.00 93.81 341 LEU A C 1
ATOM 2699 O O . LEU A 1 341 ? -3.497 -15.507 -3.674 1.00 93.81 341 LEU A O 1
ATOM 2703 N N . VAL A 1 342 ? -2.615 -14.119 -5.229 1.00 94.06 342 VAL A N 1
ATOM 2704 C CA . VAL A 1 342 ? -1.230 -14.585 -5.118 1.00 94.06 342 VAL A CA 1
ATOM 2705 C C . VAL A 1 342 ? -0.728 -14.275 -3.705 1.00 94.06 342 VAL A C 1
ATOM 2707 O O . VAL A 1 342 ? -0.723 -13.119 -3.275 1.00 94.06 342 VAL A O 1
ATOM 2710 N N . GLY A 1 343 ? -0.328 -15.310 -2.973 1.00 89.25 343 GLY A N 1
ATOM 2711 C CA . GLY A 1 343 ? 0.273 -15.203 -1.652 1.00 89.25 343 GLY A CA 1
ATOM 2712 C C . GLY A 1 343 ? 1.799 -15.136 -1.705 1.00 89.25 343 GLY A C 1
ATOM 2713 O O . GLY A 1 343 ? 2.433 -15.474 -2.699 1.00 89.25 343 GLY A O 1
ATOM 2714 N N . TYR A 1 344 ? 2.423 -14.767 -0.582 1.00 84.75 344 TYR A N 1
ATOM 2715 C CA . TYR A 1 344 ? 3.890 -14.727 -0.475 1.00 84.75 344 TYR A CA 1
ATOM 2716 C C . TYR A 1 344 ? 4.569 -16.080 -0.737 1.00 84.75 344 TYR A C 1
ATOM 2718 O O . TYR A 1 344 ? 5.699 -16.101 -1.205 1.00 84.75 344 TYR A O 1
ATOM 2726 N N . GLY A 1 345 ? 3.893 -17.198 -0.443 1.00 86.75 345 GLY A N 1
ATOM 2727 C CA . GLY A 1 345 ? 4.411 -18.544 -0.711 1.00 86.75 345 GLY A CA 1
ATOM 2728 C C . GLY A 1 345 ? 4.347 -18.964 -2.183 1.00 86.75 345 GLY A C 1
ATOM 2729 O O . GLY A 1 345 ? 5.013 -19.926 -2.553 1.00 86.75 345 GLY A O 1
ATOM 2730 N N . ASP A 1 346 ? 3.583 -18.247 -3.013 1.00 91.19 346 ASP A N 1
ATOM 2731 C CA . ASP A 1 346 ? 3.493 -18.502 -4.455 1.00 91.19 346 ASP A CA 1
ATOM 2732 C C . ASP A 1 346 ? 4.642 -17.821 -5.226 1.00 91.19 346 ASP A C 1
ATOM 2734 O O . ASP A 1 346 ? 4.881 -18.127 -6.396 1.00 91.19 346 ASP A O 1
ATOM 2738 N N . ILE A 1 347 ? 5.372 -16.901 -4.578 1.00 93.06 347 ILE A N 1
ATOM 2739 C CA . ILE A 1 347 ? 6.504 -16.183 -5.169 1.00 93.06 347 ILE A CA 1
ATOM 2740 C C . ILE A 1 347 ? 7.743 -17.078 -5.164 1.00 93.06 347 ILE A C 1
ATOM 2742 O O . ILE A 1 347 ? 8.334 -17.357 -4.122 1.00 93.06 347 ILE A O 1
ATOM 2746 N N . LYS A 1 348 ? 8.155 -17.500 -6.359 1.00 94.31 348 LYS A N 1
ATOM 2747 C CA . LYS A 1 348 ? 9.310 -18.385 -6.569 1.00 94.31 348 LYS A CA 1
ATOM 2748 C C . LYS A 1 348 ? 10.627 -17.654 -6.797 1.00 94.31 348 LYS A C 1
ATOM 2750 O O . LYS A 1 348 ? 11.678 -18.280 -6.744 1.00 94.31 348 LYS A O 1
ATOM 2755 N N . GLY A 1 349 ? 10.586 -16.359 -7.065 1.00 95.25 349 GLY A N 1
ATOM 2756 C CA . GLY A 1 349 ? 11.771 -15.567 -7.342 1.00 95.25 349 GLY A CA 1
ATOM 2757 C C . GLY A 1 349 ? 11.421 -14.122 -7.645 1.00 95.25 349 GLY A C 1
ATOM 2758 O O . GLY A 1 349 ? 10.255 -13.783 -7.851 1.00 95.25 349 GLY A O 1
ATOM 2759 N N . ASP A 1 350 ? 12.450 -13.287 -7.679 1.00 96.88 350 ASP A N 1
ATOM 2760 C CA . ASP A 1 350 ? 12.372 -11.894 -8.116 1.00 96.88 350 ASP A CA 1
ATOM 2761 C C . ASP A 1 350 ? 13.105 -11.771 -9.458 1.00 96.88 350 ASP A C 1
ATOM 2763 O O . ASP A 1 350 ? 14.140 -12.405 -9.650 1.00 96.88 350 ASP A O 1
ATOM 2767 N N . LEU A 1 351 ? 12.548 -11.022 -10.407 1.00 97.56 351 LEU A N 1
ATOM 2768 C CA . LEU A 1 351 ? 13.088 -10.868 -11.762 1.00 97.56 351 LEU A CA 1
ATOM 2769 C C . LEU A 1 351 ? 13.679 -9.479 -12.009 1.00 97.56 351 LEU A C 1
ATOM 2771 O O . LEU A 1 351 ? 14.181 -9.224 -13.097 1.00 97.56 351 LEU A O 1
ATOM 2775 N N . HIS A 1 352 ? 13.626 -8.554 -11.051 1.00 97.44 352 HIS A N 1
ATOM 2776 C CA . HIS A 1 352 ? 14.103 -7.185 -11.259 1.00 97.44 352 HIS A CA 1
ATOM 2777 C C . HIS A 1 352 ? 15.068 -6.762 -10.153 1.00 97.44 352 HIS A C 1
ATOM 2779 O O . HIS A 1 352 ? 14.808 -5.842 -9.382 1.00 97.44 352 HIS A O 1
ATOM 2785 N N . CYS A 1 353 ? 16.213 -7.444 -10.085 1.00 96.81 353 CYS A N 1
ATOM 2786 C CA . CYS A 1 353 ? 17.298 -7.102 -9.168 1.00 96.81 353 CYS A CA 1
ATOM 2787 C C . CYS A 1 353 ? 18.486 -6.484 -9.910 1.00 96.81 353 CYS A C 1
ATOM 2789 O O . CYS A 1 353 ? 18.886 -6.963 -10.967 1.00 96.81 353 CYS A O 1
ATOM 2791 N N . HIS A 1 354 ? 19.100 -5.465 -9.312 1.00 95.69 354 HIS A N 1
ATOM 2792 C CA . HIS A 1 354 ? 20.309 -4.825 -9.833 1.00 95.69 354 HIS A CA 1
ATOM 2793 C C . HIS A 1 354 ? 21.532 -5.244 -9.019 1.00 95.69 354 HIS A C 1
ATOM 2795 O O . HIS A 1 354 ? 21.455 -5.369 -7.791 1.00 95.69 354 HIS A O 1
ATOM 2801 N N . SER A 1 355 ? 22.661 -5.425 -9.695 1.00 95.88 355 SER A N 1
ATOM 2802 C CA . SER A 1 355 ? 23.928 -5.873 -9.130 1.00 95.88 355 SER A CA 1
ATOM 2803 C C . SER A 1 355 ? 25.017 -4.798 -9.212 1.00 95.88 355 SER A C 1
ATOM 2805 O O . SER A 1 355 ? 24.848 -3.714 -9.780 1.00 95.88 355 SER A O 1
ATOM 2807 N N . SER A 1 356 ? 26.174 -5.106 -8.635 1.00 94.56 356 SER A N 1
ATOM 2808 C CA . SER A 1 356 ? 27.372 -4.269 -8.693 1.00 94.56 356 SER A CA 1
ATOM 2809 C C . SER A 1 356 ? 27.985 -4.132 -10.091 1.00 94.56 356 SER A C 1
ATOM 2811 O O . SER A 1 356 ? 28.964 -3.406 -10.239 1.00 94.56 356 SER A O 1
ATOM 2813 N N . TRP A 1 357 ? 27.438 -4.805 -11.111 1.00 93.44 357 TRP A N 1
ATOM 2814 C CA . TRP A 1 357 ? 27.779 -4.532 -12.511 1.00 93.44 357 TRP A CA 1
ATOM 2815 C C . TRP A 1 357 ? 27.338 -3.129 -12.951 1.00 93.44 357 TRP A C 1
ATOM 2817 O O . TRP A 1 357 ? 28.018 -2.514 -13.771 1.00 93.44 357 TRP A O 1
ATOM 2827 N N . GLY A 1 358 ? 26.233 -2.621 -12.391 1.00 85.12 358 GLY A N 1
ATOM 2828 C CA . GLY A 1 358 ? 25.771 -1.246 -12.571 1.00 85.12 358 GLY A CA 1
ATOM 2829 C C . GLY A 1 358 ? 26.166 -0.346 -11.395 1.00 85.12 358 GLY A C 1
ATOM 2830 O O . GLY A 1 358 ? 27.339 -0.185 -11.057 1.00 85.12 358 GLY A O 1
ATOM 2831 N N . THR A 1 359 ? 25.166 0.268 -10.756 1.00 75.44 359 THR A N 1
ATOM 2832 C CA . THR A 1 359 ? 25.352 1.153 -9.586 1.00 75.44 359 THR A CA 1
ATOM 2833 C C . THR A 1 359 ? 24.867 0.562 -8.264 1.00 75.44 359 THR A C 1
ATOM 2835 O O . THR A 1 359 ? 24.985 1.216 -7.222 1.00 75.44 359 THR A O 1
ATOM 2838 N N . ALA A 1 360 ? 24.333 -0.663 -8.263 1.00 86.19 360 ALA A N 1
ATOM 2839 C CA . ALA A 1 360 ? 23.901 -1.301 -7.028 1.00 86.19 360 ALA A CA 1
ATOM 2840 C C . ALA A 1 360 ? 25.101 -1.763 -6.184 1.00 86.19 360 ALA A C 1
ATOM 2842 O O . ALA A 1 360 ? 26.225 -1.903 -6.660 1.00 86.19 360 ALA A O 1
ATOM 2843 N N . LYS A 1 361 ? 24.869 -1.964 -4.884 1.00 90.62 361 LYS A N 1
ATOM 2844 C CA . LYS A 1 361 ? 25.945 -2.267 -3.925 1.00 90.62 361 LYS A CA 1
ATOM 2845 C C . LYS A 1 361 ? 26.342 -3.739 -3.892 1.00 90.62 361 LYS A C 1
ATOM 2847 O O . LYS A 1 361 ? 27.490 -4.036 -3.595 1.00 90.62 361 LYS A O 1
ATOM 2852 N N . ASN A 1 362 ? 25.384 -4.633 -4.123 1.00 95.31 362 ASN A N 1
ATOM 2853 C CA . ASN A 1 362 ? 25.559 -6.060 -3.879 1.00 95.31 362 ASN A CA 1
ATOM 2854 C C . ASN A 1 362 ? 26.039 -6.769 -5.146 1.00 95.31 362 ASN A C 1
ATOM 2856 O O . ASN A 1 362 ? 25.541 -6.503 -6.241 1.00 95.31 362 ASN A O 1
ATOM 2860 N N . SER A 1 363 ? 26.958 -7.709 -4.980 1.00 97.50 363 SER A N 1
ATOM 2861 C CA . SER A 1 363 ? 27.354 -8.645 -6.032 1.00 97.50 363 SER A CA 1
ATOM 2862 C C . SER A 1 363 ? 26.210 -9.593 -6.413 1.00 97.50 363 SER A C 1
ATOM 2864 O O . SER A 1 363 ? 25.280 -9.821 -5.632 1.00 97.50 363 SER A O 1
ATOM 2866 N N . ILE A 1 364 ? 26.297 -10.204 -7.599 1.00 97.69 364 ILE A N 1
ATOM 2867 C CA . ILE A 1 364 ? 25.339 -11.232 -8.040 1.00 97.69 364 ILE A CA 1
ATOM 2868 C C . ILE A 1 364 ? 25.298 -12.396 -7.038 1.00 97.69 364 ILE A C 1
ATOM 2870 O O . ILE A 1 364 ? 24.228 -12.917 -6.728 1.00 97.69 364 ILE A O 1
ATOM 2874 N N . GLU A 1 365 ? 26.450 -12.777 -6.481 1.00 96.44 365 GLU A N 1
ATOM 2875 C CA . GLU A 1 365 ? 26.535 -13.841 -5.483 1.00 96.44 365 GLU A CA 1
ATOM 2876 C C . GLU A 1 365 ? 25.818 -13.483 -4.168 1.00 96.44 365 GLU A C 1
ATOM 2878 O O . GLU A 1 365 ? 25.115 -14.324 -3.605 1.00 96.44 365 GLU A O 1
ATOM 2883 N N . GLU A 1 366 ? 25.957 -12.255 -3.663 1.00 96.19 366 GLU A N 1
ATOM 2884 C CA . GLU A 1 366 ? 25.251 -11.817 -2.448 1.00 96.19 366 GLU A CA 1
ATOM 2885 C C . GLU A 1 366 ? 23.734 -11.798 -2.652 1.00 96.19 366 GLU A C 1
ATOM 2887 O O . GLU A 1 366 ? 22.989 -12.263 -1.787 1.00 96.19 366 GLU A O 1
ATOM 2892 N N . ILE A 1 367 ? 23.282 -11.324 -3.817 1.00 97.25 367 ILE A N 1
ATOM 2893 C CA . ILE A 1 367 ? 21.867 -11.326 -4.209 1.00 97.25 367 ILE A CA 1
ATOM 2894 C C . ILE A 1 367 ? 21.334 -12.765 -4.283 1.00 97.25 367 ILE A C 1
ATOM 2896 O O . ILE A 1 367 ? 20.284 -13.068 -3.714 1.00 97.25 367 ILE A O 1
ATOM 2900 N N . ALA A 1 368 ? 22.079 -13.673 -4.917 1.00 96.00 368 ALA A N 1
ATOM 2901 C CA . ALA A 1 368 ? 21.718 -15.084 -5.018 1.00 96.00 368 ALA A CA 1
ATOM 2902 C C . ALA A 1 368 ? 21.617 -15.769 -3.646 1.00 96.00 368 ALA A C 1
ATOM 2904 O O . ALA A 1 368 ? 20.632 -16.451 -3.367 1.00 96.00 368 ALA A O 1
ATOM 2905 N N . ASN A 1 369 ? 22.588 -15.551 -2.756 1.00 93.94 369 ASN A N 1
ATOM 2906 C CA . ASN A 1 369 ? 22.554 -16.116 -1.405 1.00 93.94 369 ASN A CA 1
ATOM 2907 C C . ASN A 1 369 ? 21.363 -15.586 -0.589 1.00 93.94 369 ASN A C 1
ATOM 2909 O O . ASN A 1 369 ? 20.716 -16.357 0.126 1.00 93.94 369 ASN A O 1
ATOM 2913 N N . ALA A 1 370 ? 21.034 -14.296 -0.720 1.00 94.56 370 ALA A N 1
ATOM 2914 C CA . ALA A 1 370 ? 19.844 -13.722 -0.099 1.00 94.56 370 ALA A CA 1
ATOM 2915 C C . ALA A 1 370 ? 18.559 -14.386 -0.626 1.00 94.56 370 ALA A C 1
ATOM 2917 O O . ALA A 1 370 ? 17.736 -14.823 0.180 1.00 94.56 370 ALA A O 1
ATOM 2918 N N . ALA A 1 371 ? 18.423 -14.552 -1.945 1.00 94.06 371 ALA A N 1
ATOM 2919 C CA . ALA A 1 371 ? 17.283 -15.231 -2.566 1.00 94.06 371 ALA A CA 1
ATOM 2920 C C . ALA A 1 371 ? 17.131 -16.685 -2.075 1.00 94.06 371 ALA A C 1
ATOM 2922 O O . ALA A 1 371 ? 16.035 -17.099 -1.693 1.00 94.06 371 ALA A O 1
ATOM 2923 N N . ILE A 1 372 ? 18.236 -17.434 -1.975 1.00 91.75 372 ILE A N 1
ATOM 2924 C CA . ILE A 1 372 ? 18.248 -18.795 -1.408 1.00 91.75 372 ILE A CA 1
ATOM 2925 C C . ILE A 1 372 ? 17.768 -18.784 0.050 1.00 91.75 372 ILE A C 1
ATOM 2927 O O . ILE A 1 372 ? 16.949 -19.618 0.434 1.00 91.75 372 ILE A O 1
ATOM 2931 N N . SER A 1 373 ? 18.227 -17.827 0.868 1.00 90.75 373 SER A N 1
ATOM 2932 C CA . SER A 1 373 ? 17.792 -17.703 2.270 1.00 90.75 373 SER A CA 1
ATOM 2933 C C . SER A 1 373 ? 16.294 -17.407 2.419 1.00 90.75 373 SER A C 1
ATOM 2935 O O . SER A 1 373 ? 15.684 -17.782 3.419 1.00 90.75 373 SER A O 1
ATOM 2937 N N . MET A 1 374 ? 15.698 -16.769 1.409 1.00 89.19 374 MET A N 1
ATOM 2938 C CA . MET A 1 374 ? 14.268 -16.467 1.343 1.00 89.19 374 MET A CA 1
ATOM 2939 C C . MET A 1 374 ? 13.437 -17.650 0.822 1.00 89.19 374 MET A C 1
ATOM 2941 O O . MET A 1 374 ? 12.211 -17.595 0.867 1.00 89.19 374 MET A O 1
ATOM 2945 N N . GLY A 1 375 ? 14.091 -18.725 0.368 1.00 90.44 375 GLY A N 1
ATOM 2946 C CA . GLY A 1 375 ? 13.449 -19.918 -0.181 1.00 90.44 375 GLY A CA 1
ATOM 2947 C C . GLY A 1 375 ? 13.051 -19.797 -1.652 1.00 90.44 375 GLY A C 1
ATOM 2948 O O . GLY A 1 375 ? 12.236 -20.596 -2.112 1.00 90.44 375 GLY A O 1
ATOM 2949 N N . TYR A 1 376 ? 13.600 -18.825 -2.386 1.00 93.81 376 TYR A N 1
ATOM 2950 C CA . TYR A 1 376 ? 13.355 -18.684 -3.821 1.00 93.81 376 TYR A CA 1
ATOM 2951 C C . TYR A 1 376 ? 13.989 -19.828 -4.626 1.00 93.81 376 TYR A C 1
ATOM 2953 O O . TYR A 1 376 ? 15.040 -20.363 -4.275 1.00 93.81 376 TYR A O 1
ATOM 2961 N N . GLU A 1 377 ? 13.336 -20.188 -5.728 1.00 93.88 377 GLU A N 1
ATOM 2962 C CA . GLU A 1 377 ? 13.802 -21.137 -6.744 1.00 93.88 377 GLU A CA 1
ATOM 2963 C C . GLU A 1 377 ? 14.698 -20.444 -7.785 1.00 93.88 377 GLU A C 1
ATOM 2965 O O . GLU A 1 377 ? 15.555 -21.083 -8.396 1.00 93.88 377 GLU A O 1
ATOM 2970 N N . TYR A 1 378 ? 14.535 -19.135 -7.992 1.00 96.00 378 TYR A N 1
ATOM 2971 C CA . TYR A 1 378 ? 15.375 -18.368 -8.908 1.00 96.00 378 TYR A CA 1
ATOM 2972 C C . TYR A 1 378 ? 15.518 -16.899 -8.510 1.00 96.00 378 TYR A C 1
ATOM 2974 O O . TYR A 1 378 ? 14.756 -16.366 -7.701 1.00 96.00 378 TYR A O 1
ATOM 2982 N N . ILE A 1 379 ? 16.507 -16.237 -9.107 1.00 97.88 379 ILE A N 1
ATOM 2983 C CA . ILE A 1 379 ? 16.698 -14.789 -9.023 1.00 97.88 379 ILE A CA 1
ATOM 2984 C C . ILE A 1 379 ? 17.118 -14.251 -10.389 1.00 97.88 379 ILE A C 1
ATOM 2986 O O . ILE A 1 379 ? 17.968 -14.840 -11.054 1.00 97.88 379 ILE A O 1
ATOM 2990 N N . GLY A 1 380 ? 16.510 -13.156 -10.818 1.00 97.94 380 GLY A N 1
ATOM 2991 C CA . GLY A 1 380 ? 16.813 -12.482 -12.067 1.00 97.94 380 GLY A CA 1
ATOM 2992 C C . GLY A 1 380 ? 17.699 -11.261 -11.847 1.00 97.94 380 GLY A C 1
ATOM 2993 O O . GLY A 1 380 ? 17.376 -10.393 -11.033 1.00 97.94 380 GLY A O 1
ATOM 2994 N N . ILE A 1 381 ? 18.818 -11.198 -12.568 1.00 98.12 381 ILE A N 1
ATOM 2995 C CA . ILE A 1 381 ? 19.716 -10.039 -12.589 1.00 98.12 381 ILE A CA 1
ATOM 2996 C C . ILE A 1 381 ? 19.374 -9.189 -13.811 1.00 98.12 381 ILE A C 1
ATOM 2998 O O . ILE A 1 381 ? 19.555 -9.643 -14.936 1.00 98.12 381 ILE A O 1
ATOM 3002 N N . SER A 1 382 ? 18.895 -7.968 -13.579 1.00 96.44 382 SER A N 1
ATOM 3003 C CA . SER A 1 382 ? 18.335 -7.050 -14.581 1.00 96.44 382 SER A CA 1
ATOM 3004 C C . SER A 1 382 ? 19.029 -5.691 -14.532 1.00 96.44 382 SER A C 1
ATOM 3006 O O . SER A 1 382 ? 18.391 -4.658 -14.340 1.00 96.44 382 SER A O 1
ATOM 3008 N N . ASP A 1 383 ? 20.355 -5.675 -14.651 1.00 95.75 383 ASP A N 1
ATOM 3009 C CA . ASP A 1 383 ? 21.112 -4.421 -14.678 1.00 95.75 383 ASP A CA 1
ATOM 3010 C C . ASP A 1 383 ? 20.719 -3.535 -15.874 1.00 95.75 383 ASP A C 1
ATOM 3012 O O . ASP A 1 383 ? 20.311 -4.026 -16.930 1.00 95.75 383 ASP A O 1
ATOM 3016 N N . HIS A 1 384 ? 20.826 -2.215 -15.691 1.00 94.12 384 HIS A N 1
ATOM 3017 C CA . HIS A 1 384 ? 20.509 -1.233 -16.728 1.00 94.12 384 HIS A CA 1
ATOM 3018 C C . HIS A 1 384 ? 21.459 -1.334 -17.922 1.00 94.12 384 HIS A C 1
ATOM 3020 O O . HIS A 1 384 ? 22.626 -1.702 -17.778 1.00 94.12 384 HIS A O 1
ATOM 3026 N N . THR A 1 385 ? 20.987 -0.914 -19.091 1.00 92.00 385 THR A N 1
ATOM 3027 C CA . THR A 1 385 ? 21.760 -0.833 -20.340 1.00 92.00 385 THR A CA 1
ATOM 3028 C C . THR A 1 385 ? 22.177 0.607 -20.699 1.00 92.00 385 THR A C 1
ATOM 3030 O O . THR A 1 385 ? 21.824 1.583 -20.028 1.00 92.00 385 THR A O 1
ATOM 3033 N N . LYS A 1 386 ? 23.010 0.717 -21.746 1.00 81.62 386 LYS A N 1
ATOM 3034 C CA . LYS A 1 386 ? 23.753 1.883 -22.281 1.00 81.62 386 LYS A CA 1
ATOM 3035 C C . LYS A 1 386 ? 23.238 3.304 -22.019 1.00 81.62 386 LYS A C 1
ATOM 3037 O O . LYS A 1 386 ? 24.059 4.203 -21.813 1.00 81.62 386 LYS A O 1
ATOM 3042 N N . PHE A 1 387 ? 21.942 3.576 -22.138 1.00 67.75 387 PHE A N 1
ATOM 3043 C CA . PHE A 1 387 ? 21.423 4.948 -22.188 1.00 67.75 387 PHE A CA 1
ATOM 3044 C C . PHE A 1 387 ? 21.616 5.706 -20.866 1.00 67.75 387 PHE A C 1
ATOM 3046 O O . PHE A 1 387 ? 21.876 6.915 -20.866 1.00 67.75 387 PHE A O 1
ATOM 3053 N N . LEU A 1 388 ? 21.563 5.014 -19.726 1.00 61.75 388 LEU A N 1
ATOM 3054 C CA . LEU A 1 388 ? 21.686 5.634 -18.407 1.00 61.75 388 LEU A CA 1
ATOM 3055 C C . LEU A 1 388 ? 23.164 5.801 -18.020 1.00 61.75 388 LEU A C 1
ATOM 3057 O O . LEU A 1 388 ? 23.705 5.073 -17.191 1.00 61.75 388 LEU A O 1
ATOM 3061 N N . LYS A 1 389 ? 23.834 6.815 -18.590 1.00 53.25 389 LYS A N 1
ATOM 3062 C CA . LYS A 1 389 ? 25.239 7.153 -18.259 1.00 53.25 389 LYS A CA 1
ATOM 3063 C C . LYS A 1 389 ? 25.470 7.416 -16.763 1.00 53.25 389 LYS A C 1
ATOM 3065 O O . LYS A 1 389 ? 26.556 7.148 -16.261 1.00 53.25 389 LYS A O 1
ATOM 3070 N N . ILE A 1 390 ? 24.458 7.923 -16.053 1.00 52.69 390 ILE A N 1
ATOM 3071 C CA . ILE A 1 390 ? 24.503 8.145 -14.595 1.00 52.69 390 ILE A CA 1
ATOM 3072 C C . ILE A 1 390 ? 24.507 6.809 -13.835 1.00 52.69 390 ILE A C 1
ATOM 3074 O O . ILE A 1 390 ? 25.133 6.699 -12.784 1.00 52.69 390 ILE A O 1
ATOM 3078 N N . GLU A 1 391 ? 23.863 5.783 -14.387 1.00 59.12 391 GLU A N 1
ATOM 3079 C CA . GLU A 1 391 ? 23.679 4.477 -13.749 1.00 59.12 391 GLU A CA 1
ATOM 3080 C C . GLU A 1 391 ? 24.706 3.434 -14.206 1.00 59.12 391 GLU A C 1
ATOM 3082 O O . GLU A 1 391 ? 24.634 2.282 -13.784 1.00 59.12 391 GLU A O 1
ATOM 3087 N N . ARG A 1 392 ? 25.692 3.849 -15.021 1.00 71.50 392 ARG A N 1
ATOM 3088 C CA . ARG A 1 392 ? 26.748 2.988 -15.583 1.00 71.50 392 ARG A CA 1
ATOM 3089 C C . ARG A 1 392 ? 26.175 1.747 -16.280 1.00 71.50 392 ARG A C 1
ATOM 3091 O O . ARG A 1 392 ? 26.648 0.638 -16.051 1.00 71.50 392 ARG A O 1
ATOM 3098 N N . GLY A 1 393 ? 25.151 1.951 -17.110 1.00 82.94 393 GLY A N 1
ATOM 3099 C CA . GLY A 1 393 ? 24.497 0.865 -17.834 1.00 82.94 393 GLY A CA 1
ATOM 3100 C C . GLY A 1 393 ? 25.453 0.065 -18.726 1.00 82.94 393 GLY A C 1
ATOM 3101 O O . GLY A 1 393 ? 26.426 0.604 -19.257 1.00 82.94 393 GLY A O 1
ATOM 3102 N N . LEU A 1 394 ? 25.164 -1.225 -18.878 1.00 92.62 394 LEU A N 1
ATOM 3103 C CA . LEU A 1 394 ? 26.007 -2.191 -19.573 1.00 92.62 394 LEU A CA 1
ATOM 3104 C C . LEU A 1 394 ? 25.834 -2.095 -21.096 1.00 92.62 394 LEU A C 1
ATOM 3106 O O . LEU A 1 394 ? 24.721 -1.949 -21.612 1.00 92.62 394 LEU A O 1
ATOM 3110 N N . ASP A 1 395 ? 26.943 -2.220 -21.824 1.00 94.19 395 ASP A N 1
ATOM 3111 C CA . ASP A 1 395 ? 26.947 -2.477 -23.266 1.00 94.19 395 ASP A CA 1
ATOM 3112 C C . ASP A 1 395 ? 26.868 -3.983 -23.601 1.00 94.19 395 ASP A C 1
ATOM 3114 O O . ASP A 1 395 ? 26.826 -4.847 -22.719 1.00 94.19 395 ASP A O 1
ATOM 3118 N N . GLU A 1 396 ? 26.852 -4.331 -24.894 1.00 95.56 396 GLU A N 1
ATOM 3119 C CA . GLU A 1 396 ? 26.753 -5.730 -25.333 1.00 95.56 396 GLU A CA 1
ATOM 3120 C C . GLU A 1 396 ? 27.941 -6.583 -24.862 1.00 95.56 396 GLU A C 1
ATOM 3122 O O . GLU A 1 396 ? 27.784 -7.778 -24.595 1.00 95.56 396 GLU A O 1
ATOM 3127 N N . LYS A 1 397 ? 29.136 -5.988 -24.752 1.00 95.44 397 LYS A N 1
ATOM 3128 C CA . LYS A 1 397 ? 30.342 -6.691 -24.304 1.00 95.44 397 LYS A CA 1
ATOM 3129 C C . LYS A 1 397 ? 30.263 -6.969 -22.807 1.00 95.44 397 LYS A C 1
ATOM 3131 O O . LYS A 1 397 ? 30.583 -8.079 -22.385 1.00 95.44 397 LYS A O 1
ATOM 3136 N N . GLN A 1 398 ? 29.820 -6.001 -22.015 1.00 95.56 398 GLN A N 1
ATOM 3137 C CA . GLN A 1 398 ? 29.650 -6.153 -20.573 1.00 95.56 398 GLN A CA 1
ATOM 3138 C C . GLN A 1 398 ? 28.552 -7.168 -20.242 1.00 95.56 398 GLN A C 1
ATOM 3140 O O . GLN A 1 398 ? 28.775 -8.027 -19.393 1.00 95.56 398 GLN A O 1
ATOM 3145 N N . LEU A 1 399 ? 27.423 -7.172 -20.963 1.00 96.19 399 LEU A N 1
ATOM 3146 C CA . LEU A 1 399 ? 26.408 -8.225 -20.811 1.00 96.19 399 LEU A CA 1
ATOM 3147 C C . LEU A 1 399 ? 26.966 -9.620 -21.126 1.00 96.19 399 LEU A C 1
ATOM 3149 O O . LEU A 1 399 ? 26.657 -10.590 -20.430 1.00 96.19 399 LEU A O 1
ATOM 3153 N N . ALA A 1 400 ? 27.817 -9.746 -22.147 1.00 96.56 400 ALA A N 1
ATOM 3154 C CA . ALA A 1 400 ? 28.480 -11.012 -22.446 1.00 96.56 400 ALA A CA 1
ATOM 3155 C C . ALA A 1 400 ? 29.448 -11.443 -21.328 1.00 96.56 400 ALA A C 1
ATOM 3157 O O . ALA A 1 400 ? 29.542 -12.629 -21.030 1.00 96.56 400 ALA A O 1
ATOM 3158 N N . GLN A 1 401 ? 30.134 -10.507 -20.670 1.00 97.44 401 GLN A N 1
ATOM 3159 C CA . GLN A 1 401 ? 31.008 -10.818 -19.533 1.00 97.44 401 GLN A CA 1
ATOM 3160 C C . GLN A 1 401 ? 30.212 -11.215 -18.281 1.00 97.44 401 GLN A C 1
ATOM 3162 O O . GLN A 1 401 ? 30.539 -12.219 -17.647 1.00 97.44 401 GLN A O 1
ATOM 3167 N N . GLN A 1 402 ? 29.136 -10.488 -17.967 1.00 97.50 402 GLN A N 1
ATOM 3168 C CA . GLN A 1 402 ? 28.234 -10.809 -16.857 1.00 97.50 402 GLN A CA 1
ATOM 3169 C C . GLN A 1 402 ? 27.631 -12.212 -17.010 1.00 97.50 402 GLN A C 1
ATOM 3171 O O . GLN A 1 402 ? 27.514 -12.959 -16.040 1.00 97.50 402 GLN A O 1
ATOM 3176 N N . ARG A 1 403 ? 27.319 -12.616 -18.245 1.00 96.44 403 ARG A N 1
ATOM 3177 C CA . ARG A 1 403 ? 26.845 -13.968 -18.560 1.00 96.44 403 ARG A CA 1
ATOM 3178 C C . ARG A 1 403 ? 27.819 -15.045 -18.111 1.00 96.44 403 ARG A C 1
ATOM 3180 O O . ARG A 1 403 ? 27.404 -16.060 -17.558 1.00 96.44 403 ARG A O 1
ATOM 3187 N N . GLU A 1 404 ? 29.107 -14.849 -18.372 1.00 97.81 404 GLU A N 1
ATOM 3188 C CA . GLU A 1 404 ? 30.137 -15.813 -17.987 1.00 97.81 404 GLU A CA 1
ATOM 3189 C C . GLU A 1 404 ? 30.297 -15.887 -16.463 1.00 97.81 404 GLU A C 1
ATOM 3191 O O . GLU A 1 404 ? 30.517 -16.973 -15.924 1.00 97.81 404 GLU A O 1
ATOM 3196 N N . GLU A 1 405 ? 30.119 -14.774 -15.745 1.00 97.62 405 GLU A N 1
ATOM 3197 C CA . GLU A 1 405 ? 30.037 -14.782 -14.278 1.00 97.62 405 GLU A CA 1
ATOM 3198 C C . GLU A 1 405 ? 28.815 -15.569 -13.786 1.00 97.62 405 GLU A C 1
ATOM 3200 O O . GLU A 1 405 ? 28.960 -16.485 -12.974 1.00 97.62 405 GLU A O 1
ATOM 3205 N N . ILE A 1 406 ? 27.626 -15.287 -14.327 1.00 97.31 406 ILE A N 1
ATOM 3206 C CA . ILE A 1 406 ? 26.382 -15.983 -13.970 1.00 97.31 406 ILE A CA 1
ATOM 3207 C C . ILE A 1 406 ? 26.484 -17.484 -14.264 1.00 97.31 406 ILE A C 1
ATOM 3209 O O . ILE A 1 406 ? 26.065 -18.293 -13.438 1.00 97.31 406 ILE A O 1
ATOM 3213 N N . LYS A 1 407 ? 27.089 -17.893 -15.387 1.00 96.25 407 LYS A N 1
ATOM 3214 C CA . LYS A 1 407 ? 27.348 -19.311 -15.695 1.00 96.25 407 LYS A CA 1
ATOM 3215 C C . LYS A 1 407 ? 28.208 -19.979 -14.622 1.00 96.25 407 LYS A C 1
ATOM 3217 O O . LYS A 1 407 ? 27.865 -21.069 -14.162 1.00 96.25 407 LYS A O 1
ATOM 3222 N N . LYS A 1 408 ? 29.294 -19.327 -14.191 1.00 96.06 408 LYS A N 1
ATOM 3223 C CA . LYS A 1 408 ? 30.169 -19.836 -13.119 1.00 96.06 408 LYS A CA 1
ATOM 3224 C C . LYS A 1 408 ? 29.425 -19.943 -11.788 1.00 96.06 408 LYS A C 1
ATOM 3226 O O . LYS A 1 408 ? 29.552 -20.955 -11.100 1.00 96.06 408 LYS A O 1
ATOM 3231 N N . LEU A 1 409 ? 28.624 -18.937 -11.440 1.00 95.38 409 LEU A N 1
ATOM 3232 C CA . LEU A 1 409 ? 27.821 -18.942 -10.215 1.00 95.38 409 LEU A CA 1
ATOM 3233 C C . LEU A 1 409 ? 26.731 -20.019 -10.251 1.00 95.38 409 LEU A C 1
ATOM 3235 O O . LEU A 1 409 ? 26.582 -20.763 -9.287 1.00 95.38 409 LEU A O 1
ATOM 3239 N N . ASN A 1 410 ? 26.023 -20.184 -11.367 1.00 94.69 410 ASN A N 1
ATOM 3240 C CA . ASN A 1 410 ? 25.048 -21.261 -11.532 1.00 94.69 410 ASN A CA 1
ATOM 3241 C C . ASN A 1 410 ? 25.697 -22.643 -11.379 1.00 94.69 410 ASN A C 1
ATOM 3243 O O . ASN A 1 410 ? 25.170 -23.480 -10.649 1.00 94.69 410 ASN A O 1
ATOM 3247 N N . ALA A 1 411 ? 26.869 -22.872 -11.982 1.00 91.94 411 ALA A N 1
ATOM 3248 C CA . ALA A 1 411 ? 27.616 -24.119 -11.796 1.00 91.94 411 ALA A CA 1
ATOM 3249 C C . ALA A 1 411 ? 28.007 -24.346 -10.322 1.00 91.94 411 ALA A C 1
ATOM 3251 O O . ALA A 1 411 ? 27.919 -25.467 -9.818 1.00 91.94 411 ALA A O 1
ATOM 3252 N N . LYS A 1 412 ? 28.380 -23.277 -9.604 1.00 89.44 412 LYS A N 1
ATOM 3253 C CA . LYS A 1 412 ? 28.669 -23.314 -8.163 1.00 89.44 412 LYS A CA 1
ATOM 3254 C C . LYS A 1 412 ? 27.438 -23.708 -7.338 1.00 89.44 412 LYS A C 1
ATOM 3256 O O . LYS A 1 412 ? 27.559 -24.573 -6.475 1.00 89.44 412 LYS A O 1
ATOM 3261 N N . PHE A 1 413 ? 26.272 -23.115 -7.598 1.00 85.25 413 PHE A N 1
ATOM 3262 C CA . PHE A 1 413 ? 25.039 -23.381 -6.840 1.00 85.25 413 PHE A CA 1
ATOM 3263 C C . PHE A 1 413 ? 24.373 -24.721 -7.183 1.00 85.25 413 PHE A C 1
ATOM 3265 O O . PHE A 1 413 ? 23.615 -25.249 -6.374 1.00 85.25 413 PHE A O 1
ATOM 3272 N N . GLN A 1 414 ? 24.677 -25.303 -8.344 1.00 79.25 414 GLN A N 1
ATOM 3273 C CA . GLN A 1 414 ? 24.214 -26.643 -8.724 1.00 79.25 414 GLN A CA 1
ATOM 3274 C C . GLN A 1 414 ? 25.054 -27.775 -8.111 1.00 79.25 414 GLN A C 1
ATOM 3276 O O . GLN A 1 414 ? 24.646 -28.933 -8.181 1.00 79.25 414 GLN A O 1
ATOM 3281 N N . ASN A 1 415 ? 26.206 -27.473 -7.501 1.00 67.88 415 ASN A N 1
ATOM 3282 C CA . ASN A 1 415 ? 27.056 -28.482 -6.878 1.00 67.88 415 ASN A CA 1
ATOM 3283 C C . ASN A 1 415 ? 26.509 -28.877 -5.486 1.00 67.88 415 ASN A C 1
ATOM 3285 O O . ASN A 1 415 ? 26.570 -28.061 -4.562 1.00 67.88 415 ASN A O 1
ATOM 3289 N N . PRO A 1 416 ? 26.044 -30.126 -5.278 1.00 56.53 416 PRO A N 1
ATOM 3290 C CA . PRO A 1 416 ? 25.462 -30.570 -4.007 1.00 56.53 416 PRO A CA 1
ATOM 3291 C C . PRO A 1 416 ? 26.446 -30.547 -2.821 1.00 56.53 416 PRO A C 1
ATOM 3293 O O . PRO A 1 416 ? 26.014 -30.612 -1.673 1.00 56.53 416 PRO A O 1
ATOM 3296 N N . ASN A 1 417 ? 27.755 -30.418 -3.077 1.00 50.19 417 ASN A N 1
ATOM 3297 C CA . ASN A 1 417 ? 28.801 -30.332 -2.052 1.00 50.19 417 ASN A CA 1
ATOM 3298 C C . ASN A 1 417 ? 29.209 -28.887 -1.695 1.00 50.19 417 ASN A C 1
ATOM 3300 O O . ASN A 1 417 ? 30.093 -28.686 -0.856 1.00 50.19 417 ASN A O 1
ATOM 3304 N N . ALA A 1 418 ? 28.605 -27.867 -2.315 1.00 52.81 418 ALA A N 1
ATOM 3305 C CA . ALA A 1 418 ? 28.910 -26.473 -2.013 1.00 52.81 418 ALA A CA 1
ATOM 3306 C C . ALA A 1 418 ? 28.332 -26.076 -0.642 1.00 52.81 418 ALA A C 1
ATOM 3308 O O . ALA A 1 418 ? 27.122 -25.953 -0.459 1.00 52.81 418 ALA A O 1
ATOM 3309 N N . LYS A 1 419 ? 29.205 -25.847 0.347 1.00 47.56 419 LYS A N 1
ATOM 3310 C CA . LYS A 1 419 ? 28.808 -25.263 1.636 1.00 47.56 419 LYS A CA 1
ATOM 3311 C C . LYS A 1 419 ? 28.394 -23.805 1.410 1.00 47.56 419 LYS A C 1
ATOM 3313 O O . LYS A 1 419 ? 29.242 -22.975 1.089 1.00 47.56 419 LYS A O 1
ATOM 3318 N N . SER A 1 420 ? 27.115 -23.479 1.602 1.00 47.97 420 SER A N 1
ATOM 3319 C CA . SER A 1 420 ? 26.653 -22.087 1.668 1.00 47.97 420 SER A CA 1
ATOM 3320 C C . SER A 1 420 ? 27.366 -21.384 2.826 1.00 47.97 420 SER A C 1
ATOM 3322 O O . SER A 1 420 ? 27.290 -21.864 3.959 1.00 47.97 420 SER A O 1
ATOM 3324 N N . ASN A 1 421 ? 28.070 -20.282 2.568 1.00 42.22 421 ASN A N 1
ATOM 3325 C CA . ASN A 1 421 ? 28.751 -19.504 3.603 1.00 42.22 421 ASN A CA 1
ATOM 3326 C C . ASN A 1 421 ? 27.769 -18.455 4.163 1.00 42.22 421 ASN A C 1
ATOM 3328 O O . ASN A 1 421 ? 27.584 -17.422 3.525 1.00 42.22 421 ASN A O 1
ATOM 3332 N N . PRO A 1 422 ? 27.120 -18.659 5.327 1.00 43.72 422 PRO A N 1
ATOM 3333 C CA . PRO A 1 422 ? 25.993 -17.827 5.762 1.00 43.72 422 PRO A CA 1
ATOM 3334 C C . PRO A 1 422 ? 26.437 -16.498 6.403 1.00 43.72 422 PRO A C 1
ATOM 3336 O O . PRO A 1 422 ? 25.700 -15.905 7.186 1.00 43.72 422 PRO A O 1
ATOM 3339 N N . LYS A 1 423 ? 27.678 -16.054 6.169 1.00 38.06 423 LYS A N 1
ATOM 3340 C CA . LYS A 1 423 ? 28.310 -14.992 6.967 1.00 38.06 423 LYS A CA 1
ATOM 3341 C C . LYS A 1 423 ? 28.033 -13.558 6.508 1.00 38.06 423 LYS A C 1
ATOM 3343 O O . LYS A 1 423 ? 28.520 -12.646 7.172 1.00 38.06 423 LYS A O 1
ATOM 3348 N N . SER A 1 424 ? 27.236 -13.314 5.472 1.00 37.94 424 SER A N 1
ATOM 3349 C CA . SER A 1 424 ? 26.811 -11.951 5.131 1.00 37.94 424 SER A CA 1
ATOM 3350 C C . SER A 1 424 ? 25.290 -11.836 5.157 1.00 37.94 424 SER A C 1
ATOM 3352 O O . SER A 1 424 ? 24.585 -12.718 4.688 1.00 37.94 424 SER A O 1
ATOM 3354 N N . LEU A 1 425 ? 24.808 -10.725 5.723 1.00 38.22 425 LEU A N 1
ATOM 3355 C CA . LEU A 1 425 ? 23.403 -10.311 5.864 1.00 38.22 425 LEU A CA 1
ATOM 3356 C C . LEU A 1 425 ? 22.690 -10.825 7.124 1.00 38.22 425 LEU A C 1
ATOM 3358 O O . LEU A 1 425 ? 21.717 -11.573 7.094 1.00 38.22 425 LEU A O 1
ATOM 3362 N N . ALA A 1 426 ? 23.113 -10.282 8.268 1.00 32.75 426 ALA A N 1
ATOM 3363 C CA . ALA A 1 426 ? 22.280 -10.206 9.461 1.00 32.75 426 ALA A CA 1
ATOM 3364 C C . ALA A 1 426 ? 21.057 -9.302 9.202 1.00 32.75 426 ALA A C 1
ATOM 3366 O O . ALA A 1 426 ? 21.050 -8.128 9.565 1.00 32.75 426 ALA A O 1
ATOM 3367 N N . THR A 1 427 ? 19.999 -9.850 8.606 1.00 34.00 427 THR A N 1
ATOM 3368 C CA . THR A 1 427 ? 18.648 -9.301 8.757 1.00 34.00 427 THR A CA 1
ATOM 3369 C C . THR A 1 427 ? 17.884 -10.200 9.722 1.00 34.00 427 THR A C 1
ATOM 3371 O O . THR A 1 427 ? 17.435 -11.301 9.416 1.00 34.00 427 THR A O 1
ATOM 3374 N N . ARG A 1 428 ? 17.831 -9.736 10.973 1.00 40.47 428 ARG A N 1
ATOM 3375 C CA . ARG A 1 428 ? 17.021 -10.311 12.047 1.00 40.47 428 ARG A CA 1
ATOM 3376 C C . ARG A 1 428 ? 15.563 -10.212 11.619 1.00 40.47 428 ARG A C 1
ATOM 3378 O O . ARG A 1 428 ? 15.049 -9.105 11.655 1.00 40.47 428 ARG A O 1
ATOM 3385 N N . ASP A 1 429 ? 14.952 -11.317 11.184 1.00 37.41 429 ASP A N 1
ATOM 3386 C CA . ASP A 1 429 ? 13.512 -11.636 11.320 1.00 37.41 429 ASP A CA 1
ATOM 3387 C C . ASP A 1 429 ? 12.976 -12.694 10.338 1.00 37.41 429 ASP A C 1
ATOM 3389 O O . ASP A 1 429 ? 11.787 -13.016 10.388 1.00 37.41 429 ASP A O 1
ATOM 3393 N N . LEU A 1 430 ? 13.819 -13.284 9.490 1.00 40.41 430 LEU A N 1
ATOM 3394 C CA . LEU A 1 430 ? 13.444 -14.478 8.732 1.00 40.41 430 LEU A CA 1
ATOM 3395 C C . LEU A 1 430 ? 13.729 -15.727 9.575 1.00 40.41 430 LEU A C 1
ATOM 3397 O O . LEU A 1 430 ? 14.658 -15.750 10.384 1.00 40.41 430 LEU A O 1
ATOM 3401 N N . ALA A 1 431 ? 12.836 -16.711 9.471 1.00 34.41 431 ALA A N 1
ATOM 3402 C CA . ALA A 1 431 ? 12.815 -17.922 10.281 1.00 34.41 431 ALA A CA 1
ATOM 3403 C C . ALA A 1 431 ? 14.187 -18.621 10.347 1.00 34.41 431 ALA A C 1
ATOM 3405 O O . ALA A 1 431 ? 15.008 -18.502 9.441 1.00 34.41 431 ALA A O 1
ATOM 3406 N N . LYS A 1 432 ? 14.425 -19.334 11.457 1.00 32.94 432 LYS A N 1
ATOM 3407 C CA . LYS A 1 432 ? 15.666 -20.069 11.745 1.00 32.94 432 LYS A CA 1
ATOM 3408 C C . LYS A 1 432 ? 16.167 -20.839 10.507 1.00 32.94 432 LYS A C 1
ATOM 3410 O O . LYS A 1 432 ? 15.353 -21.504 9.868 1.00 32.94 432 LYS A O 1
ATOM 3415 N N . PRO A 1 433 ? 17.477 -20.807 10.199 1.00 40.38 433 PRO A N 1
ATOM 3416 C CA . PRO A 1 433 ? 18.037 -21.578 9.101 1.00 40.38 433 PRO A CA 1
ATOM 3417 C C . PRO A 1 433 ? 18.148 -23.046 9.530 1.00 40.38 433 PRO A C 1
ATOM 3419 O O . PRO A 1 433 ? 19.207 -23.508 9.953 1.00 40.38 433 PRO A O 1
ATOM 3422 N N . ASP A 1 434 ? 17.050 -23.790 9.447 1.00 38.75 434 ASP A N 1
ATOM 3423 C CA . ASP A 1 434 ? 17.116 -25.246 9.499 1.00 38.75 434 ASP A CA 1
ATOM 3424 C C . ASP A 1 434 ? 17.663 -25.729 8.150 1.00 38.75 434 ASP A C 1
ATOM 3426 O O . ASP A 1 434 ? 17.003 -25.600 7.126 1.00 38.75 434 ASP A O 1
ATOM 3430 N N . LYS A 1 435 ? 18.923 -26.196 8.162 1.00 39.81 435 LYS A N 1
ATOM 3431 C CA . LYS A 1 435 ? 19.647 -26.930 7.100 1.00 39.81 435 LYS A CA 1
ATOM 3432 C C . LYS A 1 435 ? 18.976 -26.877 5.712 1.00 39.81 435 LYS A C 1
ATOM 3434 O O . LYS A 1 435 ? 18.356 -27.847 5.280 1.00 39.81 435 LYS A O 1
ATOM 3439 N N . CYS A 1 436 ? 19.141 -25.762 4.999 1.00 40.94 436 CYS A N 1
ATOM 3440 C CA . CYS A 1 436 ? 18.676 -25.630 3.620 1.00 40.94 436 CYS A CA 1
ATOM 3441 C C . CYS A 1 436 ? 19.519 -26.544 2.715 1.00 40.94 436 CYS A C 1
ATOM 3443 O O . CYS A 1 436 ? 20.624 -26.186 2.311 1.00 40.94 436 CYS A O 1
ATOM 3445 N N . GLN A 1 437 ? 19.018 -27.740 2.400 1.00 44.31 437 GLN A N 1
ATOM 3446 C CA . GLN A 1 437 ? 19.412 -28.395 1.155 1.00 44.31 437 GLN A CA 1
ATOM 3447 C C . GLN A 1 437 ? 18.993 -27.459 0.021 1.00 44.31 437 GLN A C 1
ATOM 3449 O O . GLN A 1 437 ? 17.829 -27.061 -0.045 1.00 44.31 437 GLN A O 1
ATOM 3454 N N . ILE A 1 438 ? 19.939 -27.074 -0.836 1.00 49.81 438 ILE A N 1
ATOM 3455 C CA . ILE A 1 438 ? 19.662 -26.232 -2.000 1.00 49.81 438 ILE A CA 1
ATOM 3456 C C . ILE A 1 438 ? 18.669 -27.002 -2.886 1.00 49.81 438 ILE A C 1
ATOM 3458 O O . ILE A 1 438 ? 19.045 -27.937 -3.593 1.00 49.81 438 ILE A O 1
ATOM 3462 N N . LYS A 1 439 ? 17.379 -26.638 -2.835 1.00 56.12 439 LYS A N 1
ATOM 3463 C CA . LYS A 1 439 ? 16.445 -26.946 -3.928 1.00 56.12 439 LYS A CA 1
ATOM 3464 C C . LYS A 1 439 ? 17.031 -26.325 -5.197 1.00 56.12 439 LYS A C 1
ATOM 3466 O O . LYS A 1 439 ? 17.663 -25.282 -5.093 1.00 56.12 439 LYS A O 1
ATOM 3471 N N . LYS A 1 440 ? 16.843 -26.956 -6.365 1.00 75.50 440 LYS A N 1
ATOM 3472 C CA . LYS A 1 440 ? 17.354 -26.478 -7.668 1.00 75.50 440 LYS A CA 1
ATOM 3473 C C . LYS A 1 440 ? 17.186 -24.951 -7.793 1.00 75.50 440 LYS A C 1
ATOM 3475 O O . LYS A 1 440 ? 16.081 -24.494 -8.057 1.00 75.50 440 LYS A O 1
ATOM 3480 N N . PHE A 1 441 ? 18.268 -24.201 -7.576 1.00 91.31 441 PHE A N 1
ATOM 3481 C CA . PHE A 1 441 ? 18.290 -22.741 -7.612 1.00 91.31 441 PHE A CA 1
ATOM 3482 C C . PHE A 1 441 ? 18.959 -22.275 -8.902 1.00 91.31 441 PHE A C 1
ATOM 3484 O O . PHE A 1 441 ? 19.970 -22.856 -9.312 1.00 91.31 441 PHE A O 1
ATOM 3491 N N . ARG A 1 442 ? 18.417 -21.236 -9.542 1.00 94.94 442 ARG A N 1
ATOM 3492 C CA . ARG A 1 442 ? 18.988 -20.677 -10.773 1.00 94.94 442 ARG A CA 1
ATOM 3493 C C . ARG A 1 442 ? 19.037 -19.154 -10.744 1.00 94.94 442 ARG A C 1
ATOM 3495 O O . ARG A 1 442 ? 18.049 -18.487 -10.464 1.00 94.94 442 ARG A O 1
ATOM 3502 N N . ILE A 1 443 ? 20.185 -18.614 -11.123 1.00 97.75 443 ILE A N 1
ATOM 3503 C CA . ILE A 1 443 ? 20.347 -17.210 -11.484 1.00 97.75 443 ILE A CA 1
ATOM 3504 C C . ILE A 1 443 ? 19.993 -17.076 -12.965 1.00 97.75 443 ILE A C 1
ATOM 3506 O O . ILE A 1 443 ? 20.571 -17.777 -13.802 1.00 97.75 443 ILE A O 1
ATOM 3510 N N . LEU A 1 444 ? 19.039 -16.206 -13.273 1.00 98.25 444 LEU A N 1
ATOM 3511 C CA . LEU A 1 444 ? 18.636 -15.848 -14.627 1.00 98.25 444 LEU A CA 1
ATOM 3512 C C . LEU A 1 444 ? 19.325 -14.542 -15.015 1.00 98.25 444 LEU A C 1
ATOM 3514 O O . LEU A 1 444 ? 19.330 -13.582 -14.240 1.00 98.25 444 LEU A O 1
ATOM 3518 N N . GLN A 1 445 ? 19.913 -14.509 -16.205 1.00 98.00 445 GLN A N 1
ATOM 3519 C CA . GLN A 1 445 ? 20.472 -13.289 -16.759 1.00 98.00 445 GLN A CA 1
ATOM 3520 C C . GLN A 1 445 ? 19.410 -12.555 -17.574 1.00 98.00 445 GLN A C 1
ATOM 3522 O O . GLN A 1 445 ? 19.053 -13.011 -18.660 1.00 98.00 445 GLN A O 1
ATOM 3527 N N . GLY A 1 446 ? 18.985 -11.390 -17.102 1.00 97.62 446 GLY A N 1
ATOM 3528 C CA . GLY A 1 446 ? 18.224 -10.439 -17.897 1.00 97.62 446 GLY A CA 1
ATOM 3529 C C . GLY A 1 446 ? 18.927 -9.095 -18.034 1.00 97.62 446 GLY A C 1
ATOM 3530 O O . GLY A 1 446 ? 20.131 -8.963 -17.810 1.00 97.62 446 GLY A O 1
ATOM 3531 N N . CYS A 1 447 ? 18.163 -8.084 -18.429 1.00 96.88 447 CYS A N 1
ATOM 3532 C CA . CYS A 1 447 ? 18.562 -6.682 -18.365 1.00 96.88 447 CYS A CA 1
ATOM 3533 C C . CYS A 1 447 ? 17.327 -5.793 -18.209 1.00 96.88 447 CYS A C 1
ATOM 3535 O O . CYS A 1 447 ? 16.224 -6.203 -18.576 1.00 96.88 447 CYS A O 1
ATOM 3537 N N . GLU A 1 448 ? 17.523 -4.563 -17.741 1.00 97.12 448 GLU A N 1
ATOM 3538 C CA . GLU A 1 448 ? 16.543 -3.489 -17.906 1.00 97.12 448 GLU A CA 1
ATOM 3539 C C . GLU A 1 448 ? 16.962 -2.581 -19.071 1.00 97.12 448 GLU A C 1
ATOM 3541 O O . GLU A 1 448 ? 17.744 -1.641 -18.905 1.00 97.12 448 GLU A O 1
ATOM 3546 N N . ALA A 1 449 ? 16.436 -2.892 -20.256 1.00 96.81 449 ALA A N 1
ATOM 3547 C CA . ALA A 1 449 ? 16.625 -2.133 -21.481 1.00 96.81 449 ALA A CA 1
ATOM 3548 C C . ALA A 1 449 ? 15.867 -0.799 -21.430 1.00 96.81 449 ALA A C 1
ATOM 3550 O O . ALA A 1 449 ? 14.682 -0.747 -21.078 1.00 96.81 449 ALA A O 1
ATOM 3551 N N . ASN A 1 450 ? 16.517 0.293 -21.833 1.00 95.00 450 ASN A N 1
ATOM 3552 C CA . ASN A 1 450 ? 15.822 1.571 -21.943 1.00 95.00 450 ASN A CA 1
ATOM 3553 C C . ASN A 1 450 ? 15.009 1.613 -23.233 1.00 95.00 450 ASN A C 1
ATOM 3555 O O . ASN A 1 450 ? 15.536 1.413 -24.326 1.00 95.00 450 ASN A O 1
ATOM 3559 N N . ILE A 1 451 ? 13.742 1.992 -23.113 1.00 96.62 451 ILE A N 1
ATOM 3560 C CA . ILE A 1 451 ? 12.904 2.355 -24.250 1.00 96.62 451 ILE A CA 1
ATOM 3561 C C . ILE A 1 451 ? 13.271 3.786 -24.643 1.00 96.62 451 ILE A C 1
ATOM 3563 O O . ILE A 1 451 ? 13.010 4.727 -23.891 1.00 96.62 451 ILE A O 1
ATOM 3567 N N . LEU A 1 452 ? 13.864 3.989 -25.815 1.00 95.81 452 LEU A N 1
ATOM 3568 C CA . LEU A 1 452 ? 14.216 5.303 -26.358 1.00 95.81 452 LEU A CA 1
ATOM 3569 C C . LEU A 1 452 ? 12.968 6.101 -26.761 1.00 95.81 452 LEU A C 1
ATOM 3571 O O . LEU A 1 452 ? 11.856 5.577 -26.792 1.00 95.81 452 LEU A O 1
ATOM 3575 N N . ALA A 1 453 ? 13.125 7.400 -27.037 1.00 92.81 453 ALA A N 1
ATOM 3576 C CA . ALA A 1 453 ? 12.002 8.305 -27.317 1.00 92.81 453 ALA A CA 1
ATOM 3577 C C . ALA A 1 453 ? 11.140 7.872 -28.519 1.00 92.81 453 ALA A C 1
ATOM 3579 O O . ALA A 1 453 ? 9.949 8.177 -28.552 1.00 92.81 453 ALA A O 1
ATOM 3580 N N . ASP A 1 454 ? 11.723 7.152 -29.478 1.00 96.00 454 ASP A N 1
ATOM 3581 C CA . ASP A 1 454 ? 11.033 6.621 -30.654 1.00 96.00 454 ASP A CA 1
ATOM 3582 C C . ASP A 1 454 ? 10.431 5.218 -30.431 1.00 96.00 454 ASP A C 1
ATOM 3584 O O . ASP A 1 454 ? 9.769 4.695 -31.326 1.00 96.00 454 ASP A O 1
ATOM 3588 N N . GLY A 1 455 ? 10.654 4.611 -29.261 1.00 97.00 455 GLY A N 1
ATOM 3589 C CA . GLY A 1 455 ? 10.188 3.274 -28.890 1.00 97.00 455 GLY A CA 1
ATOM 3590 C C . GLY A 1 455 ? 11.139 2.129 -29.251 1.00 97.00 455 GLY A C 1
ATOM 3591 O O . GLY A 1 455 ? 10.796 0.977 -28.997 1.00 97.00 455 GLY A O 1
ATOM 3592 N N . SER A 1 456 ? 12.305 2.413 -29.841 1.00 97.31 456 SER A N 1
ATOM 3593 C CA . SER A 1 456 ? 13.387 1.425 -29.970 1.00 97.31 456 SER A CA 1
ATOM 3594 C C . SER A 1 456 ? 14.080 1.178 -28.623 1.00 97.31 456 SER A C 1
ATOM 3596 O O . SER A 1 456 ? 13.895 1.947 -27.679 1.00 97.31 456 SER A O 1
ATOM 3598 N N . LEU A 1 457 ? 14.860 0.101 -28.514 1.00 97.25 457 LEU A N 1
ATOM 3599 C CA . LEU A 1 457 ? 15.650 -0.198 -27.318 1.00 97.25 457 LEU A CA 1
ATOM 3600 C C . LEU A 1 457 ? 17.066 0.366 -27.455 1.00 97.25 457 LEU A C 1
ATOM 3602 O O . LEU A 1 457 ? 17.604 0.485 -28.555 1.00 97.25 457 LEU A O 1
ATOM 3606 N N . ASP A 1 458 ? 17.687 0.711 -26.332 1.00 95.12 458 ASP A N 1
ATOM 3607 C CA . ASP A 1 458 ? 19.034 1.292 -26.292 1.00 95.12 458 ASP A CA 1
ATOM 3608 C C . ASP A 1 458 ? 20.178 0.281 -26.471 1.00 95.12 458 ASP A C 1
ATOM 3610 O O . ASP A 1 458 ? 21.353 0.645 -26.376 1.00 95.12 458 ASP A O 1
ATOM 3614 N N . ILE A 1 459 ? 19.844 -0.978 -26.741 1.00 95.50 459 ILE A N 1
ATOM 3615 C CA . ILE A 1 459 ? 20.776 -2.079 -26.937 1.00 95.50 459 ILE A CA 1
ATOM 3616 C C . ILE A 1 459 ? 20.337 -2.946 -28.118 1.00 95.50 459 ILE A C 1
ATOM 3618 O O . ILE A 1 459 ? 19.153 -3.021 -28.442 1.00 95.50 459 ILE A O 1
ATOM 3622 N N . LYS A 1 460 ? 21.305 -3.571 -28.793 1.00 96.38 460 LYS A N 1
ATOM 3623 C CA . LYS A 1 460 ? 21.059 -4.342 -30.014 1.00 96.38 460 LYS A CA 1
ATOM 3624 C C . LYS A 1 460 ? 20.308 -5.649 -29.754 1.00 96.38 460 LYS A C 1
ATOM 3626 O O . LYS A 1 460 ? 20.624 -6.369 -28.804 1.00 96.38 460 LYS A O 1
ATOM 3631 N N . ASP A 1 461 ? 19.419 -6.005 -30.678 1.00 97.06 461 ASP A N 1
ATOM 3632 C CA . ASP A 1 461 ? 18.621 -7.233 -30.618 1.00 97.06 461 ASP A CA 1
ATOM 3633 C C . ASP A 1 461 ? 19.490 -8.500 -30.536 1.00 97.06 461 ASP A C 1
ATOM 3635 O O . ASP A 1 461 ? 19.135 -9.431 -29.819 1.00 97.06 461 ASP A O 1
ATOM 3639 N N . GLU A 1 462 ? 20.678 -8.543 -31.159 1.00 97.25 462 GLU A N 1
ATOM 3640 C CA . GLU A 1 462 ? 21.550 -9.729 -31.083 1.00 97.25 462 GLU A CA 1
ATOM 3641 C C . GLU A 1 462 ? 22.129 -9.974 -29.680 1.00 97.25 462 GLU A C 1
ATOM 3643 O O . GLU A 1 462 ? 22.560 -11.090 -29.366 1.00 97.25 462 GLU A O 1
ATOM 3648 N N . ALA A 1 463 ? 22.202 -8.937 -28.842 1.00 96.50 463 ALA A N 1
ATOM 3649 C CA . ALA A 1 463 ? 22.577 -9.080 -27.440 1.00 96.50 463 ALA A CA 1
ATOM 3650 C C . ALA A 1 463 ? 21.374 -9.503 -26.593 1.00 96.50 463 ALA A C 1
ATOM 3652 O O . ALA A 1 463 ? 21.520 -10.390 -25.749 1.00 96.50 463 ALA A O 1
ATOM 3653 N N . LEU A 1 464 ? 20.202 -8.917 -26.861 1.00 97.12 464 LEU A N 1
ATOM 3654 C CA . LEU A 1 464 ? 18.948 -9.236 -26.178 1.00 97.12 464 LEU A CA 1
ATOM 3655 C C . LEU A 1 464 ? 18.535 -10.693 -26.386 1.00 97.12 464 LEU A C 1
ATOM 3657 O O . LEU A 1 464 ? 18.268 -11.384 -25.411 1.00 97.12 464 LEU A O 1
ATOM 3661 N N . ALA A 1 465 ? 18.618 -11.194 -27.621 1.00 97.44 465 ALA A N 1
ATOM 3662 C CA . ALA A 1 465 ? 18.251 -12.561 -28.003 1.00 97.44 465 ALA A CA 1
ATOM 3663 C C . ALA A 1 465 ? 19.037 -13.658 -27.264 1.00 97.44 465 ALA A C 1
ATOM 3665 O O . ALA A 1 465 ? 18.700 -14.839 -27.329 1.00 97.44 465 ALA A O 1
ATOM 3666 N N . LYS A 1 466 ? 20.139 -13.294 -26.600 1.00 96.94 466 LYS A N 1
ATOM 3667 C CA . LYS A 1 466 ? 20.931 -14.227 -25.801 1.00 96.94 466 LYS A CA 1
ATOM 3668 C C . LYS A 1 466 ? 20.437 -14.282 -24.355 1.00 96.94 466 LYS A C 1
ATOM 3670 O O . LYS A 1 466 ? 20.803 -15.221 -23.658 1.00 96.94 466 LYS A O 1
ATOM 3675 N N . LEU A 1 467 ? 19.769 -13.259 -23.825 1.00 97.25 467 LEU A N 1
ATOM 3676 C CA . LEU A 1 467 ? 19.374 -13.178 -22.409 1.00 97.25 467 LEU A CA 1
ATOM 3677 C C . LEU A 1 467 ? 18.313 -14.237 -22.064 1.00 97.25 467 LEU A C 1
ATOM 3679 O O . LEU A 1 467 ? 17.632 -14.741 -22.950 1.00 97.25 467 LEU A O 1
ATOM 3683 N N . ASP A 1 468 ? 18.210 -14.608 -20.784 1.00 98.31 468 ASP A N 1
ATOM 3684 C CA . ASP A 1 468 ? 17.132 -15.489 -20.314 1.00 98.31 468 ASP A CA 1
ATOM 3685 C C . ASP A 1 468 ? 15.773 -14.757 -20.346 1.00 98.31 468 ASP A C 1
ATOM 3687 O O . ASP A 1 468 ? 14.748 -15.414 -20.503 1.00 98.31 468 ASP A O 1
ATOM 3691 N N . TYR A 1 469 ? 15.768 -13.428 -20.159 1.00 98.50 469 TYR A N 1
ATOM 3692 C CA . TYR A 1 469 ? 14.602 -12.546 -20.315 1.00 98.50 469 TYR A CA 1
ATOM 3693 C C . TYR A 1 469 ? 15.024 -11.071 -20.468 1.00 98.50 469 TYR A C 1
ATOM 3695 O O . TYR A 1 469 ? 16.135 -10.689 -20.090 1.00 98.50 469 TYR A O 1
ATOM 3703 N N . VAL A 1 470 ? 14.132 -10.213 -20.959 1.00 98.38 470 VAL A N 1
ATOM 3704 C CA . VAL A 1 470 ? 14.350 -8.766 -21.106 1.00 98.38 470 VAL A CA 1
ATOM 3705 C C . VAL A 1 470 ? 13.224 -7.979 -20.454 1.00 98.38 470 VAL A C 1
ATOM 3707 O O . VAL A 1 470 ? 12.042 -8.141 -20.762 1.00 98.38 470 VAL A O 1
ATOM 3710 N N . ILE A 1 471 ? 13.619 -7.053 -19.586 1.00 98.38 471 ILE A N 1
ATOM 3711 C CA . ILE A 1 471 ? 12.753 -6.006 -19.058 1.00 98.38 471 ILE A CA 1
ATOM 3712 C C . ILE A 1 471 ? 12.990 -4.741 -19.879 1.00 98.38 471 ILE A C 1
ATOM 3714 O O . ILE A 1 471 ? 14.137 -4.366 -20.100 1.00 98.38 471 ILE A O 1
ATOM 3718 N N . ALA A 1 472 ? 11.935 -4.053 -20.302 1.00 97.88 472 ALA A N 1
ATOM 3719 C CA . ALA A 1 472 ? 12.024 -2.765 -20.980 1.00 97.88 472 ALA A CA 1
ATOM 3720 C C . ALA A 1 472 ? 11.295 -1.674 -20.183 1.00 97.88 472 ALA A C 1
ATOM 3722 O O . ALA A 1 472 ? 10.148 -1.851 -19.775 1.00 97.88 472 ALA A O 1
ATOM 3723 N N . GLY A 1 473 ? 11.947 -0.529 -19.973 1.00 95.56 473 GLY A N 1
ATOM 3724 C CA . GLY A 1 473 ? 11.416 0.563 -19.151 1.00 95.56 473 GLY A CA 1
ATOM 3725 C C . GLY A 1 473 ? 11.600 1.944 -19.771 1.00 95.56 473 GLY A C 1
ATOM 3726 O O . GLY A 1 473 ? 12.491 2.175 -20.586 1.00 95.56 473 GLY A O 1
ATOM 3727 N N . VAL A 1 474 ? 10.744 2.892 -19.381 1.00 93.12 474 VAL A N 1
ATOM 3728 C CA . VAL A 1 474 ? 10.888 4.309 -19.751 1.00 93.12 474 VAL A CA 1
ATOM 3729 C C . VAL A 1 474 ? 11.563 5.067 -18.612 1.00 93.12 474 VAL A C 1
ATOM 3731 O O . VAL A 1 474 ? 10.978 5.230 -17.540 1.00 93.12 474 VAL A O 1
ATOM 3734 N N . HIS A 1 475 ? 12.740 5.636 -18.879 1.00 86.69 475 HIS A N 1
ATOM 3735 C CA . HIS A 1 475 ? 13.523 6.401 -17.891 1.00 86.69 475 HIS A CA 1
ATOM 3736 C C . HIS A 1 475 ? 13.788 7.856 -18.310 1.00 86.69 475 HIS A C 1
ATOM 3738 O O . HIS A 1 475 ? 14.483 8.600 -17.620 1.00 86.69 475 HIS A O 1
ATOM 3744 N N . SER A 1 476 ? 13.204 8.295 -19.427 1.00 81.62 476 SER A N 1
ATOM 3745 C CA . SER A 1 476 ? 13.402 9.630 -20.000 1.00 81.62 476 SER A CA 1
ATOM 3746 C C . SER A 1 476 ? 12.155 10.161 -20.704 1.00 81.62 476 SER A C 1
ATOM 3748 O O . SER A 1 476 ? 11.220 9.420 -21.020 1.00 81.62 476 SER A O 1
ATOM 3750 N N . ASN A 1 477 ? 12.149 11.466 -20.986 1.00 81.56 477 ASN A N 1
ATOM 3751 C CA . ASN A 1 477 ? 11.104 12.141 -21.760 1.00 81.56 477 ASN A CA 1
ATOM 3752 C C . ASN A 1 477 ? 9.685 11.949 -21.180 1.00 81.56 477 ASN A C 1
ATOM 3754 O O . ASN A 1 477 ? 8.714 11.797 -21.913 1.00 81.56 477 ASN A O 1
ATOM 3758 N N . PHE A 1 478 ? 9.536 12.014 -19.853 1.00 80.81 478 PHE A N 1
ATOM 3759 C CA . PHE A 1 478 ? 8.261 11.765 -19.156 1.00 80.81 478 PHE A CA 1
ATOM 3760 C C . PHE A 1 478 ? 7.118 12.742 -19.491 1.00 80.81 478 PHE A C 1
ATOM 3762 O O . PHE A 1 478 ? 5.978 12.496 -19.122 1.00 80.81 478 PHE A O 1
ATOM 3769 N N . LYS A 1 479 ? 7.403 13.858 -20.174 1.00 80.81 479 LYS A N 1
ATOM 3770 C CA . LYS A 1 479 ? 6.415 14.892 -20.533 1.00 80.81 479 LYS A CA 1
ATOM 3771 C C . LYS A 1 479 ? 5.871 14.762 -21.964 1.00 80.81 479 LYS A C 1
ATOM 3773 O O . LYS A 1 479 ? 5.305 15.720 -22.483 1.00 80.81 479 LYS A O 1
ATOM 3778 N N . MET A 1 480 ? 6.087 13.628 -22.633 1.00 81.88 480 MET A N 1
ATOM 3779 C CA . MET A 1 480 ? 5.538 13.400 -23.975 1.00 81.88 480 MET A CA 1
ATOM 3780 C C . MET A 1 480 ? 3.998 13.408 -23.962 1.00 81.88 480 MET A C 1
ATOM 3782 O O . MET A 1 480 ? 3.398 13.020 -22.957 1.00 81.88 480 MET A O 1
ATOM 3786 N N . PRO A 1 481 ? 3.348 13.800 -25.076 1.00 90.56 481 PRO A N 1
ATOM 3787 C CA . PRO A 1 481 ? 1.905 13.636 -25.238 1.00 90.56 481 PRO A CA 1
ATOM 3788 C C . PRO A 1 481 ? 1.466 12.183 -25.018 1.00 90.56 481 PRO A C 1
ATOM 3790 O O . PRO A 1 481 ? 2.201 11.257 -25.378 1.00 90.56 481 PRO A O 1
ATOM 3793 N N . LYS A 1 482 ? 0.258 11.990 -24.472 1.00 93.06 482 LYS A N 1
ATOM 3794 C CA . LYS A 1 482 ? -0.288 10.676 -24.093 1.00 93.06 482 LYS A CA 1
ATOM 3795 C C . LYS A 1 482 ? -0.201 9.661 -25.232 1.00 93.06 482 LYS A C 1
ATOM 3797 O O . LYS A 1 482 ? 0.254 8.535 -25.038 1.00 93.06 482 LYS A O 1
ATOM 3802 N N . GLU A 1 483 ? -0.610 10.068 -26.428 1.00 97.62 483 GLU A N 1
ATOM 3803 C CA . GLU A 1 483 ? -0.642 9.229 -27.626 1.00 97.62 483 GLU A CA 1
ATOM 3804 C C . GLU A 1 483 ? 0.774 8.790 -28.013 1.00 97.62 483 GLU A C 1
ATOM 3806 O O . GLU A 1 483 ? 1.011 7.613 -28.267 1.00 97.62 483 GLU A O 1
ATOM 3811 N N . LYS A 1 484 ? 1.743 9.712 -27.951 1.00 97.62 484 LYS A N 1
ATOM 3812 C CA . LYS A 1 484 ? 3.145 9.437 -28.287 1.00 97.62 484 LYS A CA 1
ATOM 3813 C C . LYS A 1 484 ? 3.846 8.552 -27.264 1.00 97.62 484 LYS A C 1
ATOM 3815 O O . LYS A 1 484 ? 4.600 7.668 -27.658 1.00 97.62 484 LYS A O 1
ATOM 3820 N N . MET A 1 485 ? 3.593 8.749 -25.969 1.00 96.12 485 MET A N 1
ATOM 3821 C CA . MET A 1 485 ? 4.123 7.854 -24.933 1.00 96.12 485 MET A CA 1
ATOM 3822 C C . MET A 1 485 ? 3.520 6.445 -25.054 1.00 96.12 485 MET A C 1
ATOM 3824 O O . MET A 1 485 ? 4.228 5.452 -24.912 1.00 96.12 485 MET A O 1
ATOM 3828 N N . THR A 1 486 ? 2.230 6.352 -25.388 1.00 98.25 486 THR A N 1
ATOM 3829 C CA . THR A 1 486 ? 1.552 5.069 -25.629 1.00 98.25 486 THR A CA 1
ATOM 3830 C C . THR A 1 486 ? 2.158 4.339 -26.834 1.00 98.25 486 THR A C 1
ATOM 3832 O O . THR A 1 486 ? 2.518 3.171 -26.718 1.00 98.25 486 THR A O 1
ATOM 3835 N N . GLU A 1 487 ? 2.335 5.021 -27.973 1.00 98.38 487 GLU A N 1
ATOM 3836 C CA . GLU A 1 487 ? 2.986 4.464 -29.174 1.00 98.38 487 GLU A CA 1
ATOM 3837 C C . GLU A 1 487 ? 4.420 3.993 -28.887 1.00 98.38 487 GLU A C 1
ATOM 3839 O O . GLU A 1 487 ? 4.806 2.904 -29.312 1.00 98.38 487 GLU A O 1
ATOM 3844 N N . ARG A 1 488 ? 5.185 4.782 -28.120 1.00 98.25 488 ARG A N 1
ATOM 3845 C CA . ARG A 1 488 ? 6.553 4.459 -27.687 1.00 98.25 488 ARG A CA 1
ATOM 3846 C C . ARG A 1 488 ? 6.611 3.135 -26.920 1.00 98.25 488 ARG A C 1
ATOM 3848 O O . ARG A 1 488 ? 7.439 2.291 -27.246 1.00 98.25 488 ARG A O 1
ATOM 3855 N N . ILE A 1 489 ? 5.729 2.939 -25.936 1.00 98.31 489 ILE A N 1
ATOM 3856 C CA . ILE A 1 489 ? 5.683 1.701 -25.139 1.00 98.31 489 ILE A CA 1
ATOM 3857 C C . ILE A 1 489 ? 5.195 0.520 -25.988 1.00 98.31 489 ILE A C 1
ATOM 3859 O O . ILE A 1 489 ? 5.793 -0.550 -25.944 1.00 98.31 489 ILE A O 1
ATOM 3863 N N . ILE A 1 490 ? 4.159 0.709 -26.813 1.00 98.50 490 ILE A N 1
ATOM 3864 C CA . ILE A 1 490 ? 3.644 -0.351 -27.696 1.00 98.50 490 ILE A CA 1
ATOM 3865 C C . ILE A 1 490 ? 4.712 -0.818 -28.692 1.00 98.50 490 ILE A C 1
ATOM 3867 O O . ILE A 1 490 ? 4.786 -2.007 -28.992 1.00 98.50 490 ILE A O 1
ATOM 3871 N N . ARG A 1 491 ? 5.552 0.085 -29.209 1.00 98.38 491 ARG A N 1
ATOM 3872 C CA . ARG A 1 491 ? 6.658 -0.302 -30.094 1.00 98.38 491 ARG A CA 1
ATOM 3873 C C . ARG A 1 491 ? 7.673 -1.197 -29.379 1.00 98.38 491 ARG A C 1
ATOM 3875 O O . ARG A 1 491 ? 8.106 -2.170 -29.985 1.00 98.38 491 ARG A O 1
ATOM 3882 N N . ALA A 1 492 ? 7.991 -0.911 -28.116 1.00 98.19 492 ALA A N 1
ATOM 3883 C CA . ALA A 1 492 ? 8.862 -1.766 -27.312 1.00 98.19 492 ALA A CA 1
ATOM 3884 C C . ALA A 1 492 ? 8.233 -3.143 -27.046 1.00 98.19 492 ALA A C 1
ATOM 3886 O O . ALA A 1 492 ? 8.910 -4.148 -27.213 1.00 98.19 492 ALA A O 1
ATOM 3887 N N . ILE A 1 493 ? 6.932 -3.196 -26.731 1.00 98.25 493 ILE A N 1
ATOM 3888 C CA . ILE A 1 493 ? 6.180 -4.456 -26.553 1.00 98.25 493 ILE A CA 1
ATOM 3889 C C . ILE A 1 493 ? 6.237 -5.342 -27.807 1.00 98.25 493 ILE A C 1
ATOM 3891 O O . ILE A 1 493 ? 6.238 -6.558 -27.703 1.00 98.25 493 ILE A O 1
ATOM 3895 N N . LYS A 1 494 ? 6.289 -4.746 -29.004 1.00 97.75 494 LYS A N 1
ATOM 3896 C CA . LYS A 1 494 ? 6.368 -5.489 -30.272 1.00 97.75 494 LYS A CA 1
ATOM 3897 C C . LYS A 1 494 ? 7.766 -6.026 -30.599 1.00 97.75 494 LYS A C 1
ATOM 3899 O O . LYS A 1 494 ? 7.911 -6.699 -31.619 1.00 97.75 494 LYS A O 1
ATOM 3904 N N . ASN A 1 495 ? 8.797 -5.697 -29.819 1.00 97.88 495 ASN A N 1
ATOM 3905 C CA . ASN A 1 495 ? 10.121 -6.277 -30.022 1.00 97.88 495 ASN A CA 1
ATOM 3906 C C . ASN A 1 495 ? 10.097 -7.747 -29.553 1.00 97.88 495 ASN A C 1
ATOM 3908 O O . ASN A 1 495 ? 9.739 -7.987 -28.403 1.00 97.88 495 ASN A O 1
ATOM 3912 N N . PRO A 1 496 ? 10.502 -8.722 -30.393 1.00 96.81 496 PRO A N 1
ATOM 3913 C CA . PRO A 1 496 ? 10.393 -10.151 -30.077 1.00 96.81 496 PRO A CA 1
ATOM 3914 C C . PRO A 1 496 ? 11.274 -10.605 -28.907 1.00 96.81 496 PRO A C 1
ATOM 3916 O O . PRO A 1 496 ? 11.119 -11.728 -28.441 1.00 96.81 496 PRO A O 1
ATOM 3919 N N . ASN A 1 497 ? 12.211 -9.767 -28.457 1.00 97.81 497 ASN A N 1
ATOM 3920 C CA . ASN A 1 497 ? 13.063 -10.068 -27.317 1.00 97.81 497 ASN A CA 1
ATOM 3921 C C . ASN A 1 497 ? 12.517 -9.517 -25.993 1.00 97.81 497 ASN A C 1
ATOM 3923 O O . ASN A 1 497 ? 13.133 -9.789 -24.976 1.00 97.81 497 ASN A O 1
ATOM 3927 N N . VAL A 1 498 ? 11.453 -8.700 -25.977 1.00 98.19 498 VAL A N 1
ATOM 3928 C CA . VAL A 1 498 ? 10.933 -8.072 -24.746 1.00 98.19 498 VAL A CA 1
ATOM 3929 C C . VAL A 1 498 ? 9.912 -8.975 -24.064 1.00 98.19 498 VAL A C 1
ATOM 3931 O O . VAL A 1 498 ? 8.873 -9.273 -24.642 1.00 98.19 498 VAL A O 1
ATOM 3934 N N . ASP A 1 499 ? 10.158 -9.313 -22.796 1.00 98.12 499 ASP A N 1
ATOM 3935 C CA . ASP A 1 499 ? 9.260 -10.154 -21.993 1.00 98.12 499 ASP A CA 1
ATOM 3936 C C . ASP A 1 499 ? 8.414 -9.342 -20.999 1.00 98.12 499 ASP A C 1
ATOM 3938 O O . ASP A 1 499 ? 7.292 -9.720 -20.658 1.00 98.12 499 ASP A O 1
ATOM 3942 N N . ILE A 1 500 ? 8.958 -8.236 -20.473 1.00 98.31 500 ILE A N 1
ATOM 3943 C CA . ILE A 1 500 ? 8.364 -7.489 -19.353 1.00 98.31 500 ILE A CA 1
ATOM 3944 C C . ILE A 1 500 ? 8.499 -5.981 -19.587 1.00 98.31 500 ILE A C 1
ATOM 3946 O O . ILE A 1 500 ? 9.576 -5.494 -19.914 1.00 98.31 500 ILE A O 1
ATOM 3950 N N . ILE A 1 501 ? 7.438 -5.210 -19.323 1.00 97.81 501 ILE A N 1
ATOM 3951 C CA . ILE A 1 501 ? 7.524 -3.745 -19.206 1.00 97.81 501 ILE A CA 1
ATOM 3952 C C . ILE A 1 501 ? 7.670 -3.354 -17.730 1.00 97.81 501 ILE A C 1
ATOM 3954 O O . ILE A 1 501 ? 6.764 -3.611 -16.932 1.00 97.81 501 ILE A O 1
ATOM 3958 N N . SER A 1 502 ? 8.790 -2.730 -17.349 1.00 95.06 502 SER A N 1
ATOM 3959 C CA . SER A 1 502 ? 9.014 -2.291 -15.965 1.00 95.06 502 SER A CA 1
ATOM 3960 C C . SER A 1 502 ? 8.230 -1.029 -15.620 1.00 95.06 502 SER A C 1
ATOM 3962 O O . SER A 1 502 ? 8.056 -0.141 -16.454 1.00 95.06 502 SER A O 1
ATOM 3964 N N . HIS A 1 503 ? 7.747 -0.982 -14.364 1.00 94.44 503 HIS A N 1
ATOM 3965 C CA . HIS A 1 503 ? 7.161 0.192 -13.686 1.00 94.44 503 HIS A CA 1
ATOM 3966 C C . HIS A 1 503 ? 6.447 1.183 -14.643 1.00 94.44 503 HIS A C 1
ATOM 3968 O O . HIS A 1 503 ? 6.784 2.369 -14.686 1.00 94.44 503 HIS A O 1
ATOM 3974 N N . PRO A 1 504 ? 5.401 0.730 -15.371 1.00 94.00 504 PRO A N 1
ATOM 3975 C CA . PRO A 1 504 ? 4.934 1.302 -16.645 1.00 94.00 504 PRO A CA 1
ATOM 3976 C C . PRO A 1 504 ? 4.323 2.705 -16.578 1.00 94.00 504 PRO A C 1
ATOM 3978 O O . PRO A 1 504 ? 3.909 3.235 -17.598 1.00 94.00 504 PRO A O 1
ATOM 3981 N N . THR A 1 505 ? 4.213 3.310 -15.396 1.00 91.56 505 THR A N 1
ATOM 3982 C CA . THR A 1 505 ? 3.762 4.701 -15.222 1.00 91.56 505 THR A CA 1
ATOM 3983 C C . THR A 1 505 ? 4.907 5.668 -14.953 1.00 91.56 505 THR A C 1
ATOM 3985 O O . THR A 1 505 ? 4.703 6.883 -14.949 1.00 91.56 505 THR A O 1
ATOM 3988 N N . GLY A 1 506 ? 6.095 5.149 -14.623 1.00 84.88 506 GLY A N 1
ATOM 3989 C CA . GLY A 1 506 ? 7.250 5.916 -14.158 1.00 84.88 506 GLY A CA 1
ATOM 3990 C C . GLY A 1 506 ? 6.998 6.758 -12.909 1.00 84.88 506 GLY A C 1
ATOM 3991 O O . GLY A 1 506 ? 7.822 7.624 -12.587 1.00 84.88 506 GLY A O 1
ATOM 3992 N N . ARG A 1 507 ? 5.875 6.550 -12.210 1.00 86.88 507 ARG A N 1
ATOM 3993 C CA . ARG A 1 507 ? 5.528 7.323 -11.019 1.00 86.88 507 ARG A CA 1
ATOM 3994 C C . ARG A 1 507 ? 6.525 7.046 -9.901 1.00 86.88 507 ARG A C 1
ATOM 3996 O O . ARG A 1 507 ? 6.929 5.909 -9.667 1.00 86.88 507 ARG A O 1
ATOM 4003 N N . LEU A 1 508 ? 6.849 8.082 -9.145 1.00 78.12 508 LEU A N 1
ATOM 4004 C CA . LEU A 1 508 ? 7.534 7.972 -7.865 1.00 78.12 508 LEU A CA 1
ATOM 4005 C C . LEU A 1 508 ? 6.596 8.571 -6.828 1.00 78.12 508 LEU A C 1
ATOM 4007 O O . LEU A 1 508 ? 6.412 9.785 -6.782 1.00 78.12 508 LEU A O 1
ATOM 4011 N N . ILE A 1 509 ? 5.966 7.727 -6.017 1.00 80.62 509 ILE A N 1
ATOM 4012 C CA . ILE A 1 509 ? 4.937 8.164 -5.069 1.00 80.62 509 ILE A CA 1
ATOM 4013 C C . ILE A 1 509 ? 5.501 9.288 -4.176 1.00 80.62 509 ILE A C 1
ATOM 4015 O O . ILE A 1 509 ? 6.590 9.151 -3.620 1.00 80.62 509 ILE A O 1
ATOM 4019 N N . GLN A 1 510 ? 4.764 10.403 -4.075 1.00 74.75 510 GLN A N 1
ATOM 4020 C CA . GLN A 1 510 ? 5.150 11.649 -3.380 1.00 74.75 510 GLN A CA 1
ATOM 4021 C C . GLN A 1 510 ? 6.344 12.425 -3.974 1.00 74.75 510 GLN A C 1
ATOM 4023 O O . GLN A 1 510 ? 6.774 13.411 -3.380 1.00 74.75 510 GLN A O 1
ATOM 4028 N N . LYS A 1 511 ? 6.885 12.022 -5.130 1.00 70.69 511 LYS A N 1
ATOM 4029 C CA . LYS A 1 511 ? 8.035 12.683 -5.778 1.00 70.69 511 LYS A CA 1
ATOM 4030 C C . LYS A 1 511 ? 7.780 13.080 -7.231 1.00 70.69 511 LYS A C 1
ATOM 4032 O O . LYS A 1 511 ? 8.197 14.157 -7.644 1.00 70.69 511 LYS A O 1
ATOM 4037 N N . ARG A 1 512 ? 7.155 12.202 -8.016 1.00 78.44 512 ARG A N 1
ATOM 4038 C CA . ARG A 1 512 ? 6.896 12.383 -9.448 1.00 78.44 512 ARG A CA 1
ATOM 4039 C C . ARG A 1 512 ? 5.587 11.699 -9.819 1.00 78.44 512 ARG A C 1
ATOM 4041 O O . ARG A 1 512 ? 5.437 10.502 -9.570 1.00 78.44 512 ARG A O 1
ATOM 4048 N N . ASP A 1 513 ? 4.684 12.452 -10.428 1.00 77.00 513 ASP A N 1
ATOM 4049 C CA . ASP A 1 513 ? 3.439 11.909 -10.965 1.00 77.00 513 ASP A CA 1
ATOM 4050 C C . ASP A 1 513 ? 3.706 10.941 -12.127 1.00 77.00 513 ASP A C 1
ATOM 4052 O O . ASP A 1 513 ? 4.801 10.897 -12.694 1.00 77.00 513 ASP A O 1
ATOM 4056 N N . GLU A 1 514 ? 2.703 10.135 -12.458 1.00 84.62 514 GLU A N 1
ATOM 4057 C CA . GLU A 1 514 ? 2.744 9.279 -13.640 1.00 84.62 514 GLU A CA 1
ATOM 4058 C C . GLU A 1 514 ? 2.848 10.096 -14.931 1.00 84.62 514 GLU A C 1
ATOM 4060 O O . GLU A 1 514 ? 2.276 11.183 -15.052 1.00 84.62 514 GLU A O 1
ATOM 4065 N N . TYR A 1 515 ? 3.567 9.563 -15.918 1.00 81.81 515 TYR A N 1
ATOM 4066 C CA . TYR A 1 515 ? 3.452 10.074 -17.278 1.00 81.81 515 TYR A CA 1
ATOM 4067 C C . TYR A 1 515 ? 2.139 9.601 -17.913 1.00 81.81 515 TYR A C 1
ATOM 4069 O O . TYR A 1 515 ? 1.582 8.564 -17.554 1.00 81.81 515 TYR A O 1
ATOM 4077 N N . LEU A 1 516 ? 1.626 10.378 -18.867 1.00 86.44 516 LEU A N 1
ATOM 4078 C CA . LEU A 1 516 ? 0.327 10.104 -19.475 1.00 86.44 516 LEU A CA 1
ATOM 4079 C C . LEU A 1 516 ? 0.431 8.943 -20.469 1.00 86.44 516 LEU A C 1
ATOM 4081 O O . LEU A 1 516 ? 1.175 9.036 -21.442 1.00 86.44 516 LEU A O 1
ATOM 4085 N N . ILE A 1 517 ? -0.351 7.884 -20.252 1.00 94.88 517 ILE A N 1
ATOM 4086 C CA . ILE A 1 517 ? -0.441 6.706 -21.129 1.00 94.88 517 ILE A CA 1
ATOM 4087 C C . ILE A 1 517 ? -1.878 6.196 -21.246 1.00 94.88 517 ILE A C 1
ATOM 4089 O O . ILE A 1 517 ? -2.735 6.491 -20.411 1.00 94.88 517 ILE A O 1
ATOM 4093 N N . ASP A 1 518 ? -2.154 5.445 -22.308 1.00 97.50 518 ASP A N 1
ATOM 4094 C CA . ASP A 1 518 ? -3.384 4.674 -22.485 1.00 97.50 518 ASP A CA 1
ATOM 4095 C C . ASP A 1 518 ? -3.148 3.211 -22.075 1.00 97.50 518 ASP A C 1
ATOM 4097 O O . ASP A 1 518 ? -2.603 2.413 -22.841 1.00 97.50 518 ASP A O 1
ATOM 4101 N N . PHE A 1 519 ? -3.524 2.877 -20.838 1.00 95.75 519 PHE A N 1
ATOM 4102 C CA . PHE A 1 519 ? -3.315 1.539 -20.284 1.00 95.75 519 PHE A CA 1
ATOM 4103 C C . PHE A 1 519 ? -4.074 0.454 -21.043 1.00 95.75 519 PHE A C 1
ATOM 4105 O O . PHE A 1 519 ? -3.511 -0.614 -21.260 1.00 95.75 519 PHE A O 1
ATOM 4112 N N . ASP A 1 520 ? -5.303 0.717 -21.489 1.00 97.06 520 ASP A N 1
ATOM 4113 C CA . ASP A 1 520 ? -6.103 -0.287 -22.194 1.00 97.06 520 ASP A CA 1
ATOM 4114 C C . ASP A 1 520 ? -5.431 -0.680 -23.514 1.00 97.06 520 ASP A C 1
ATOM 4116 O O . ASP A 1 520 ? -5.335 -1.865 -23.840 1.00 97.06 520 ASP A O 1
ATOM 4120 N N . LYS A 1 521 ? -4.876 0.297 -24.244 1.00 97.81 521 LYS A N 1
ATOM 4121 C CA . LYS A 1 521 ? -4.102 0.026 -25.467 1.00 97.81 521 LYS A CA 1
ATOM 4122 C C . LYS A 1 521 ? -2.798 -0.715 -25.191 1.00 97.81 521 LYS A C 1
ATOM 4124 O O . LYS A 1 521 ? -2.448 -1.612 -25.954 1.00 97.81 521 LYS A O 1
ATOM 4129 N N . ILE A 1 522 ? -2.083 -0.353 -24.126 1.00 97.19 522 ILE A N 1
ATOM 4130 C CA . ILE A 1 522 ? -0.838 -1.030 -23.730 1.00 97.19 522 ILE A CA 1
ATOM 4131 C C . ILE A 1 522 ? -1.121 -2.489 -23.355 1.00 97.19 522 ILE A C 1
ATOM 4133 O O . ILE A 1 522 ? -0.439 -3.384 -23.847 1.00 97.19 522 ILE A O 1
ATOM 4137 N N . LEU A 1 523 ? -2.154 -2.745 -22.549 1.00 96.94 523 LEU A N 1
ATOM 4138 C CA . LEU A 1 523 ? -2.561 -4.096 -22.156 1.00 96.94 523 LEU A CA 1
ATOM 4139 C C . LEU A 1 523 ? -3.047 -4.916 -23.357 1.00 96.94 523 LEU A C 1
ATOM 4141 O O . LEU A 1 523 ? -2.720 -6.096 -23.463 1.00 96.94 523 LEU A O 1
ATOM 4145 N N . ALA A 1 524 ? -3.785 -4.302 -24.287 1.00 97.56 524 ALA A N 1
ATOM 4146 C CA . ALA A 1 524 ? -4.202 -4.963 -25.522 1.00 97.56 524 ALA A CA 1
ATOM 4147 C C . ALA A 1 524 ? -3.004 -5.346 -26.406 1.00 97.56 524 ALA A C 1
ATOM 4149 O O . ALA A 1 524 ? -2.988 -6.445 -26.955 1.00 97.56 524 ALA A O 1
ATOM 4150 N N . ALA A 1 525 ? -1.996 -4.475 -26.513 1.00 96.94 525 ALA A N 1
ATOM 4151 C CA . ALA A 1 525 ? -0.764 -4.778 -27.235 1.00 96.94 525 ALA A CA 1
ATOM 4152 C C . ALA A 1 525 ? 0.024 -5.911 -26.563 1.00 96.94 525 ALA A C 1
ATOM 4154 O O . ALA A 1 525 ? 0.431 -6.837 -27.252 1.00 96.94 525 ALA A O 1
ATOM 4155 N N . ALA A 1 526 ? 0.173 -5.878 -25.235 1.00 96.06 526 ALA A N 1
ATOM 4156 C CA . ALA A 1 526 ? 0.864 -6.922 -24.476 1.00 96.06 526 ALA A CA 1
ATOM 4157 C C . ALA A 1 526 ? 0.156 -8.285 -24.538 1.00 96.06 526 ALA A C 1
ATOM 4159 O O . ALA A 1 526 ? 0.805 -9.313 -24.441 1.00 96.06 526 ALA A O 1
ATOM 4160 N N . LYS A 1 527 ? -1.173 -8.306 -24.700 1.00 96.06 527 LYS A N 1
ATOM 4161 C CA . LYS A 1 527 ? -1.941 -9.543 -24.907 1.00 96.06 527 LYS A CA 1
ATOM 4162 C C . LYS A 1 527 ? -1.768 -10.126 -26.319 1.00 96.06 527 LYS A C 1
ATOM 4164 O O . LYS A 1 527 ? -2.035 -11.308 -26.514 1.00 96.06 527 LYS A O 1
ATOM 4169 N N . ALA A 1 528 ? -1.467 -9.279 -27.302 1.00 93.94 528 ALA A N 1
ATOM 4170 C CA . ALA A 1 528 ? -1.395 -9.654 -28.713 1.00 93.94 528 ALA A CA 1
ATOM 4171 C C . ALA A 1 528 ? 0.024 -10.004 -29.188 1.00 93.94 528 ALA A C 1
ATOM 4173 O O . ALA A 1 528 ? 0.146 -10.675 -30.213 1.00 93.94 528 ALA A O 1
ATOM 4174 N N . ALA A 1 529 ? 1.047 -9.498 -28.495 1.00 87.12 529 ALA A N 1
ATOM 4175 C CA . ALA A 1 529 ? 2.434 -9.937 -28.619 1.00 87.12 529 ALA A CA 1
ATOM 4176 C C . ALA A 1 529 ? 2.592 -11.324 -27.987 1.00 87.12 529 ALA A C 1
ATOM 4178 O O . ALA A 1 529 ? 3.330 -12.137 -28.585 1.00 87.12 529 ALA A O 1
#

Secondary structure (DSSP, 8-state):
--HHHHHHHHHHHHHHHHHTT-SSHHHHHHHHHHHHHT-SS-HHHHHHHHHHHHHHTSTT--HHHHHHHHHHHHHSS-HHHHHHHHH----HHHHTTSTT--HHHHHHHHHHH---SHHHHHHHHHTT-GGGSTT--HHHHHHHHHHHHHHHH-SS-EEHHHHHHHHHHHHHHHHTSTT-SEEEE-HHHHTT-SEESEEEEEEE-S-HHHHHHHHHT-TTEEEEEEE-SSEEEEEETTS-EEEEEEE-GGGHHHHHHHHH--HHHHHHHHHHHHHTTEEEETTEEEE-TT--SS--S--PBPP-SSHHHHHHHTT-PPPPGGG-SSSSHHHHHHTT-PPPPPPGGG--EEEEE--TTTT-SS-HHHHHHHHHHTT-SEEEE-PBBTT-GGGT-B-HHHHHHHHHHHHHHHHHHT-TT------S---TTS---------S-EEEE--EEEB-TTS-BSS-HHHHTTSS--EEE--S-TTS-HHHHHHHHHHHHTSTT--EE-STT--BTTTBPPPP--HHHHHHHHHH-

Foldseek 3Di:
DALLVVLVLLQLLLLLCVLVVPPPSSVLSNQLSVLSVPDPDGVLVQCVVPNLVSSCPRGSQHSVNSVQVVVCSVPVDRVSSVVSCVVQVAPQVALCQQPLCHSNNSVQCCVPPVHRHLVSLLVCLVVVNQCPDVVQHVVNSVSSNVSSVLVVVDVLKDALVVVVVVVVVVQVVLCPDPQFPDKDKAAVNQLVDRIDNAIEMETEGPQQQVSLVVSCVDPQFDAWPDRDRFKTKTAGPVGHIYIYGYAHLQLRLLLRDARNADPLLVVVLQVLQLVVQWGGDSRAIWHHPPSDPDDDPDTDGFRRSHVCSSQVVSCFGRFRSNPRPPPCRRVCRNVVNHDDDDDPVNAQEEAEDEAPLWQDDHHPLRVQLVCVLSVHQEYHYAEEADPPVVGNHDALVSLVVVVVVQVVVLVLLPDQPRDRPNPDDPPPDRDDPDDDRRDNYHYFYEYAWEQDQQQDTPYDPVSLVPGSAYEYEHDDDLADPAVSLQNSLLSVLPRPSHDHYPPHQPDDVPPGGGRHYDVVSNVVSNVVD